Protein AF-A0A1Y1Q694-F1 (afdb_monomer)

Solvent-accessible surface area (backbone atoms only — not comparable to full-atom values): 24643 Å² total; per-residue (Å²): 133,80,64,54,76,49,80,49,82,51,96,53,36,53,42,51,40,59,48,45,97,83,59,89,60,82,61,75,58,82,53,84,45,95,55,62,63,64,57,53,52,53,52,49,58,59,57,73,57,71,81,72,84,77,78,76,92,47,72,66,52,62,52,52,62,67,73,68,67,75,90,80,78,81,77,74,80,73,76,83,65,84,70,63,81,69,81,67,68,63,27,49,40,38,41,36,32,38,62,70,42,81,40,24,29,41,39,31,40,48,101,87,49,74,44,73,35,55,47,39,34,75,36,74,45,79,38,54,65,68,39,59,34,45,36,36,56,44,54,23,90,38,31,40,72,66,30,36,33,75,73,41,72,50,66,57,56,62,47,74,42,67,31,85,52,66,42,48,35,34,45,34,42,42,78,44,69,64,22,47,37,37,41,33,31,32,86,35,35,80,32,22,34,38,36,39,74,78,56,95,47,64,32,8,75,89,37,35,66,36,78,49,72,42,23,43,76,40,43,36,38,57,45,52,26,92,65,32,38,72,55,33,36,38,52,89,69,33,70,50,61,64,57,56,42,69,39,73,32,87,52,72,44,50,35,32,46,35,35,43,59,52,48,24,44,42,38,41,35,46,45,65,65,86,45,76,82,86,83,85,89,74,67,55,57,30,36,37,31,42,68,81,67,49,76,47,34,88,59,91,71,52,72,45,72,34,77,41,52,47,72,38,68,37,34,39,39,59,49,73,86,36,83,51,55,38,83,67,40,36,29,66,76,38,51,87,41,79,59,65,52,44,74,44,70,27,81,50,72,43,46,35,34,44,34,30,36,59,39,48,27,46,40,43,36,45,35,68,39,66,33,39,50,74,48,61,40,73,56,77,50,52,50,66,44,72,78,52,92,36,31,44,40,32,45,36,40,40,43,59,73,41,68,41,35,38,36,56,45,53,27,93,68,30,38,70,66,25,38,37,76,69,37,74,48,68,57,57,58,48,77,40,69,29,82,49,50,37,50,35,34,49,40,51,43,78,106

Secondary structure (DSSP, 8-state):
---EEEEEEETTEEEEEEE-TT-----------S-HHHHHHHHHHHHHTTT----SS-HHHHHHHHHTPPTT---------S--------EEEEEEEESSSSSEEEEEEETTEEEE-TTSSEEEEEE-TT-EEEEEEEEPTTEEEEEEEES----SSEEEEE-SS-EEEEEEEEEPPPEEEEEEEES-GGGEEEEETTS--EETSS-SEEEEEE-EEEEEEEEEPTTEEEEEEESSSS-BS-SEEEEEESS-EEEEEEEEESEEEEEEEEEE-S---S---S-PPEEEEESS--EE-S-TTPEEEEEEETT-EEEEEEE---TTEEEEEEEETTTT--SSEEEEE-SS-EEEEEEEEES-EEEEEEESSTTEEEEEES-TTEEEEEEETTEEEEEEEE-TT-EEEEEEEEPTTEEEEEEEES--BSSSEEEEE-SS-EEEEEEEEE-

Foldseek 3Di:
DDWDWDWDDDQQWIFIATDDPPDGDGDTDTDRDNDPVVVVVVVVVVVVPPPDPDPDDCPVVVVVVVVPDDPDDDDDPPPPPVPPVPPQDWAKEKEAEPPQDQFWWKWKDFPVDIWTRDRGGMTMDTHHAQTKMKIFIGTDFQKDWQAKDWQFTGSDRITIHTPNHHTYMYTYIDGFFWAKEKEAEPPALQFWWKDKPNPPGTASPPGRIDIDTGAAKIKIAIGTHPQKDWAWKDWVQGTDRDRIGIHHGPYHGYMYTYMDGQWAKEKEAEAEPPLDDDDDDDWFKWKAKVVGFDTDTHDHGDIGMGIDGAQDKIKIAIDDPDPQKDWDAKDWQQHPDPDRMGIDGGNYHTYMYTYIYTQKAKEWEWEAFCFWDKDKPPPPFWDWDAPDNTIIIIIGIHGQQDKMKIAIDTDPQKDWQWKDWQFTDRDRITIHGPNGHTYMYTYMDGD

Sequence (447 aa):
DSKTLLLSRNVGTLNFYVMSNQLETTTSVVIQNEESLAIDLLAQYLWQYRGYSVLGDTLLDALMVLSNWPQGVAFAEPELSTDTPDRGSTYLLTVTISPNTMTGGVTGGTSLGSINCGSGGVCSQQLTPNASVTLTATPAPGYSFNGWSGACTNTTRACTISMTSAKTVTATFTEMPKYRLSVTVSPNTSSGKVTSSFGGLNCGNDSSVCNVNLGGDVKLTAIPSPGYSFKEWSGGVCTGTATTCMVNMNAPKSVTATFFASSYQLSLSTTIEKGAISPFTGNAPVIQSSPAGINCGNNTGNVCNYLFARDSKVTLNITISDSQFVFSAWGGACAGKTQNDCSVNMTAAQTVTATFVLNKLNIYVQPNGSAGTVTTSPSSGISCYSVNSFQQQCQGSNSLGKTVVLKATPSAGYKFTGWSGACTGTTNSCTVTMNGPKAVYANFAQQ

Nearest PDB structures (foldseek):
  6fwv-assembly2_B  TM=2.932E-01  e=1.423E-09  Bacillus anthracis
  6fwv-assembly1_A  TM=2.403E-01  e=8.802E-10  Bacillus anthracis
  3b2m-assembly2_B  TM=3.334E-01  e=9.877E-04  Streptococcus pyogenes serotype M1
  3gle-assembly3_C  TM=2.797E-01  e=2.581E-03  Streptococcus pyogenes serotype M1
  3gld-assembly2_B  TM=2.528E-01  e=1.036E-03  Streptococcus pyogenes serotype M1

Structure (mmCIF, N/CA/C/O backbone):
data_AF-A0A1Y1Q694-F1
#
_entry.id   AF-A0A1Y1Q694-F1
#
loop_
_atom_site.group_PDB
_atom_site.id
_atom_site.type_symbol
_atom_site.label_atom_id
_atom_site.label_alt_id
_atom_site.label_comp_id
_atom_site.label_asym_id
_atom_site.label_entity_id
_atom_site.label_seq_id
_atom_site.pdbx_PDB_ins_code
_atom_site.Cartn_x
_atom_site.Cartn_y
_atom_site.Cartn_z
_atom_site.occupancy
_atom_site.B_iso_or_equiv
_atom_site.auth_seq_id
_atom_site.auth_comp_id
_atom_site.auth_asym_id
_atom_site.auth_atom_id
_atom_site.pdbx_PDB_model_num
ATOM 1 N N . ASP A 1 1 ? 1.261 24.429 39.008 1.00 36.94 1 ASP A N 1
ATOM 2 C CA . ASP A 1 1 ? 2.344 24.597 39.997 1.00 36.94 1 ASP A CA 1
ATOM 3 C C . ASP A 1 1 ? 1.945 24.028 41.342 1.00 36.94 1 ASP A C 1
ATOM 5 O O . ASP A 1 1 ? 1.067 24.548 42.018 1.00 36.94 1 ASP A O 1
ATOM 9 N N . SER A 1 2 ? 2.522 22.874 41.661 1.00 36.34 2 SER A N 1
ATOM 10 C CA . SER A 1 2 ? 2.215 22.030 42.815 1.00 36.34 2 SER A CA 1
ATOM 11 C C . SER A 1 2 ? 2.669 22.676 44.126 1.00 36.34 2 SER A C 1
ATOM 13 O O . SER A 1 2 ? 3.768 22.400 44.605 1.00 36.34 2 SER A O 1
ATOM 15 N N . LYS A 1 3 ? 1.830 23.544 44.698 1.00 43.72 3 LYS A N 1
ATOM 16 C CA . LYS A 1 3 ? 1.962 23.987 46.089 1.00 43.72 3 LYS A CA 1
ATOM 17 C C . LYS A 1 3 ? 0.969 23.209 46.946 1.00 43.72 3 LYS A C 1
ATOM 19 O O . LYS A 1 3 ? -0.239 23.368 46.792 1.00 43.72 3 LYS A O 1
ATOM 24 N N . THR A 1 4 ? 1.480 22.351 47.823 1.00 42.72 4 THR A N 1
ATOM 25 C CA . THR A 1 4 ? 0.660 21.603 48.784 1.00 42.72 4 THR A CA 1
ATOM 26 C C . THR A 1 4 ? 0.578 22.410 50.071 1.00 42.72 4 THR A C 1
ATOM 28 O O . THR A 1 4 ? 1.612 22.791 50.624 1.00 42.72 4 THR A O 1
ATOM 31 N N . LEU A 1 5 ? -0.643 22.681 50.534 1.00 44.66 5 LEU A N 1
ATOM 32 C CA . LEU A 1 5 ? -0.895 23.405 51.777 1.00 44.66 5 LEU A CA 1
ATOM 33 C C . LEU A 1 5 ? -1.236 22.393 52.874 1.00 44.66 5 LEU A C 1
ATOM 35 O O . LEU A 1 5 ? -2.251 21.698 52.793 1.00 44.66 5 LEU A O 1
ATOM 39 N N . LEU A 1 6 ? -0.357 22.272 53.866 1.00 43.72 6 LEU A N 1
ATOM 40 C CA . LEU A 1 6 ? -0.529 21.375 55.009 1.00 43.72 6 LEU A CA 1
ATOM 41 C C . LEU A 1 6 ? -1.052 22.187 56.194 1.00 43.72 6 LEU A C 1
ATOM 43 O O . LEU A 1 6 ? -0.447 23.187 56.580 1.00 43.72 6 LEU A O 1
ATOM 47 N N . LEU A 1 7 ? -2.177 21.747 56.761 1.00 46.34 7 LEU A N 1
ATOM 48 C CA . LEU A 1 7 ? -2.738 22.311 57.986 1.00 46.34 7 LEU A CA 1
ATOM 49 C C . LEU A 1 7 ? -2.488 21.359 59.152 1.00 46.34 7 LEU A C 1
ATOM 51 O O . LEU A 1 7 ? -2.828 20.177 59.079 1.00 46.34 7 LEU A O 1
ATOM 55 N N . SER A 1 8 ? -1.929 21.901 60.230 1.00 45.59 8 SER A N 1
ATOM 56 C CA . SER A 1 8 ? -1.740 21.205 61.501 1.00 45.59 8 SER A CA 1
ATOM 57 C C . SER A 1 8 ? -2.488 21.957 62.599 1.00 45.59 8 SER A C 1
ATOM 59 O O . SER A 1 8 ? -2.340 23.175 62.732 1.00 45.59 8 SER A O 1
ATOM 61 N N . ARG A 1 9 ? -3.306 21.230 63.369 1.00 46.62 9 ARG A N 1
ATOM 62 C CA . ARG A 1 9 ? -4.030 21.745 64.537 1.00 46.62 9 ARG A CA 1
ATOM 63 C C . ARG A 1 9 ? -3.297 21.295 65.793 1.00 46.62 9 ARG A C 1
ATOM 65 O O . ARG A 1 9 ? -3.121 20.096 65.996 1.00 46.62 9 ARG A O 1
ATOM 72 N N . ASN A 1 10 ? -2.945 22.246 66.648 1.00 49.66 10 ASN A N 1
ATOM 73 C CA . ASN A 1 10 ? -2.611 21.977 68.042 1.00 49.66 10 ASN A CA 1
ATOM 74 C C . ASN A 1 10 ? -3.559 22.794 68.931 1.00 49.66 10 ASN A C 1
ATOM 76 O O . ASN A 1 10 ? -4.184 23.740 68.454 1.00 49.66 10 ASN A O 1
ATOM 80 N N . VAL A 1 11 ? -3.754 22.401 70.188 1.00 49.53 11 VAL A N 1
ATOM 81 C CA . VAL A 1 11 ? -4.750 23.032 71.076 1.00 49.53 11 VAL A CA 1
ATOM 82 C C . VAL A 1 11 ? -4.512 24.551 71.152 1.00 49.53 11 VAL A C 1
ATOM 84 O O . VAL A 1 11 ? -3.467 24.980 71.623 1.00 49.53 11 VAL A O 1
ATOM 87 N N . GLY A 1 12 ? -5.459 25.352 70.643 1.00 48.03 12 GLY A N 1
ATOM 88 C CA . GLY A 1 12 ? -5.378 26.822 70.608 1.00 48.03 12 GLY A CA 1
ATOM 89 C C . GLY A 1 12 ? -4.467 27.426 69.528 1.00 48.03 12 GLY A C 1
ATOM 90 O O . GLY A 1 12 ? -4.188 28.621 69.578 1.00 48.03 12 GLY A O 1
ATOM 91 N N . THR A 1 13 ? -3.973 26.646 68.556 1.00 47.44 13 THR A N 1
ATOM 92 C CA . THR A 1 13 ? -3.093 27.163 67.489 1.00 47.44 13 THR A CA 1
ATOM 93 C C . THR A 1 13 ? -3.336 26.480 66.140 1.00 47.44 13 THR A C 1
ATOM 95 O O . THR A 1 13 ? -3.412 25.251 66.046 1.00 47.44 13 THR A O 1
ATOM 98 N N . LEU A 1 14 ? -3.410 27.280 65.071 1.00 48.41 14 LEU A N 1
ATOM 99 C CA . LEU A 1 14 ? -3.518 26.812 63.687 1.00 48.41 14 LEU A CA 1
ATOM 100 C C . LEU A 1 14 ? -2.242 27.173 62.918 1.00 48.41 14 LEU A C 1
ATOM 102 O O . LEU A 1 14 ? -1.924 28.350 62.794 1.00 48.41 14 LEU A O 1
ATOM 106 N N . ASN A 1 15 ? -1.528 26.170 62.400 1.00 50.16 15 ASN A N 1
ATOM 107 C CA . ASN A 1 15 ? -0.286 26.374 61.650 1.00 50.16 15 ASN A CA 1
ATOM 108 C C . ASN A 1 15 ? -0.484 26.099 60.153 1.00 50.16 15 ASN A C 1
ATOM 110 O O . ASN A 1 15 ? -1.122 25.109 59.776 1.00 50.16 15 ASN A O 1
ATOM 114 N N . PHE A 1 16 ? 0.130 26.937 59.313 1.00 47.28 16 PHE A N 1
ATOM 115 C CA . PHE A 1 16 ? 0.106 26.821 57.854 1.00 47.28 16 PHE A CA 1
ATOM 116 C C . PHE A 1 16 ? 1.496 26.485 57.314 1.00 47.28 16 PHE A C 1
ATOM 118 O O . PHE A 1 16 ? 2.465 27.171 57.630 1.00 47.28 16 PHE A O 1
ATOM 125 N N . TYR A 1 17 ? 1.586 25.466 56.458 1.00 46.50 17 TYR A N 1
ATOM 126 C CA . TYR A 1 17 ? 2.824 25.113 55.762 1.00 46.50 17 TYR A CA 1
ATOM 127 C C . TYR A 1 17 ? 2.589 25.118 54.253 1.00 46.50 17 TYR A C 1
ATOM 129 O O . TYR A 1 17 ? 1.679 24.448 53.760 1.00 46.50 17 TYR A O 1
ATOM 137 N N . VAL A 1 18 ? 3.419 25.859 53.517 1.00 44.41 18 VAL A N 1
ATOM 138 C CA . VAL A 1 18 ? 3.383 25.918 52.052 1.00 44.41 18 VAL A CA 1
ATOM 139 C C . VAL A 1 18 ? 4.623 25.217 51.518 1.00 44.41 18 VAL A C 1
ATOM 141 O O . VAL A 1 18 ? 5.726 25.742 51.631 1.00 44.41 18 VAL A O 1
ATOM 144 N N . MET A 1 19 ? 4.455 24.035 50.924 1.00 42.44 19 MET A N 1
ATOM 145 C CA . MET A 1 19 ? 5.575 23.334 50.293 1.00 42.44 19 MET A CA 1
ATOM 146 C C . MET A 1 19 ? 5.653 23.697 48.810 1.00 42.44 19 MET A C 1
ATOM 148 O O . MET A 1 19 ? 4.698 23.498 48.059 1.00 42.44 19 MET A O 1
ATOM 152 N N . SER A 1 20 ? 6.794 24.249 48.403 1.00 44.41 20 SER A N 1
ATOM 153 C CA . SER A 1 20 ? 7.143 24.587 47.023 1.00 44.41 20 SER A CA 1
ATOM 154 C C . SER A 1 20 ? 8.373 23.773 46.628 1.00 44.41 20 SER A C 1
ATOM 156 O O . SER A 1 20 ? 9.352 23.759 47.367 1.00 44.41 20 SER A O 1
ATOM 158 N N . ASN A 1 21 ? 8.347 23.123 45.461 1.00 46.47 21 ASN A N 1
ATOM 159 C CA . ASN A 1 21 ? 9.361 22.153 45.018 1.00 46.47 21 ASN A CA 1
ATOM 160 C C . ASN A 1 21 ? 10.798 22.693 44.850 1.00 46.47 21 ASN A C 1
ATOM 162 O O . ASN A 1 21 ? 11.635 21.950 44.344 1.00 46.47 21 ASN A O 1
ATOM 166 N N . GLN A 1 22 ? 11.116 23.940 45.216 1.00 43.09 22 GLN A N 1
ATOM 167 C CA . GLN A 1 22 ? 12.453 24.513 45.004 1.00 43.09 22 GLN A CA 1
ATOM 168 C C . GLN A 1 22 ? 13.049 25.359 46.144 1.00 43.09 22 GLN A C 1
ATOM 170 O O . GLN A 1 22 ? 14.158 25.831 45.958 1.00 43.09 22 GLN A O 1
ATOM 175 N N . LEU A 1 23 ? 12.416 25.529 47.311 1.00 42.38 23 LEU A N 1
ATOM 176 C CA . LEU A 1 23 ? 13.046 26.051 48.547 1.00 42.38 23 LEU A CA 1
ATOM 177 C C . LEU A 1 23 ? 11.999 25.993 49.673 1.00 42.38 23 LEU A C 1
ATOM 179 O O . LEU A 1 23 ? 10.887 26.492 49.498 1.00 42.38 23 LEU A O 1
ATOM 183 N N . GLU A 1 24 ? 12.333 25.379 50.811 1.00 39.56 24 GLU A N 1
ATOM 184 C CA . GLU A 1 24 ? 11.468 25.346 51.998 1.00 39.56 24 GLU A CA 1
ATOM 185 C C . GLU A 1 24 ? 11.489 26.714 52.693 1.00 39.56 24 GLU A C 1
ATOM 187 O O . GLU A 1 24 ? 12.366 27.007 53.502 1.00 39.56 24 GLU A O 1
ATOM 192 N N . THR A 1 25 ? 10.529 27.581 52.374 1.00 39.41 25 THR A N 1
ATOM 193 C CA . THR A 1 25 ? 10.229 28.757 53.197 1.00 39.41 25 THR A CA 1
ATOM 194 C C . THR A 1 25 ? 9.045 28.456 54.105 1.00 39.41 25 THR A C 1
ATOM 196 O O . THR A 1 25 ? 7.886 28.442 53.695 1.00 39.41 25 THR A O 1
ATOM 199 N N . THR A 1 26 ? 9.348 28.205 55.375 1.00 39.38 26 THR A N 1
ATOM 200 C CA . THR A 1 26 ? 8.356 27.962 56.424 1.00 39.38 26 THR A CA 1
ATOM 201 C C . THR A 1 26 ? 7.892 29.300 56.998 1.00 39.38 26 THR A C 1
ATOM 203 O O . THR A 1 26 ? 8.554 29.879 57.855 1.00 39.38 26 THR A O 1
ATOM 206 N N . THR A 1 27 ? 6.750 29.817 56.546 1.00 41.59 27 THR A N 1
ATOM 207 C CA . THR A 1 27 ? 6.088 30.944 57.221 1.00 41.59 27 THR A CA 1
ATOM 208 C C . THR A 1 27 ? 5.037 30.393 58.173 1.00 41.59 27 THR A C 1
ATOM 210 O O . THR A 1 27 ? 4.024 29.862 57.736 1.00 41.59 27 THR A O 1
ATOM 213 N N . SER A 1 28 ? 5.285 30.516 59.477 1.00 41.00 28 SER A N 1
ATOM 214 C CA . SER A 1 28 ? 4.318 30.143 60.513 1.00 41.00 28 SER A CA 1
ATOM 215 C C . SER A 1 28 ? 3.543 31.388 60.940 1.00 41.00 28 SER A C 1
ATOM 217 O O . SER A 1 28 ? 4.142 32.331 61.450 1.00 41.00 28 SER A O 1
ATOM 219 N N . VAL A 1 29 ? 2.226 31.404 60.731 1.00 43.50 29 VAL A N 1
ATOM 220 C CA . VAL A 1 29 ? 1.336 32.421 61.312 1.00 43.50 29 VAL A CA 1
ATOM 221 C C . VAL A 1 29 ? 0.698 31.803 62.544 1.00 43.50 29 VAL A C 1
ATOM 223 O O . VAL A 1 29 ? -0.079 30.861 62.427 1.00 43.50 29 VAL A O 1
ATOM 226 N N . VAL A 1 30 ? 1.058 32.307 63.723 1.00 43.31 30 VAL A N 1
ATOM 227 C CA . VAL A 1 30 ? 0.513 31.838 64.999 1.00 43.31 30 VAL A CA 1
ATOM 228 C C . VAL A 1 30 ? -0.691 32.707 65.341 1.00 43.31 30 VAL A C 1
ATOM 230 O O . VAL A 1 30 ? -0.532 33.869 65.705 1.00 43.31 30 VAL A O 1
ATOM 233 N N . ILE A 1 31 ? -1.895 32.149 65.230 1.00 48.47 31 ILE A N 1
ATOM 234 C CA . ILE A 1 31 ? -3.107 32.788 65.756 1.00 48.47 31 ILE A CA 1
ATOM 235 C C . ILE A 1 31 ? -3.300 32.265 67.178 1.00 48.47 31 ILE A C 1
ATOM 237 O O . ILE A 1 31 ? -3.677 31.108 67.359 1.00 48.47 31 ILE A O 1
ATOM 241 N N . GLN A 1 32 ? -2.995 33.097 68.176 1.00 42.69 32 GLN A N 1
ATOM 242 C CA . GLN A 1 32 ? -3.317 32.809 69.572 1.00 42.69 32 GLN A CA 1
ATOM 243 C C . GLN A 1 32 ? -4.729 33.315 69.848 1.00 42.69 32 GLN A C 1
ATOM 245 O O . GLN A 1 32 ? -4.968 34.520 69.862 1.00 42.69 32 GLN A O 1
ATOM 250 N N . ASN A 1 33 ? -5.672 32.394 70.022 1.00 47.38 33 ASN A N 1
ATOM 251 C CA . ASN A 1 33 ? -7.003 32.726 70.506 1.00 47.38 33 ASN A CA 1
ATOM 252 C C . ASN A 1 33 ? -7.437 31.642 71.498 1.00 47.38 33 ASN A C 1
ATOM 254 O O . ASN A 1 33 ? -7.358 30.454 71.177 1.00 47.38 33 ASN A O 1
ATOM 258 N N . GLU A 1 34 ? -7.839 32.038 72.707 1.00 45.94 34 GLU A N 1
ATOM 259 C CA . GLU A 1 34 ? -8.206 31.091 73.771 1.00 45.94 34 GLU A CA 1
ATOM 260 C C . GLU A 1 34 ? -9.565 30.416 73.519 1.00 45.94 34 GLU A C 1
ATOM 262 O O . GLU A 1 34 ? -9.869 29.383 74.116 1.00 45.94 34 GLU A O 1
ATOM 267 N N . GLU A 1 35 ? -10.356 30.918 72.566 1.00 52.22 35 GLU A N 1
ATOM 268 C CA . GLU A 1 35 ? -11.637 30.321 72.195 1.00 52.22 35 GLU A CA 1
ATOM 269 C C . GLU A 1 35 ? -11.526 29.434 70.946 1.00 52.22 35 GLU A C 1
ATOM 271 O O . GLU A 1 35 ? -11.440 29.891 69.803 1.00 52.22 35 GLU A O 1
ATOM 276 N N . SER A 1 36 ? -11.575 28.118 71.177 1.00 51.16 36 SER A N 1
ATOM 277 C CA . SER A 1 36 ? -11.491 27.070 70.144 1.00 51.16 36 SER A CA 1
ATOM 278 C C . SER A 1 36 ? -12.495 27.216 68.986 1.00 51.16 36 SER A C 1
ATOM 280 O O . SER A 1 36 ? -12.214 26.762 67.875 1.00 51.16 36 SER A O 1
ATOM 282 N N . LEU A 1 37 ? -13.626 27.895 69.214 1.00 47.97 37 LEU A N 1
ATOM 283 C CA . LEU A 1 37 ? -14.720 28.034 68.252 1.00 47.97 37 LEU A CA 1
ATOM 284 C C . LEU A 1 37 ? -14.365 28.937 67.059 1.00 47.97 37 LEU A C 1
ATOM 286 O O . LEU A 1 37 ? -14.730 28.631 65.925 1.00 47.97 37 LEU A O 1
ATOM 290 N N . ALA A 1 38 ? -13.617 30.022 67.291 1.00 48.78 38 ALA A N 1
ATOM 291 C CA . ALA A 1 38 ? -13.202 30.944 66.231 1.00 48.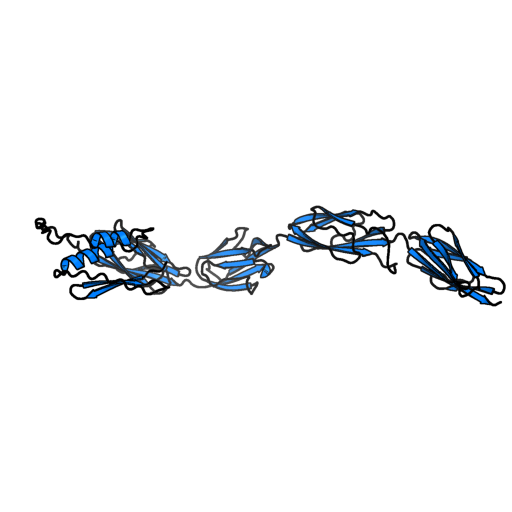78 38 ALA A CA 1
ATOM 292 C C . ALA A 1 38 ? -12.222 30.273 65.252 1.00 48.78 38 ALA A C 1
ATOM 294 O O . ALA A 1 38 ? -12.282 30.493 64.041 1.00 48.78 38 ALA A O 1
ATOM 295 N N . ILE A 1 39 ? -11.361 29.392 65.775 1.00 51.53 39 ILE A N 1
ATOM 296 C CA . ILE A 1 39 ? -10.438 28.575 64.978 1.00 51.53 39 ILE A CA 1
ATOM 297 C C . ILE A 1 39 ? -11.215 27.542 64.145 1.00 51.53 39 ILE A C 1
ATOM 299 O O . ILE A 1 39 ? -10.889 27.336 62.975 1.00 51.53 39 ILE A O 1
ATOM 303 N N . ASP A 1 40 ? -12.262 26.929 64.707 1.00 50.38 40 ASP A N 1
ATOM 304 C CA . ASP A 1 40 ? -13.090 25.942 64.000 1.00 50.38 40 ASP A CA 1
ATOM 305 C C . ASP A 1 40 ? -13.954 26.576 62.885 1.00 50.38 40 ASP A C 1
ATOM 307 O O . ASP A 1 40 ? -14.076 25.996 61.801 1.00 50.38 40 ASP A O 1
ATOM 311 N N . LEU A 1 41 ? -14.478 27.793 63.085 1.00 49.56 41 LEU A N 1
ATOM 312 C CA . LEU A 1 41 ? -15.192 28.566 62.054 1.00 49.56 41 LEU A CA 1
ATOM 313 C C . LEU A 1 41 ? -14.272 28.998 60.904 1.00 49.56 41 LEU A C 1
ATOM 315 O O . LEU A 1 41 ? -14.629 28.844 59.734 1.00 49.56 41 LEU A O 1
ATOM 319 N N . LEU A 1 42 ? -13.064 29.474 61.218 1.00 52.31 42 LEU A N 1
ATOM 320 C CA . LEU A 1 42 ? -12.075 29.861 60.208 1.00 52.31 42 LEU A CA 1
ATOM 321 C C . LEU A 1 42 ? -11.595 28.646 59.394 1.00 52.31 42 LEU A C 1
ATOM 323 O O . LEU A 1 42 ? -11.456 28.724 58.170 1.00 52.31 42 LEU A O 1
ATOM 327 N N . ALA A 1 43 ? -11.399 27.498 60.054 1.00 52.25 43 ALA A N 1
ATOM 328 C CA . ALA A 1 43 ? -11.043 26.244 59.396 1.00 52.25 43 ALA A CA 1
ATOM 329 C C . ALA A 1 43 ? -12.162 25.734 58.470 1.00 52.25 43 ALA A C 1
ATOM 331 O O . ALA A 1 43 ? -11.861 25.275 57.367 1.00 52.25 43 ALA A O 1
ATOM 332 N N . GLN A 1 44 ? -13.435 25.848 58.869 1.00 49.75 44 GLN A N 1
ATOM 333 C CA . GLN A 1 44 ? -14.578 25.502 58.011 1.00 49.75 44 GLN A CA 1
ATOM 334 C C . GLN A 1 44 ? -14.709 26.439 56.809 1.00 49.75 44 GLN A C 1
ATOM 336 O O . GLN A 1 44 ? -14.882 25.955 55.688 1.00 49.75 44 GLN A O 1
ATOM 341 N N . TYR A 1 45 ? -14.560 27.750 57.018 1.00 47.50 45 TYR A N 1
ATOM 342 C CA . TYR A 1 45 ? -14.626 28.740 55.943 1.00 47.50 45 TYR A CA 1
ATOM 343 C C . TYR A 1 45 ? -13.556 28.462 54.876 1.00 47.50 45 TYR A C 1
ATOM 345 O O . TYR A 1 45 ? -13.862 28.380 53.692 1.00 47.50 45 TYR A O 1
ATOM 353 N N . LEU A 1 46 ? -12.313 28.185 55.283 1.00 48.91 46 LEU A N 1
ATOM 354 C CA . LEU A 1 46 ? -11.226 27.837 54.356 1.00 48.91 46 LEU A CA 1
ATOM 355 C C . LEU A 1 46 ? -11.401 26.455 53.699 1.00 48.91 46 LEU A C 1
ATOM 357 O O . LEU A 1 46 ? -10.946 26.241 52.573 1.00 48.91 46 LEU A O 1
ATOM 361 N N . TRP A 1 47 ? -12.071 25.510 54.366 1.00 45.94 47 TRP A N 1
ATOM 362 C CA . TRP A 1 47 ? -12.371 24.191 53.801 1.00 45.94 47 TRP A CA 1
ATOM 363 C C . TRP A 1 47 ? -13.413 24.266 52.679 1.00 45.94 47 TRP A C 1
ATOM 365 O O . TRP A 1 47 ? -13.297 23.543 51.688 1.00 45.94 47 TRP A O 1
ATOM 375 N N . GLN A 1 48 ? -14.386 25.171 52.801 1.00 40.72 48 GLN A N 1
ATOM 376 C CA . GLN A 1 48 ? -15.466 25.352 51.830 1.00 40.72 48 GLN A CA 1
ATOM 377 C C . GLN A 1 48 ? -14.982 25.890 50.469 1.00 40.72 48 GLN A C 1
ATOM 379 O O . GLN A 1 48 ? -15.617 25.631 49.451 1.00 40.72 48 GLN A O 1
ATOM 384 N N . TYR A 1 49 ? -13.827 26.562 50.424 1.00 41.38 49 TYR A N 1
ATOM 385 C CA . TYR A 1 49 ? -13.237 27.110 49.194 1.00 41.38 49 TYR A CA 1
ATOM 386 C C . TYR A 1 49 ? -12.136 26.229 48.567 1.00 41.38 49 TYR A C 1
ATOM 388 O O . TYR A 1 49 ? -11.407 26.678 47.675 1.00 41.38 49 TYR A O 1
ATOM 396 N N . ARG A 1 50 ? -12.005 24.954 48.971 1.00 39.84 50 ARG A N 1
ATOM 397 C CA . ARG A 1 50 ? -11.066 24.014 48.329 1.00 39.84 50 ARG A CA 1
ATOM 398 C C . ARG A 1 50 ? -11.427 23.798 46.854 1.00 39.84 50 ARG A C 1
ATOM 400 O O . ARG A 1 50 ? -12.428 23.163 46.545 1.00 39.84 50 ARG A O 1
ATOM 407 N N . GLY A 1 51 ? -10.566 24.265 45.949 1.00 36.62 51 GLY A N 1
ATOM 408 C CA . GLY A 1 51 ? -10.669 24.001 44.507 1.00 36.62 51 GLY A CA 1
ATOM 409 C C . GLY A 1 51 ? -10.788 25.236 43.614 1.00 36.62 51 GLY A C 1
ATOM 410 O O . GLY A 1 51 ? -10.721 25.088 42.396 1.00 36.62 51 GLY A O 1
ATOM 411 N N . TYR A 1 52 ? -10.892 26.446 44.173 1.00 33.28 52 TYR A N 1
ATOM 412 C CA . TYR A 1 52 ? -10.750 27.666 43.377 1.00 33.28 52 TYR A CA 1
ATOM 413 C C . TYR A 1 52 ? -9.270 27.943 43.092 1.00 33.28 52 TYR A C 1
ATOM 415 O O . TYR A 1 52 ? -8.489 28.256 43.990 1.00 33.28 52 TYR A O 1
ATOM 423 N N . SER A 1 53 ? -8.870 27.828 41.824 1.00 33.31 53 SER A N 1
ATOM 424 C CA . SER A 1 53 ? -7.590 28.346 41.344 1.00 33.31 53 SER A CA 1
ATOM 425 C C . SER A 1 53 ? -7.662 29.872 41.316 1.00 33.31 53 SER A C 1
ATOM 427 O O . SER A 1 53 ? -8.183 30.454 40.363 1.00 33.31 53 SER A O 1
ATOM 429 N N . VAL A 1 54 ? -7.176 30.529 42.365 1.00 36.78 54 VAL A N 1
ATOM 430 C CA . VAL A 1 54 ? -7.060 31.989 42.379 1.00 36.78 54 VAL A CA 1
ATOM 431 C C . VAL A 1 54 ? -5.779 32.358 41.630 1.00 36.78 54 VAL A C 1
ATOM 433 O O . VAL A 1 54 ? -4.668 32.162 42.120 1.00 36.78 54 VAL A O 1
ATOM 436 N N . LEU A 1 55 ? -5.938 32.804 40.385 1.00 30.05 55 LEU A N 1
ATOM 437 C CA . LEU A 1 55 ? -4.882 33.444 39.602 1.00 30.05 55 LEU A CA 1
ATOM 438 C C . LEU A 1 55 ? -4.546 34.805 40.236 1.00 30.05 55 LEU A C 1
ATOM 440 O O . LEU A 1 55 ? -5.447 35.614 40.420 1.00 30.05 55 LEU A O 1
ATOM 444 N N . GLY A 1 56 ? -3.259 35.059 40.488 1.00 35.09 56 GLY A N 1
ATOM 445 C CA . GLY A 1 56 ? -2.695 36.405 40.666 1.00 35.09 56 GLY A CA 1
ATOM 446 C C . GLY A 1 56 ? -2.853 37.053 42.052 1.00 35.09 56 GLY A C 1
ATOM 447 O O . GLY A 1 56 ? -3.955 37.307 42.527 1.00 35.09 56 GLY A O 1
ATOM 448 N N . ASP A 1 57 ? -1.709 37.336 42.677 1.00 39.03 57 ASP A N 1
ATOM 449 C CA . ASP A 1 57 ? -1.404 38.443 43.606 1.00 39.03 57 ASP A CA 1
ATOM 450 C C . ASP A 1 57 ? -2.240 38.710 44.877 1.00 39.03 57 ASP A C 1
ATOM 452 O O . ASP A 1 57 ? -1.983 39.696 45.555 1.00 39.03 57 ASP A O 1
ATOM 456 N N . THR A 1 58 ? -3.141 37.826 45.315 1.00 43.12 58 THR A N 1
ATOM 457 C CA . THR A 1 58 ? -4.013 38.101 46.491 1.00 43.12 58 THR A CA 1
ATOM 458 C C . THR A 1 58 ? -3.761 37.255 47.747 1.00 43.12 58 THR A C 1
ATOM 460 O O . THR A 1 58 ? -4.388 37.484 48.780 1.00 43.12 58 THR A O 1
ATOM 463 N N . LEU A 1 59 ? -2.806 36.313 47.743 1.00 41.19 59 LEU A N 1
ATOM 464 C CA . LEU A 1 59 ? -2.479 35.556 48.969 1.00 41.19 59 LEU A CA 1
ATOM 465 C C . LEU A 1 59 ? -1.807 36.448 50.035 1.00 41.19 59 LEU A C 1
ATOM 467 O O . LEU A 1 59 ? -1.978 36.217 51.229 1.00 41.19 59 LEU A O 1
ATOM 471 N N . LEU A 1 60 ? -1.079 37.485 49.605 1.00 40.62 60 LEU A N 1
ATOM 472 C CA . LEU A 1 60 ? -0.474 38.478 50.496 1.00 40.62 60 LEU A CA 1
ATOM 473 C C . LEU A 1 60 ? -1.528 39.450 51.060 1.00 40.62 60 LEU A C 1
ATOM 475 O O . LEU A 1 60 ? -1.454 39.812 52.231 1.00 40.62 60 LEU A O 1
ATOM 479 N N . ASP A 1 61 ? -2.565 39.773 50.281 1.00 37.19 61 ASP A N 1
ATOM 480 C CA . ASP A 1 61 ? -3.699 40.589 50.736 1.00 37.19 61 ASP A CA 1
ATOM 481 C C . ASP A 1 61 ? -4.590 39.839 51.735 1.00 37.19 61 ASP A C 1
ATOM 483 O O . ASP A 1 61 ? -5.006 40.409 52.743 1.00 37.19 61 ASP A O 1
ATOM 487 N N . ALA A 1 62 ? -4.816 38.535 51.535 1.00 40.91 62 ALA A N 1
ATOM 488 C CA . ALA A 1 62 ? -5.537 37.700 52.500 1.00 40.91 62 ALA A CA 1
ATOM 489 C C . ALA A 1 62 ? -4.806 37.602 53.856 1.00 40.91 62 ALA A C 1
ATOM 491 O O . ALA A 1 62 ? -5.447 37.531 54.905 1.00 40.91 62 ALA A O 1
ATOM 492 N N . LEU A 1 63 ? -3.468 37.647 53.844 1.00 40.50 63 LEU A N 1
ATOM 493 C CA . LEU A 1 63 ? -2.637 37.687 55.051 1.00 40.50 63 LEU A CA 1
ATOM 494 C C . LEU A 1 63 ? -2.633 39.077 55.718 1.00 40.50 63 LEU A C 1
ATOM 496 O O . LEU A 1 63 ? -2.647 39.142 56.947 1.00 40.50 63 LEU A O 1
ATOM 500 N N . MET A 1 64 ? -2.689 40.175 54.951 1.00 35.62 64 MET A N 1
ATOM 501 C CA . MET A 1 64 ? -2.795 41.540 55.499 1.00 35.62 64 MET A CA 1
ATOM 502 C C . MET A 1 64 ? -4.161 41.844 56.134 1.00 35.62 64 MET A C 1
ATOM 504 O O . MET A 1 64 ? -4.236 42.611 57.095 1.00 35.62 64 MET A O 1
ATOM 508 N N . VAL A 1 65 ? -5.246 41.228 55.652 1.00 39.41 65 VAL A N 1
ATOM 509 C CA . VAL A 1 65 ? -6.579 41.362 56.274 1.00 39.41 65 VAL A CA 1
ATOM 510 C C . VAL A 1 65 ? -6.622 40.706 57.662 1.00 39.41 65 VAL A C 1
ATOM 512 O O . VAL A 1 65 ? -7.321 41.192 58.549 1.00 39.41 65 VAL A O 1
ATOM 515 N N . LEU A 1 66 ? -5.832 39.651 57.884 1.00 39.31 66 LEU A N 1
ATOM 516 C CA . LEU A 1 66 ? -5.762 38.944 59.168 1.00 39.31 66 LEU A CA 1
ATOM 517 C C . LEU A 1 66 ? -4.845 39.629 60.196 1.00 39.31 66 LEU A C 1
ATOM 519 O O . LEU A 1 66 ? -5.039 39.430 61.393 1.00 39.31 66 LEU A O 1
ATOM 523 N N . SER A 1 67 ? -3.880 40.458 59.773 1.00 3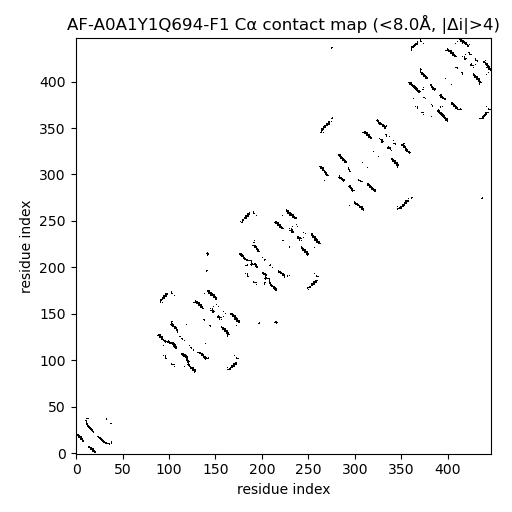6.62 67 SER A N 1
ATOM 524 C CA . SER A 1 67 ? -2.955 41.142 60.694 1.00 36.62 67 SER A CA 1
ATOM 525 C C . SER A 1 67 ? -3.495 42.445 61.301 1.00 36.62 67 SER A C 1
ATOM 527 O O . SER A 1 67 ? -2.902 42.942 62.252 1.00 36.62 67 SER A O 1
ATOM 529 N N . ASN A 1 68 ? -4.602 42.996 60.782 1.00 35.78 68 ASN A N 1
ATOM 530 C CA . ASN A 1 68 ? -5.162 44.292 61.206 1.00 35.78 68 ASN A CA 1
ATOM 531 C C . ASN A 1 68 ? -6.539 44.199 61.893 1.00 35.78 68 ASN A C 1
ATOM 533 O O . ASN A 1 68 ? -7.271 45.187 61.949 1.00 35.78 68 ASN A O 1
ATOM 537 N N . TRP A 1 69 ? -6.914 43.040 62.437 1.00 34.19 69 TRP A N 1
ATOM 538 C CA . TRP A 1 69 ? -8.132 42.928 63.245 1.00 34.19 69 TRP A CA 1
ATOM 539 C C . TRP A 1 69 ? -7.969 43.657 64.592 1.00 34.19 69 TRP A C 1
ATOM 541 O O . TRP A 1 69 ? -7.089 43.290 65.375 1.00 34.19 69 TRP A O 1
ATOM 551 N N . PRO A 1 70 ? -8.783 44.687 64.894 1.00 28.70 70 PRO A N 1
ATOM 552 C CA . PRO A 1 70 ? -8.668 45.410 66.151 1.00 28.70 70 PRO A CA 1
ATOM 553 C C . PRO A 1 70 ? -9.114 44.520 67.317 1.00 28.70 70 PRO A C 1
ATOM 555 O O . PRO A 1 70 ? -10.184 43.912 67.293 1.00 28.70 70 PRO A O 1
ATOM 558 N N . GLN A 1 71 ? -8.279 44.457 68.352 1.00 33.75 71 GLN A N 1
ATOM 559 C CA . GLN A 1 71 ? -8.594 43.820 69.629 1.00 33.75 71 GLN A CA 1
ATOM 560 C C . GLN A 1 71 ? -9.805 44.527 70.265 1.00 33.75 71 GLN A C 1
ATOM 562 O O . GLN A 1 71 ? -9.736 45.724 70.542 1.00 33.75 71 GLN A O 1
ATOM 567 N N . GLY A 1 72 ? -10.897 43.792 70.512 1.00 40.16 72 GLY A N 1
ATOM 568 C CA . GLY A 1 72 ? -11.989 44.255 71.381 1.00 40.16 72 GLY A CA 1
ATOM 569 C C . GLY A 1 72 ? -13.358 44.523 70.745 1.00 40.16 72 GLY A C 1
ATOM 570 O O . GLY A 1 72 ? -14.131 45.286 71.319 1.00 40.16 72 GLY A O 1
ATOM 571 N N . VAL A 1 73 ? -13.715 43.905 69.614 1.00 28.47 73 VAL A N 1
ATOM 572 C CA . VAL A 1 73 ? -15.113 43.932 69.141 1.00 28.47 73 VAL A CA 1
ATOM 573 C C . VAL A 1 73 ? -15.886 42.777 69.780 1.00 28.47 73 VAL A C 1
ATOM 575 O O . VAL A 1 73 ? -15.765 41.629 69.361 1.00 28.47 73 VAL A O 1
ATOM 578 N N . ALA A 1 74 ? -16.678 43.085 70.808 1.00 28.97 74 ALA A N 1
ATOM 579 C CA . ALA A 1 74 ? -17.707 42.183 71.308 1.00 28.97 74 ALA A CA 1
ATOM 580 C C . ALA A 1 74 ? -18.805 42.065 70.242 1.00 28.97 74 ALA A C 1
ATOM 582 O O . ALA A 1 74 ? -19.475 43.049 69.920 1.00 28.97 74 ALA A O 1
ATOM 583 N N . PHE A 1 75 ? -18.979 40.872 69.678 1.00 29.25 75 PHE A N 1
ATOM 584 C CA . PHE A 1 75 ? -20.158 40.579 68.877 1.00 29.25 75 PHE A CA 1
ATOM 585 C C . PHE A 1 75 ? -21.341 40.440 69.833 1.00 29.25 75 PHE A C 1
ATOM 587 O O . PHE A 1 75 ? -21.330 39.591 70.721 1.00 29.25 75 PHE A O 1
ATOM 594 N N . ALA A 1 76 ? -22.341 41.308 69.669 1.00 25.64 76 ALA A N 1
ATOM 595 C CA . ALA A 1 76 ? -23.658 41.088 70.243 1.00 25.64 76 ALA A CA 1
ATOM 596 C C . ALA A 1 76 ? -24.139 39.700 69.803 1.00 25.64 76 ALA A C 1
ATOM 598 O O . ALA A 1 76 ? -24.039 39.379 68.616 1.00 25.64 76 ALA A O 1
ATOM 599 N N . GLU A 1 77 ? -24.618 38.895 70.755 1.00 29.25 77 GLU A N 1
ATOM 600 C CA . GLU A 1 77 ? -25.316 37.642 70.470 1.00 29.25 77 GLU A CA 1
ATOM 601 C C . GLU A 1 77 ? -26.354 37.919 69.374 1.00 29.25 77 GLU A C 1
ATOM 603 O O . GLU A 1 77 ? -27.288 38.695 69.607 1.00 29.25 77 GLU A O 1
ATOM 608 N N . PRO A 1 78 ? -26.220 37.343 68.165 1.00 28.94 78 PRO A N 1
ATOM 609 C CA . PRO A 1 78 ? -27.369 37.253 67.293 1.00 28.94 78 PRO A CA 1
ATOM 610 C C . PRO A 1 78 ? -28.335 36.352 68.050 1.00 28.94 78 PRO A C 1
ATOM 612 O O . PRO A 1 78 ? -27.956 35.239 68.426 1.00 28.94 78 PRO A O 1
ATOM 615 N N . GLU A 1 79 ? -29.532 36.866 68.331 1.00 28.81 79 GLU A N 1
ATOM 616 C CA . GLU A 1 79 ? -30.596 36.113 68.983 1.00 28.81 79 GLU A CA 1
ATOM 617 C C . GLU A 1 79 ? -30.611 34.683 68.454 1.00 28.81 79 GLU A C 1
ATOM 619 O O . GLU A 1 79 ? -30.579 34.453 67.240 1.00 28.81 79 GLU A O 1
ATOM 624 N N . LEU A 1 80 ? -30.602 33.737 69.391 1.00 30.50 80 LEU A N 1
ATOM 625 C CA . LEU A 1 80 ? -30.685 32.313 69.135 1.00 30.50 80 LEU A CA 1
ATOM 626 C C . LEU A 1 80 ? -31.952 32.045 68.304 1.00 30.50 80 LEU A C 1
ATOM 628 O O . LEU A 1 80 ? -33.033 31.791 68.835 1.00 30.50 80 LEU A O 1
ATOM 632 N N . SER A 1 81 ? -31.822 32.088 66.979 1.00 32.47 81 SER A N 1
ATOM 633 C CA . SER A 1 81 ? -32.709 31.353 66.098 1.00 32.47 81 SER A CA 1
ATOM 634 C C . SER A 1 81 ? -32.568 29.900 66.524 1.00 32.47 81 SER A C 1
ATOM 636 O O . SER A 1 81 ? -31.522 29.279 66.343 1.00 32.47 81 SER A O 1
ATOM 638 N N . THR A 1 82 ? -33.624 29.364 67.126 1.00 32.78 82 THR A N 1
ATOM 639 C CA . THR A 1 82 ? -33.751 27.937 67.444 1.00 32.78 82 THR A CA 1
ATOM 640 C C . THR A 1 82 ? -33.838 27.065 66.194 1.00 32.78 82 THR A C 1
ATOM 642 O O . THR A 1 82 ? -33.948 25.848 66.307 1.00 32.78 82 THR A O 1
ATOM 645 N N . ASP A 1 83 ? -33.699 27.650 65.006 1.00 34.06 83 ASP A N 1
ATOM 646 C CA . ASP A 1 83 ? -33.436 26.914 63.785 1.00 34.06 83 ASP A CA 1
ATOM 647 C C . ASP A 1 83 ? -31.937 26.587 63.710 1.00 34.06 83 ASP A C 1
ATOM 649 O O . ASP A 1 83 ? -31.141 27.214 63.005 1.00 34.06 83 ASP A O 1
ATOM 653 N N . THR A 1 84 ? -31.531 25.544 64.441 1.00 34.75 84 THR A N 1
ATOM 654 C CA . THR A 1 84 ? -30.518 24.647 63.879 1.00 34.75 84 THR A CA 1
ATOM 655 C C . THR A 1 84 ? -30.974 24.334 62.453 1.00 34.75 84 THR A C 1
ATOM 657 O O . THR A 1 84 ? -32.122 23.907 62.323 1.00 34.75 84 THR A O 1
ATOM 660 N N . PRO A 1 85 ? -30.156 24.478 61.390 1.00 39.94 85 PRO A N 1
ATOM 661 C CA . PRO A 1 85 ? -30.460 23.766 60.164 1.00 39.94 85 PRO A CA 1
ATOM 662 C C . PRO A 1 85 ? -30.528 22.309 60.597 1.00 39.94 85 PRO A C 1
ATOM 664 O O . PRO A 1 85 ? -29.507 21.734 60.991 1.00 39.94 85 PRO A O 1
ATOM 667 N N . ASP A 1 86 ? -31.742 21.763 60.649 1.00 41.09 86 ASP A N 1
ATOM 668 C CA . ASP A 1 86 ? -31.963 20.348 60.853 1.00 41.09 86 ASP A CA 1
ATOM 669 C C . ASP A 1 86 ? -30.936 19.649 59.963 1.00 41.09 86 ASP A C 1
ATOM 671 O O . ASP A 1 86 ? -30.826 19.954 58.767 1.00 41.09 86 ASP A O 1
ATOM 675 N N . ARG A 1 87 ? -30.111 18.767 60.540 1.00 48.62 87 ARG A N 1
ATOM 676 C CA . ARG A 1 87 ? -29.387 17.796 59.723 1.00 48.62 87 ARG A CA 1
ATOM 677 C C . ARG A 1 87 ? -30.475 16.896 59.156 1.00 48.62 87 ARG A C 1
ATOM 679 O O . ARG A 1 87 ? -30.688 15.802 59.675 1.00 48.62 87 ARG A O 1
ATOM 686 N N . GLY A 1 88 ? -31.172 17.397 58.133 1.00 53.38 88 GLY A N 1
ATOM 687 C CA . GLY A 1 88 ? -32.327 16.770 57.527 1.00 53.38 88 GLY A CA 1
ATOM 688 C C . GLY A 1 88 ? -31.956 15.328 57.274 1.00 53.38 88 GLY A C 1
ATOM 689 O O . GLY A 1 88 ? -30.962 15.061 56.600 1.00 53.38 88 GLY A O 1
ATOM 690 N N . SER A 1 89 ? -32.677 14.425 57.931 1.00 69.94 89 SER A N 1
ATOM 691 C CA . SER A 1 89 ? -32.306 13.016 58.067 1.00 69.94 89 SER A CA 1
ATOM 692 C C . SER A 1 89 ? -31.905 12.428 56.709 1.00 69.94 89 SER A C 1
ATOM 694 O O . SER A 1 89 ? -32.776 12.169 55.894 1.00 69.94 89 SER A O 1
ATOM 696 N N . THR A 1 90 ? -30.618 12.233 56.407 1.00 82.38 90 THR A N 1
ATOM 697 C CA . THR A 1 90 ? -30.220 11.634 55.120 1.00 82.38 90 THR A CA 1
ATOM 698 C C . THR A 1 90 ? -30.312 10.113 55.178 1.00 82.38 90 THR A C 1
ATOM 700 O O . THR A 1 90 ? -30.087 9.493 56.219 1.00 82.38 90 THR A O 1
ATOM 703 N N . TYR A 1 91 ? -30.608 9.489 54.039 1.00 84.06 91 TYR A N 1
ATOM 704 C CA . TYR A 1 91 ? -30.534 8.041 53.875 1.00 84.06 91 TYR A CA 1
ATOM 705 C C . TYR A 1 91 ? -29.355 7.656 52.979 1.00 84.06 91 TYR A C 1
ATOM 707 O O . TYR A 1 91 ? -29.145 8.239 51.913 1.00 84.06 91 TYR A O 1
ATOM 715 N N . LEU A 1 92 ? -28.606 6.631 53.397 1.00 87.81 92 LEU A N 1
ATOM 716 C CA . LEU A 1 92 ? -27.494 6.079 52.625 1.00 87.81 92 LEU A CA 1
ATOM 717 C C . LEU A 1 92 ? -28.019 5.138 51.532 1.00 87.81 92 LEU A C 1
ATOM 719 O O . LEU A 1 92 ? -28.687 4.142 51.828 1.00 87.81 92 LEU A O 1
ATOM 723 N N . LEU A 1 93 ? -27.687 5.435 50.278 1.00 89.19 93 LEU A N 1
ATOM 724 C CA . LEU A 1 93 ? -27.811 4.502 49.162 1.00 89.19 93 LEU A CA 1
ATOM 725 C C . LEU A 1 93 ? -26.457 3.836 48.928 1.00 89.19 93 LEU A C 1
ATOM 727 O O . LEU A 1 93 ? -25.490 4.528 48.617 1.00 89.19 93 LEU A O 1
ATOM 731 N N . THR A 1 94 ? -26.406 2.510 49.014 1.00 89.94 94 THR A N 1
ATOM 732 C CA . THR A 1 94 ? -25.226 1.713 48.655 1.00 89.94 94 THR A CA 1
ATOM 733 C C . THR A 1 94 ? -25.513 0.939 47.377 1.00 89.94 94 THR A C 1
ATOM 735 O O . THR A 1 94 ? -26.467 0.162 47.318 1.00 89.94 94 THR A O 1
ATOM 738 N N . VAL A 1 95 ? -24.682 1.129 46.356 1.00 90.81 95 VAL A N 1
ATOM 739 C CA . VAL A 1 95 ? -24.761 0.382 45.100 1.00 90.81 95 VAL A CA 1
ATOM 740 C C . VAL A 1 95 ? -23.551 -0.541 44.991 1.00 90.81 95 VAL A C 1
ATOM 742 O O . VAL A 1 95 ? -22.411 -0.135 45.210 1.00 90.81 95 VAL A O 1
ATOM 745 N N . THR A 1 96 ? -23.809 -1.800 44.662 1.00 90.12 96 THR A N 1
ATOM 746 C CA . THR A 1 96 ? -22.801 -2.846 44.478 1.00 90.12 96 THR A CA 1
ATOM 747 C C . THR A 1 96 ? -22.821 -3.328 43.033 1.00 90.12 96 THR A C 1
ATOM 749 O O . THR A 1 96 ? -23.882 -3.609 42.480 1.00 90.12 96 THR A O 1
ATOM 752 N N . ILE A 1 97 ? -21.653 -3.438 42.408 1.00 90.06 97 ILE A N 1
ATOM 753 C CA . ILE A 1 97 ? -21.496 -4.024 41.073 1.00 90.06 97 ILE A CA 1
ATOM 754 C C . ILE A 1 97 ? -21.046 -5.473 41.251 1.00 90.06 97 ILE A C 1
ATOM 756 O O . ILE A 1 97 ? -19.994 -5.725 41.823 1.00 90.06 97 ILE A O 1
ATOM 760 N N . SER A 1 98 ? -21.837 -6.434 40.780 1.00 88.19 98 SER A N 1
ATOM 761 C CA . SER A 1 98 ? -21.530 -7.860 40.893 1.00 88.19 98 SER A CA 1
ATOM 762 C C . SER A 1 98 ? -21.182 -8.456 39.526 1.00 88.19 98 SER A C 1
ATOM 764 O O . SER A 1 98 ? -21.993 -8.334 38.605 1.00 88.19 98 SER A O 1
ATOM 766 N N . PRO A 1 99 ? -20.027 -9.129 39.377 1.00 85.94 99 PRO A N 1
ATOM 767 C CA . PRO A 1 99 ? -18.961 -9.266 40.375 1.00 85.94 99 PRO A CA 1
ATOM 768 C C . PRO A 1 99 ? -18.220 -7.932 40.603 1.00 85.94 99 PRO A C 1
ATOM 770 O O . PRO A 1 99 ? -18.173 -7.102 39.701 1.00 85.94 99 PRO A O 1
ATOM 773 N N . ASN A 1 100 ? -17.606 -7.743 41.783 1.00 77.75 100 ASN A N 1
ATOM 774 C CA . ASN A 1 100 ? -16.850 -6.534 42.181 1.00 77.75 100 ASN A CA 1
ATOM 775 C C . ASN A 1 100 ? -15.516 -6.391 41.407 1.00 77.75 100 ASN A C 1
ATOM 777 O O . ASN A 1 100 ? -14.438 -6.287 41.987 1.00 77.75 100 ASN A O 1
ATOM 781 N N . THR A 1 101 ? -15.577 -6.434 40.082 1.00 73.56 101 THR A N 1
ATOM 782 C CA . THR A 1 101 ? -14.449 -6.308 39.153 1.00 73.56 101 THR A CA 1
ATOM 783 C C . THR A 1 101 ? -14.838 -5.331 38.043 1.00 73.56 101 THR A C 1
ATOM 785 O O . THR A 1 101 ? -15.915 -4.741 38.099 1.00 73.56 101 THR A O 1
ATOM 788 N N . MET A 1 102 ? -13.970 -5.116 37.049 1.00 77.62 102 MET A N 1
ATOM 789 C CA . MET A 1 102 ? -14.204 -4.138 35.982 1.00 77.62 102 MET A CA 1
ATOM 790 C C . MET A 1 102 ? -15.283 -4.572 34.954 1.00 77.62 102 MET A C 1
ATOM 792 O O . MET A 1 102 ? -15.010 -4.607 33.757 1.00 77.62 102 MET A O 1
ATOM 796 N N . THR A 1 103 ? -16.487 -4.962 35.401 1.00 76.62 103 THR A N 1
ATOM 797 C CA . THR A 1 103 ? -17.551 -5.588 34.577 1.00 76.62 103 THR A CA 1
ATOM 798 C C . THR A 1 103 ? -18.634 -4.635 34.092 1.00 76.62 103 THR A C 1
ATOM 800 O O . THR A 1 103 ? -19.469 -5.008 33.265 1.00 76.62 103 THR A O 1
ATOM 803 N N . GLY A 1 104 ? -18.656 -3.405 34.594 1.00 77.94 104 GLY A N 1
ATOM 804 C CA . GLY A 1 104 ? -19.638 -2.401 34.208 1.00 77.94 104 GLY A CA 1
ATOM 805 C C . GLY A 1 104 ? -19.703 -1.266 35.206 1.00 77.94 104 GLY A C 1
ATOM 806 O O . GLY A 1 104 ? -19.006 -1.280 36.212 1.00 77.94 104 GLY A O 1
ATOM 807 N N . GLY A 1 105 ? -20.533 -0.276 34.913 1.00 84.06 105 GLY A N 1
ATOM 808 C CA . GLY A 1 105 ? -20.738 0.867 35.783 1.00 84.06 105 GLY A CA 1
ATOM 809 C C . GLY A 1 105 ? -22.192 1.156 36.064 1.00 84.06 105 GLY A C 1
ATOM 810 O O . GLY A 1 105 ? -23.080 0.768 35.307 1.00 84.06 105 GLY A O 1
ATOM 811 N N . VAL A 1 106 ? -22.425 1.865 37.160 1.00 83.25 106 VAL A N 1
ATOM 812 C CA . VAL A 1 106 ? -23.737 2.402 37.509 1.00 83.25 106 VAL A CA 1
ATOM 813 C C . VAL A 1 106 ? -23.600 3.902 37.681 1.00 83.25 106 VAL A C 1
ATOM 815 O O . VAL A 1 106 ? -22.759 4.376 38.440 1.00 83.25 106 VAL A O 1
ATOM 818 N N . THR A 1 107 ? -24.439 4.640 36.969 1.00 85.75 107 THR A N 1
ATOM 819 C CA . THR A 1 107 ? -24.587 6.087 37.147 1.00 85.75 107 THR A CA 1
ATOM 820 C C . THR A 1 107 ? -26.016 6.380 37.546 1.00 85.75 107 THR A C 1
ATOM 822 O O . THR A 1 107 ? -26.931 5.683 37.122 1.00 85.75 107 THR A O 1
ATOM 825 N N . GLY A 1 108 ? -26.234 7.388 38.367 1.00 77.88 108 GLY A N 1
ATOM 826 C CA . GLY A 1 108 ? -27.568 7.831 38.723 1.00 77.88 108 GLY A CA 1
ATOM 827 C C . GLY A 1 108 ? -27.523 9.206 39.347 1.00 77.88 108 GLY A C 1
ATOM 828 O O . GLY A 1 108 ? -26.457 9.722 39.679 1.00 77.88 108 GLY A O 1
ATOM 829 N N . GLY A 1 109 ? -28.681 9.819 39.508 1.00 71.25 109 GLY A N 1
ATOM 830 C CA . GLY A 1 109 ? -28.742 11.123 40.138 1.00 71.25 109 GLY A CA 1
ATOM 831 C C . GLY A 1 109 ? -30.155 11.588 40.411 1.00 71.25 109 GLY A C 1
ATOM 832 O O . GLY A 1 109 ? -31.135 10.973 39.985 1.00 71.25 109 GLY A O 1
ATOM 833 N N . THR A 1 110 ? -30.208 12.683 41.150 1.00 64.62 110 THR A N 1
ATOM 834 C CA . THR A 1 110 ? -31.380 13.496 41.459 1.00 64.62 110 THR A CA 1
ATOM 835 C C . THR A 1 110 ? -31.021 14.958 41.184 1.00 64.62 110 THR A C 1
ATOM 837 O O . THR A 1 110 ? -29.878 15.275 40.851 1.00 64.62 110 THR A O 1
ATOM 840 N N . SER A 1 111 ? -31.965 15.881 41.361 1.00 52.97 111 SER A N 1
ATOM 841 C CA . SER A 1 111 ? -31.681 17.322 41.314 1.00 52.97 111 SER A CA 1
ATOM 842 C C . SER A 1 111 ? -30.714 17.806 42.409 1.00 52.97 111 SER A C 1
ATOM 844 O O . SER A 1 111 ? -30.237 18.933 42.328 1.00 52.97 111 SER A O 1
ATOM 846 N N . LEU A 1 112 ? -30.419 16.979 43.420 1.00 46.59 112 LEU A N 1
ATOM 847 C CA . LEU A 1 112 ? -29.651 17.344 44.617 1.00 46.59 112 LEU A CA 1
ATOM 848 C C . LEU A 1 112 ? -28.391 16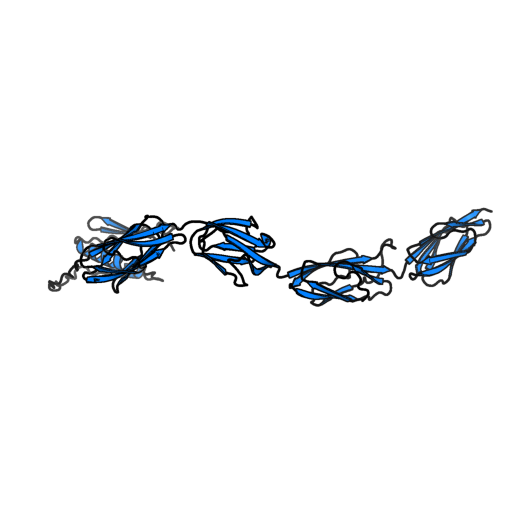.481 44.831 1.00 46.59 112 LEU A C 1
ATOM 850 O O . LEU A 1 112 ? -27.698 16.652 45.830 1.00 46.59 112 LEU A O 1
ATOM 854 N N . GLY A 1 113 ? -28.071 15.554 43.922 1.00 60.47 113 GLY A N 1
ATOM 855 C CA . GLY A 1 113 ? -26.864 14.727 44.021 1.00 60.47 113 GLY A CA 1
ATOM 856 C C . GLY A 1 113 ? -26.726 13.701 42.896 1.00 60.47 113 GLY A C 1
ATOM 857 O O . GLY A 1 113 ? -27.715 13.294 42.291 1.00 60.47 113 GLY A O 1
ATOM 858 N N . SER A 1 114 ? -25.496 13.259 42.622 1.00 77.19 114 SER A N 1
ATOM 859 C CA . SER A 1 114 ? -25.202 12.199 41.645 1.00 77.19 114 SER A CA 1
ATOM 860 C C . SER A 1 114 ? -24.451 11.043 42.304 1.00 77.19 114 SER A C 1
ATOM 862 O O . SER A 1 114 ? -23.671 11.249 43.229 1.00 77.19 114 SER A O 1
ATOM 864 N N . ILE A 1 115 ? -24.705 9.823 41.837 1.00 81.44 115 ILE A N 1
ATOM 865 C CA . ILE A 1 115 ? -23.962 8.616 42.190 1.00 81.44 115 ILE A CA 1
ATOM 866 C C . ILE A 1 115 ? -23.281 8.090 40.926 1.00 81.44 115 ILE A C 1
ATOM 868 O O . ILE A 1 115 ? -23.922 7.881 39.896 1.00 81.44 115 ILE A O 1
ATOM 872 N N . ASN A 1 116 ? -21.968 7.890 40.987 1.00 84.31 116 ASN A N 1
ATOM 873 C CA . ASN A 1 116 ? -21.193 7.307 39.898 1.00 84.31 116 ASN A CA 1
ATOM 874 C C . ASN A 1 116 ? -20.256 6.248 40.470 1.00 84.31 116 ASN A C 1
ATOM 876 O O . ASN A 1 116 ? -19.309 6.554 41.189 1.00 84.31 116 ASN A O 1
ATOM 880 N N . CYS A 1 117 ? -20.547 4.999 40.145 1.00 80.81 117 CYS A N 1
ATOM 881 C CA . CYS A 1 117 ? -19.869 3.832 40.690 1.00 80.81 117 CYS A CA 1
ATOM 882 C C . CYS A 1 117 ? -18.692 3.369 39.827 1.00 80.81 117 CYS A C 1
ATOM 884 O O . CYS A 1 117 ? -18.169 2.277 40.041 1.00 80.81 117 CYS A O 1
ATOM 886 N N . GLY A 1 118 ? -18.274 4.187 38.852 1.00 77.44 118 GLY A N 1
ATOM 887 C CA . GLY A 1 118 ? -17.159 3.876 37.966 1.00 77.44 118 GLY A CA 1
ATOM 888 C C . GLY A 1 118 ? -17.358 2.531 37.280 1.00 77.44 118 GLY A C 1
ATOM 889 O O . GLY A 1 118 ? -18.483 2.155 36.976 1.00 77.44 118 GLY A O 1
ATOM 890 N N . SER A 1 119 ? -16.272 1.807 37.029 1.00 69.75 119 SER A N 1
ATOM 891 C CA . SER A 1 119 ? -16.307 0.517 36.339 1.00 69.75 119 SER A CA 1
ATOM 892 C C . SER A 1 119 ? -16.303 -0.704 37.265 1.00 69.75 119 SER A C 1
ATOM 894 O O . SER A 1 119 ? -16.125 -1.799 36.755 1.00 69.75 119 SER A O 1
ATOM 896 N N . GLY A 1 120 ? -16.493 -0.572 38.583 1.00 69.00 120 GLY A N 1
ATOM 897 C CA . GLY A 1 120 ? -16.568 -1.732 39.479 1.00 69.00 120 GLY A CA 1
ATOM 898 C C . GLY A 1 120 ? -16.554 -1.381 40.967 1.00 69.00 120 GLY A C 1
ATOM 899 O O . GLY A 1 120 ? -16.095 -0.311 41.359 1.00 69.00 120 GLY A O 1
ATOM 900 N N . GLY A 1 121 ? -17.024 -2.318 41.796 1.00 81.94 121 GLY A N 1
ATOM 901 C CA . GLY A 1 121 ? -16.961 -2.239 43.257 1.00 81.94 121 GLY A CA 1
ATOM 902 C C . GLY A 1 121 ? -18.244 -1.750 43.932 1.00 81.94 121 GLY A C 1
ATOM 903 O O . GLY A 1 121 ? -19.353 -1.918 43.420 1.00 81.94 121 GLY A O 1
ATOM 904 N N . VAL A 1 122 ? -18.071 -1.177 45.124 1.00 85.00 122 VAL A N 1
ATOM 905 C CA . VAL A 1 122 ? -19.146 -0.632 45.958 1.00 85.00 122 VAL A CA 1
ATOM 906 C C . VAL A 1 122 ? -18.980 0.879 46.051 1.00 85.00 122 VAL A C 1
ATOM 908 O O . VAL A 1 122 ? -17.895 1.382 46.326 1.00 85.00 122 VAL A O 1
ATOM 911 N N . CYS A 1 123 ? -20.071 1.595 45.841 1.00 87.06 123 CYS A N 1
ATOM 912 C CA . CYS A 1 123 ? -20.167 3.049 45.923 1.00 87.06 123 CYS A CA 1
ATOM 913 C C . CYS A 1 123 ? -21.354 3.392 46.824 1.00 87.06 123 CYS A C 1
ATOM 915 O O . CYS A 1 123 ? -22.333 2.643 46.907 1.00 87.06 123 CYS A O 1
ATOM 917 N N . SER A 1 124 ? -21.291 4.535 47.495 1.00 87.19 124 SER A N 1
ATOM 918 C CA . SER A 1 124 ? -22.375 4.959 48.370 1.00 87.19 124 SER A CA 1
ATOM 919 C C . SER A 1 124 ? -22.564 6.466 48.351 1.00 87.19 124 SER A C 1
ATOM 921 O O . SER A 1 124 ? -21.580 7.199 48.295 1.00 87.19 124 SER A O 1
ATOM 923 N N . GLN A 1 125 ? -23.814 6.917 48.434 1.00 86.50 125 GLN A N 1
ATOM 924 C CA . GLN A 1 125 ? -24.178 8.333 48.426 1.00 86.50 125 GLN A CA 1
ATOM 925 C C . GLN A 1 125 ? -25.259 8.614 49.476 1.00 86.50 125 GLN A C 1
ATOM 927 O O . GLN A 1 125 ? -26.212 7.848 49.619 1.00 86.50 125 GLN A O 1
ATOM 932 N N . GLN A 1 126 ? -25.112 9.726 50.198 1.00 84.69 126 GLN A N 1
ATOM 933 C CA . GLN A 1 126 ? -26.137 10.251 51.103 1.00 84.69 126 GLN A CA 1
ATOM 934 C C . GLN A 1 126 ? -27.159 11.054 50.299 1.00 84.69 126 GLN A C 1
ATOM 936 O O . GLN A 1 126 ? -26.772 11.904 49.492 1.00 84.69 126 GLN A O 1
ATOM 941 N N . LEU A 1 127 ? -28.445 10.770 50.501 1.00 83.25 127 LEU A N 1
ATOM 942 C CA . LEU A 1 127 ? -29.551 11.388 49.772 1.00 83.25 127 LEU A CA 1
ATOM 943 C C . LEU A 1 127 ? -30.652 11.835 50.734 1.00 83.25 127 LEU A C 1
ATOM 945 O O . LEU A 1 127 ? -30.832 11.249 51.802 1.00 83.25 127 LEU A O 1
ATOM 949 N N . THR A 1 128 ? -31.396 12.869 50.351 1.00 83.50 128 THR A N 1
ATOM 950 C CA . THR A 1 128 ? -32.512 13.386 51.149 1.00 83.50 128 THR A CA 1
ATOM 951 C C . THR A 1 128 ? -33.696 12.405 51.173 1.00 83.50 128 THR A C 1
ATOM 953 O O . THR A 1 128 ? -33.878 11.628 50.226 1.00 83.50 128 THR A O 1
ATOM 956 N N . PRO A 1 129 ? -34.529 12.420 52.230 1.00 83.62 129 PRO A N 1
ATOM 957 C CA . PRO A 1 129 ? -35.747 11.621 52.295 1.00 83.62 129 PRO A CA 1
ATOM 958 C C . PRO A 1 129 ? -36.666 11.881 51.109 1.00 83.62 129 PRO A C 1
ATOM 960 O O . PRO A 1 129 ? -36.784 13.007 50.629 1.00 83.62 129 PRO A O 1
ATOM 963 N N . ASN A 1 130 ? -37.341 10.830 50.650 1.00 82.75 130 ASN A N 1
ATOM 964 C CA . ASN A 1 130 ? -38.268 10.838 49.517 1.00 82.75 130 ASN A CA 1
ATOM 965 C C . ASN A 1 130 ? -37.638 11.225 48.166 1.00 82.75 130 ASN A C 1
ATOM 967 O O . ASN A 1 130 ? -38.353 11.314 47.167 1.00 82.75 130 ASN A O 1
ATOM 971 N N . ALA A 1 131 ? -36.311 11.386 48.090 1.00 85.19 131 ALA A N 1
ATOM 972 C CA . ALA A 1 131 ? -35.623 11.587 46.824 1.00 85.19 131 ALA A CA 1
ATOM 973 C C . ALA A 1 131 ? -35.837 10.377 45.901 1.00 85.19 131 ALA A C 1
ATOM 975 O O . ALA A 1 131 ? -35.673 9.228 46.316 1.00 85.19 131 ALA A O 1
ATOM 976 N N . SER A 1 132 ? -36.190 10.639 44.643 1.00 87.50 132 SER A N 1
ATOM 977 C CA . SER A 1 132 ? -36.317 9.615 43.605 1.00 87.50 132 SER A CA 1
ATOM 978 C C . SER A 1 132 ? -35.036 9.563 42.779 1.00 87.50 132 SER A C 1
ATOM 980 O O . SER A 1 132 ? -34.679 10.544 42.129 1.00 87.50 132 SER A O 1
ATOM 982 N N . VAL A 1 133 ? -34.336 8.431 42.820 1.00 89.25 133 VAL A N 1
ATOM 983 C CA . VAL A 1 133 ? -33.063 8.196 42.128 1.00 89.25 133 VAL A CA 1
ATOM 984 C C . VAL A 1 133 ? -33.297 7.229 40.986 1.00 89.25 133 VAL A C 1
ATOM 986 O O . VAL A 1 133 ? -33.791 6.130 41.219 1.00 89.25 133 VAL A O 1
ATOM 989 N N . THR A 1 134 ? -32.886 7.587 39.772 1.00 91.31 134 THR A N 1
ATOM 990 C CA . THR A 1 134 ? -32.833 6.628 38.659 1.00 91.31 134 THR A CA 1
ATOM 991 C C . THR A 1 134 ? -31.391 6.206 38.411 1.00 91.31 134 THR A C 1
ATOM 993 O O . THR A 1 134 ? -30.563 7.008 37.984 1.00 91.31 134 THR A O 1
ATOM 996 N N . LEU A 1 135 ? -31.091 4.944 38.706 1.00 91.19 135 LEU A N 1
ATOM 997 C CA . LEU A 1 135 ? -29.826 4.279 38.420 1.00 91.19 135 LEU A CA 1
ATOM 998 C C . LEU A 1 135 ? -29.854 3.709 37.001 1.00 91.19 135 LEU A C 1
ATOM 1000 O O . LEU A 1 135 ? -30.826 3.080 36.601 1.00 91.19 135 LEU A O 1
ATOM 1004 N N . THR A 1 136 ? -28.771 3.885 36.256 1.00 92.31 136 THR A N 1
ATOM 1005 C CA . THR A 1 136 ? -28.558 3.342 34.915 1.00 92.31 136 THR A CA 1
ATOM 1006 C C . THR A 1 136 ? -27.304 2.478 34.915 1.00 92.31 136 THR A C 1
ATOM 1008 O O . THR A 1 136 ? -26.201 2.970 35.169 1.00 92.31 136 THR A O 1
ATOM 1011 N N . ALA A 1 137 ? -27.471 1.191 34.616 1.00 90.38 137 ALA A N 1
ATOM 1012 C CA . ALA A 1 137 ? -26.385 0.232 34.467 1.00 90.38 137 ALA A CA 1
ATOM 1013 C C . ALA A 1 137 ? -25.793 0.301 33.056 1.00 90.38 137 ALA A C 1
ATOM 1015 O O . ALA A 1 137 ? -26.519 0.263 32.058 1.00 90.38 137 ALA A O 1
ATOM 1016 N N . THR A 1 138 ? -24.467 0.341 32.958 1.00 89.06 138 THR A N 1
ATOM 1017 C CA . THR A 1 138 ? -23.702 0.291 31.712 1.00 89.06 138 THR A CA 1
ATOM 1018 C C . THR A 1 138 ? -22.740 -0.879 31.727 1.00 89.06 138 THR A C 1
ATOM 1020 O O . THR A 1 138 ? -21.741 -0.807 32.435 1.00 89.06 138 THR A O 1
ATOM 1023 N N . PRO A 1 139 ? -23.026 -1.960 30.970 1.00 87.06 139 PRO A N 1
ATOM 1024 C CA . PRO A 1 139 ? -22.119 -3.093 30.892 1.00 87.06 139 PRO A CA 1
ATOM 1025 C C . PRO A 1 139 ? -20.750 -2.658 30.398 1.00 87.06 139 PRO A C 1
ATOM 1027 O O . PRO A 1 139 ? -20.649 -1.863 29.457 1.00 87.06 139 PRO A O 1
ATOM 1030 N N . ALA A 1 140 ? -19.704 -3.195 31.021 1.00 81.62 140 ALA A N 1
ATOM 1031 C CA . ALA A 1 140 ? -18.379 -3.041 30.468 1.00 81.62 140 ALA A CA 1
ATOM 1032 C C . ALA A 1 140 ? -18.303 -3.808 29.148 1.00 81.62 140 ALA A C 1
ATOM 1034 O O . ALA A 1 140 ? -19.038 -4.778 28.917 1.00 81.62 140 ALA A O 1
ATOM 1035 N N . PRO A 1 141 ? -17.373 -3.402 28.285 1.00 76.62 141 PRO A N 1
ATOM 1036 C CA . PRO A 1 141 ? -17.082 -4.149 27.093 1.00 76.62 141 PRO A CA 1
ATOM 1037 C C . PRO A 1 141 ? -16.808 -5.656 27.413 1.00 76.62 141 PRO A C 1
ATOM 1039 O O . PRO A 1 141 ? -15.881 -5.979 28.146 1.00 76.62 141 PRO A O 1
ATOM 1042 N N . GLY A 1 142 ? -17.622 -6.577 26.866 1.00 80.00 142 GLY A N 1
ATOM 1043 C CA . GLY A 1 142 ? -17.499 -8.037 27.019 1.00 80.00 142 GLY A CA 1
ATOM 1044 C C . GLY A 1 142 ? -18.478 -8.630 28.036 1.00 80.00 142 GLY A C 1
ATOM 1045 O O . GLY A 1 142 ? -18.530 -9.847 28.204 1.00 80.00 142 GLY A O 1
ATOM 1046 N N . TYR A 1 143 ? -19.281 -7.779 28.675 1.00 86.75 143 TYR A N 1
ATOM 1047 C CA . TYR A 1 143 ? -20.257 -8.144 29.692 1.00 86.75 143 TYR A CA 1
ATOM 1048 C C . TYR A 1 143 ? -21.666 -7.742 29.274 1.00 86.75 143 TYR A C 1
ATOM 1050 O O . TYR A 1 143 ? -21.878 -6.758 28.567 1.00 86.75 143 TYR A O 1
ATOM 1058 N N . SER A 1 144 ? -22.644 -8.503 29.746 1.00 89.75 144 SER A N 1
ATOM 1059 C CA . SER A 1 144 ? -24.069 -8.202 29.627 1.00 89.75 144 SER A CA 1
ATOM 1060 C C . SER A 1 144 ? -24.633 -7.826 30.995 1.00 89.75 144 SER A C 1
ATOM 1062 O O . SER A 1 144 ? -24.160 -8.315 32.019 1.00 89.75 144 SER A O 1
ATOM 1064 N N . PHE A 1 145 ? -25.625 -6.935 31.024 1.00 91.81 145 PHE A N 1
ATOM 1065 C CA . PHE A 1 145 ? -26.382 -6.657 32.244 1.00 91.81 145 PHE A CA 1
ATOM 1066 C C . PHE A 1 145 ? -27.423 -7.762 32.441 1.00 91.81 145 PHE A C 1
ATOM 1068 O O . PHE A 1 145 ? -28.243 -7.984 31.554 1.00 91.81 145 PHE A O 1
ATOM 1075 N N . ASN A 1 146 ? -27.368 -8.451 33.579 1.00 93.00 146 ASN A N 1
ATOM 1076 C CA . ASN A 1 146 ? -28.261 -9.561 33.907 1.00 93.00 146 ASN A CA 1
ATOM 1077 C C . ASN A 1 146 ? -29.505 -9.062 34.664 1.00 93.00 146 ASN A C 1
ATOM 1079 O O . ASN A 1 146 ? -30.627 -9.455 34.359 1.00 93.00 146 ASN A O 1
ATOM 1083 N N . GLY A 1 147 ? -29.325 -8.122 35.597 1.00 93.62 147 GLY A N 1
ATOM 1084 C CA . GLY A 1 147 ? -30.438 -7.527 36.333 1.00 93.62 147 GLY A CA 1
ATOM 1085 C C . GLY A 1 147 ? -30.022 -6.791 37.601 1.00 93.62 147 GLY A C 1
ATOM 1086 O O . GLY A 1 147 ? -28.856 -6.813 38.005 1.00 93.62 147 GLY A O 1
ATOM 1087 N N . TRP A 1 148 ? -30.998 -6.131 38.223 1.00 94.56 148 TRP A N 1
ATOM 1088 C CA . TRP A 1 148 ? -30.874 -5.516 39.542 1.00 94.56 148 TRP A CA 1
ATOM 1089 C C . TRP A 1 148 ? -31.336 -6.480 40.644 1.00 94.56 148 TRP A C 1
ATOM 1091 O O . TRP A 1 148 ? -32.226 -7.301 40.425 1.00 94.56 148 TRP A O 1
ATOM 1101 N N . SER A 1 149 ? -30.774 -6.357 41.846 1.00 94.00 149 SER A N 1
ATOM 1102 C CA . SER A 1 149 ? -31.310 -6.974 43.069 1.00 94.00 149 SER A CA 1
ATOM 1103 C C . SER A 1 149 ? -31.210 -6.037 44.284 1.00 94.00 149 SER A C 1
ATOM 1105 O O . SER A 1 149 ? -30.544 -4.999 44.234 1.00 94.00 149 SER A O 1
ATOM 1107 N N . GLY A 1 150 ? -31.892 -6.376 45.386 1.00 92.44 150 GLY A N 1
ATOM 1108 C CA . GLY A 1 150 ? -31.994 -5.538 46.589 1.00 92.44 150 GLY A CA 1
ATOM 1109 C C . GLY A 1 150 ? -33.220 -4.628 46.545 1.00 92.44 150 GLY A C 1
ATOM 1110 O O . GLY A 1 150 ? -34.335 -5.098 46.336 1.00 92.44 150 GLY A O 1
ATOM 1111 N N . ALA A 1 151 ? -33.029 -3.318 46.708 1.00 90.19 151 ALA A N 1
ATOM 1112 C CA . ALA A 1 151 ? -34.112 -2.330 46.676 1.00 90.19 151 ALA A CA 1
ATOM 1113 C C . ALA A 1 151 ? -34.748 -2.127 45.283 1.00 90.19 151 ALA A C 1
ATOM 1115 O O . ALA A 1 151 ? -35.669 -1.324 45.138 1.00 90.19 151 ALA A O 1
ATOM 1116 N N . CYS A 1 152 ? -34.247 -2.837 44.270 1.00 89.19 152 CYS A N 1
ATOM 1117 C CA . CYS A 1 152 ? -34.742 -2.849 42.904 1.00 89.19 152 CYS A CA 1
ATOM 1118 C C . CYS A 1 152 ? -34.461 -4.215 42.278 1.00 89.19 152 CYS A C 1
ATOM 1120 O O . CYS A 1 152 ? -33.375 -4.753 42.474 1.00 89.19 152 CYS A O 1
ATOM 1122 N N . THR A 1 153 ? -35.418 -4.780 41.542 1.00 90.19 153 THR A N 1
ATOM 1123 C CA . THR A 1 153 ? -35.364 -6.185 41.086 1.00 90.19 153 THR A CA 1
ATOM 1124 C C . THR A 1 153 ? -35.694 -6.371 39.602 1.00 90.19 153 THR A C 1
ATOM 1126 O O . THR A 1 153 ? -36.029 -7.469 39.166 1.00 90.19 153 THR A O 1
ATOM 1129 N N . ASN A 1 154 ? -35.635 -5.302 38.804 1.00 90.25 154 ASN A N 1
ATOM 1130 C CA . ASN A 1 154 ? -35.943 -5.375 37.376 1.00 90.25 154 ASN A CA 1
ATOM 1131 C C . ASN A 1 154 ? -34.719 -5.774 36.527 1.00 90.25 154 ASN A C 1
ATOM 1133 O O . ASN A 1 154 ? -33.575 -5.729 36.978 1.00 90.25 154 ASN A O 1
ATOM 1137 N N . THR A 1 155 ? -34.970 -6.144 35.273 1.00 91.00 155 THR A N 1
ATOM 1138 C CA . THR A 1 155 ? -33.944 -6.517 34.282 1.00 91.00 155 THR A CA 1
ATOM 1139 C C . THR A 1 155 ? -33.659 -5.406 33.268 1.00 91.00 155 THR A C 1
ATOM 1141 O O . THR A 1 155 ? -32.834 -5.569 32.369 1.00 91.00 155 THR A O 1
ATOM 1144 N N . THR A 1 156 ? -34.311 -4.248 33.397 1.00 92.06 156 THR A N 1
ATOM 1145 C CA . THR A 1 156 ? -34.059 -3.095 32.531 1.00 92.06 156 THR A CA 1
ATOM 1146 C C . THR A 1 156 ? -32.792 -2.360 32.958 1.00 92.06 156 THR A C 1
ATOM 1148 O O . THR A 1 156 ? -32.444 -2.308 34.135 1.00 92.06 156 THR A O 1
ATOM 1151 N N . ARG A 1 157 ? -32.093 -1.726 32.007 1.00 90.12 157 ARG A N 1
ATOM 1152 C CA . ARG A 1 157 ? -30.864 -0.971 32.320 1.00 90.12 157 ARG A CA 1
ATOM 1153 C C . ARG A 1 157 ? -31.100 0.193 33.285 1.00 90.12 157 ARG A C 1
ATOM 1155 O O . ARG A 1 157 ? -30.155 0.592 33.953 1.00 90.12 157 ARG A O 1
ATOM 1162 N N . ALA A 1 158 ? -32.324 0.715 33.360 1.00 92.12 158 ALA A N 1
ATOM 1163 C CA . ALA A 1 158 ? -32.724 1.741 34.311 1.00 92.12 158 ALA A CA 1
ATOM 1164 C C . ALA A 1 158 ? -33.472 1.134 35.507 1.00 92.12 158 ALA A C 1
ATOM 1166 O O . ALA A 1 158 ? -34.289 0.228 35.351 1.00 92.12 158 ALA A O 1
ATOM 1167 N N . CYS A 1 159 ? -33.217 1.665 36.695 1.00 91.56 159 CYS A N 1
ATOM 1168 C CA . CYS A 1 159 ? -33.865 1.287 37.938 1.00 91.56 159 CYS A CA 1
ATOM 1169 C C . CYS A 1 159 ? -34.153 2.541 38.769 1.00 91.56 159 CYS A C 1
ATOM 1171 O O . CYS A 1 159 ? -33.230 3.265 39.134 1.00 91.56 159 CYS A O 1
ATOM 1173 N N . THR A 1 160 ? -35.422 2.785 39.092 1.00 91.81 160 THR A N 1
ATOM 1174 C CA . THR A 1 160 ? -35.839 3.948 39.885 1.00 91.81 160 THR A CA 1
ATOM 1175 C C . THR A 1 160 ? -36.171 3.541 41.315 1.00 91.81 160 THR A C 1
ATOM 1177 O O . THR A 1 160 ? -36.910 2.585 41.539 1.00 91.81 160 THR A O 1
ATOM 1180 N N . ILE A 1 161 ? -35.618 4.267 42.286 1.00 90.94 161 ILE A N 1
ATOM 1181 C CA . ILE A 1 161 ? -35.722 3.977 43.718 1.00 90.94 161 ILE A CA 1
ATOM 1182 C C . ILE A 1 161 ? -36.070 5.259 44.469 1.00 90.94 161 ILE A C 1
ATOM 1184 O O . ILE A 1 161 ? -35.395 6.273 44.318 1.00 90.94 161 ILE A O 1
ATOM 1188 N N . SER A 1 162 ? -37.071 5.195 45.344 1.00 90.56 162 SER A N 1
ATOM 1189 C CA . SER A 1 162 ? -37.390 6.274 46.288 1.00 90.56 162 SER A CA 1
ATOM 1190 C C . SER A 1 162 ? -36.680 6.059 47.628 1.00 90.56 162 SER A C 1
ATOM 1192 O O . SER A 1 162 ? -36.768 4.969 48.202 1.00 90.56 162 SER A O 1
ATOM 1194 N N . MET A 1 163 ? -35.994 7.075 48.149 1.00 87.69 163 MET A N 1
ATOM 1195 C CA . MET A 1 163 ? -35.229 7.009 49.402 1.00 87.69 163 MET A CA 1
ATOM 1196 C C . MET A 1 163 ? -36.124 7.235 50.629 1.00 87.69 163 MET A C 1
ATOM 1198 O O . MET A 1 163 ? -36.188 8.328 51.178 1.00 87.69 163 MET A O 1
ATOM 1202 N N . THR A 1 164 ? -36.834 6.191 51.057 1.00 89.00 164 THR A N 1
ATOM 1203 C CA . THR A 1 164 ? -37.661 6.178 52.285 1.00 89.00 164 THR A CA 1
ATOM 1204 C C . THR A 1 164 ? -36.926 5.608 53.505 1.00 89.00 164 THR A C 1
ATOM 1206 O O . THR A 1 164 ? -37.429 5.658 54.620 1.00 89.00 164 THR A O 1
ATOM 1209 N N . SER A 1 165 ? -35.762 5.001 53.277 1.00 87.44 165 SER A N 1
ATOM 1210 C CA . SER A 1 165 ? -34.853 4.417 54.263 1.00 87.44 165 SER A CA 1
ATOM 1211 C C . SER A 1 165 ? -33.470 4.285 53.620 1.00 87.44 165 SER A C 1
ATOM 1213 O O . SER A 1 165 ? -33.329 4.481 52.407 1.00 87.44 165 SER A O 1
ATOM 1215 N N . ALA A 1 166 ? -32.453 3.882 54.388 1.00 86.50 166 ALA A N 1
ATOM 1216 C CA . ALA A 1 166 ? -31.216 3.387 53.786 1.00 86.50 166 ALA A CA 1
ATOM 1217 C C . ALA A 1 166 ? -31.527 2.187 52.871 1.00 86.50 166 ALA A C 1
ATOM 1219 O O . ALA A 1 166 ? -32.366 1.344 53.214 1.00 86.50 166 ALA A O 1
ATOM 1220 N N . LYS A 1 167 ? -30.895 2.135 51.695 1.00 89.06 167 LYS A N 1
ATOM 1221 C CA . LYS A 1 167 ? -31.182 1.137 50.654 1.00 89.06 167 LYS A CA 1
ATOM 1222 C C . LYS A 1 167 ? -29.902 0.591 50.039 1.00 89.06 167 LYS A C 1
ATOM 1224 O O . LYS A 1 167 ? -28.937 1.320 49.825 1.00 89.06 167 LYS A O 1
ATOM 1229 N N . THR A 1 168 ? -29.924 -0.699 49.721 1.00 90.75 168 THR A N 1
ATOM 1230 C CA . THR A 1 168 ? -28.850 -1.397 49.015 1.00 90.75 168 THR A CA 1
ATOM 1231 C C . THR A 1 168 ? -29.359 -1.909 47.676 1.00 90.75 168 THR A C 1
ATOM 1233 O O . THR A 1 168 ? -30.476 -2.422 47.573 1.00 90.75 168 THR A O 1
ATOM 1236 N N . VAL A 1 169 ? -28.558 -1.746 46.629 1.00 93.25 169 VAL A N 1
ATOM 1237 C CA . VAL A 1 169 ? -28.899 -2.176 45.269 1.00 93.25 169 VAL A CA 1
ATOM 1238 C C . VAL A 1 169 ? -27.690 -2.857 44.666 1.00 93.25 169 VAL A C 1
ATOM 1240 O O . VAL A 1 169 ? -26.586 -2.328 44.741 1.00 93.25 169 VAL A O 1
ATOM 1243 N N . THR A 1 170 ? -27.891 -4.002 44.030 1.00 93.00 170 THR A N 1
ATOM 1244 C CA . THR A 1 170 ? -26.825 -4.688 43.302 1.00 93.00 170 THR A CA 1
ATOM 1245 C C . THR A 1 170 ? -27.140 -4.711 41.814 1.00 93.00 170 THR A C 1
ATOM 1247 O O . THR A 1 170 ? -28.220 -5.148 41.430 1.00 93.00 170 THR A O 1
ATOM 1250 N N . ALA A 1 171 ? -26.206 -4.254 40.982 1.00 93.06 171 ALA A N 1
ATOM 1251 C CA . ALA A 1 171 ? -26.225 -4.451 39.536 1.00 93.06 171 ALA A CA 1
ATOM 1252 C C . ALA A 1 171 ? -25.417 -5.702 39.196 1.00 93.06 171 ALA A C 1
ATOM 1254 O O . ALA A 1 171 ? -24.214 -5.737 39.459 1.00 93.06 171 ALA A O 1
ATOM 1255 N N . THR A 1 172 ? -26.042 -6.710 38.599 1.00 93.12 172 THR A N 1
ATOM 1256 C CA . THR A 1 172 ? -25.348 -7.936 38.201 1.00 93.12 172 THR A CA 1
ATOM 1257 C C . THR A 1 172 ? -24.998 -7.899 36.719 1.00 93.12 172 THR A C 1
ATOM 1259 O O . THR A 1 172 ? -25.864 -7.703 35.864 1.00 93.12 172 THR A O 1
ATOM 1262 N N . PHE A 1 173 ? -23.726 -8.137 36.414 1.00 92.44 173 PHE A N 1
ATOM 1263 C CA . PHE A 1 173 ? -23.191 -8.279 35.068 1.00 92.44 173 PHE A CA 1
ATOM 1264 C C . PHE A 1 173 ? -22.644 -9.692 34.869 1.00 92.44 173 PHE A C 1
ATOM 1266 O O . PHE A 1 173 ? -22.076 -10.293 35.780 1.00 92.44 173 PHE A O 1
ATOM 1273 N N . THR A 1 174 ? -22.806 -10.235 33.669 1.00 90.94 174 THR A N 1
ATOM 1274 C CA . THR A 1 174 ? -22.337 -11.581 33.321 1.00 90.94 174 THR A CA 1
ATOM 1275 C C . THR A 1 174 ? -21.442 -11.508 32.094 1.00 90.94 174 THR A C 1
ATOM 1277 O O . THR A 1 174 ? -21.784 -10.843 31.112 1.00 90.94 174 THR A O 1
ATOM 1280 N N . GLU A 1 175 ? -20.282 -12.162 32.166 1.00 87.69 175 GLU A N 1
ATOM 1281 C CA . GLU A 1 175 ? -19.333 -12.239 31.054 1.00 87.69 175 GLU A CA 1
ATOM 1282 C C . GLU A 1 175 ? -19.986 -12.953 29.863 1.00 87.69 175 GLU A C 1
ATOM 1284 O O . GLU A 1 175 ? -20.626 -13.995 30.020 1.00 87.69 175 GLU A O 1
ATOM 1289 N N . MET A 1 176 ? -19.868 -12.374 28.669 1.00 85.69 176 MET A N 1
ATOM 1290 C CA . MET A 1 176 ? -20.413 -12.985 27.459 1.00 85.69 176 MET A CA 1
ATOM 1291 C C . MET A 1 176 ? -19.502 -14.117 26.957 1.00 85.69 176 MET A C 1
ATOM 1293 O O . MET A 1 176 ? -18.280 -14.033 27.114 1.00 85.69 176 MET A O 1
ATOM 1297 N N . PRO A 1 177 ? -20.052 -15.143 26.275 1.00 89.38 177 PRO A N 1
ATOM 1298 C CA . PRO A 1 177 ? -19.243 -16.137 25.579 1.00 89.38 177 PRO A CA 1
ATOM 1299 C C . PRO A 1 177 ? -18.248 -15.473 24.622 1.00 89.38 177 PRO A C 1
ATOM 1301 O O . PRO A 1 177 ? -18.604 -14.557 23.876 1.00 89.38 177 PRO A O 1
ATOM 1304 N N . LYS A 1 178 ? -16.997 -15.939 24.639 1.00 89.00 178 LYS A N 1
ATOM 1305 C CA . LYS A 1 178 ? -15.940 -15.436 23.759 1.00 89.00 178 LYS A CA 1
ATOM 1306 C C . LYS A 1 178 ? -15.775 -16.354 22.560 1.00 89.00 178 LYS A C 1
ATOM 1308 O O . LYS A 1 178 ? -15.662 -17.568 22.710 1.00 89.00 178 LYS A O 1
ATOM 1313 N N . TYR A 1 179 ? -15.671 -15.757 21.382 1.00 91.56 179 TYR A N 1
ATOM 1314 C CA . TYR A 1 179 ? -15.406 -16.461 20.136 1.00 91.56 179 TYR A CA 1
ATOM 1315 C C . TYR A 1 179 ? -14.138 -15.926 19.481 1.00 91.56 179 TYR A C 1
ATOM 1317 O O . TYR A 1 179 ? -13.769 -14.763 19.655 1.00 91.56 179 TYR A O 1
ATOM 1325 N N . ARG A 1 180 ? -13.472 -16.783 18.705 1.00 92.38 180 ARG A N 1
ATOM 1326 C CA . ARG A 1 180 ? -12.265 -16.405 17.971 1.00 92.38 180 ARG A CA 1
ATOM 1327 C C . ARG A 1 180 ? -12.608 -15.436 16.843 1.00 92.38 180 ARG A C 1
ATOM 1329 O O . ARG A 1 180 ? -13.366 -15.780 15.939 1.00 92.38 180 ARG A O 1
ATOM 1336 N N . LEU A 1 181 ? -11.989 -14.264 16.864 1.00 92.56 181 LEU A N 1
ATOM 1337 C CA . LEU A 1 181 ? -11.932 -13.324 15.756 1.00 92.56 181 LEU A CA 1
ATOM 1338 C C . LEU A 1 181 ? -10.555 -13.416 15.097 1.00 92.56 181 LEU A C 1
ATOM 1340 O O . LEU A 1 181 ? -9.536 -13.208 15.759 1.00 92.56 181 LEU A O 1
ATOM 1344 N N . SER A 1 182 ? -10.528 -13.714 13.801 1.00 93.88 182 SER A N 1
ATOM 1345 C CA . SER A 1 182 ? -9.329 -13.632 12.968 1.00 93.88 182 SER A CA 1
ATOM 1346 C C . SER A 1 182 ? -9.349 -12.334 12.166 1.00 93.88 182 SER A C 1
ATOM 1348 O O . SER A 1 182 ? -10.304 -12.074 11.438 1.00 93.88 182 SER A O 1
ATOM 1350 N N . VAL A 1 183 ? -8.325 -11.501 12.314 1.00 95.25 183 VAL A N 1
ATOM 1351 C CA . VAL A 1 183 ? -8.193 -10.232 11.591 1.00 95.25 183 VAL A CA 1
ATOM 1352 C C . VAL A 1 183 ? -6.974 -10.303 10.696 1.00 95.25 183 VAL A C 1
ATOM 1354 O O . VAL A 1 183 ? -5.875 -10.565 11.180 1.00 95.25 183 VAL A O 1
ATOM 1357 N N . THR A 1 184 ? -7.166 -10.035 9.411 1.00 96.31 184 THR A N 1
ATOM 1358 C CA . THR A 1 184 ? -6.094 -9.946 8.423 1.00 96.31 184 THR A CA 1
ATOM 1359 C C . THR A 1 184 ? -5.899 -8.499 7.981 1.00 96.31 184 THR A C 1
ATOM 1361 O O . THR A 1 184 ? -6.861 -7.800 7.670 1.00 96.31 184 THR A O 1
ATOM 1364 N N . VAL A 1 185 ? -4.648 -8.053 7.937 1.00 97.19 185 VAL A N 1
ATOM 1365 C CA . VAL A 1 185 ? -4.212 -6.779 7.362 1.00 97.19 185 VAL A CA 1
ATOM 1366 C C . VAL A 1 185 ? -3.547 -7.073 6.021 1.00 97.19 185 VAL A C 1
ATOM 1368 O O . VAL A 1 185 ? -2.551 -7.794 5.959 1.00 97.19 185 VAL A O 1
ATOM 1371 N N . SER A 1 186 ? -4.105 -6.511 4.953 1.00 95.12 186 SER A N 1
ATOM 1372 C CA . SER A 1 186 ? -3.633 -6.678 3.578 1.00 95.12 186 SER A CA 1
ATOM 1373 C C . SER A 1 186 ? -3.188 -5.332 2.989 1.00 95.12 186 SER A C 1
ATOM 1375 O O . SER A 1 186 ? -3.890 -4.340 3.190 1.00 95.12 186 SER A O 1
ATOM 1377 N N . PRO A 1 187 ? -2.079 -5.272 2.224 1.00 93.00 187 PRO A N 1
ATOM 1378 C CA . PRO A 1 187 ? -1.252 -6.406 1.792 1.00 93.00 187 PRO A CA 1
ATOM 1379 C C . PRO A 1 187 ? -0.259 -6.926 2.843 1.00 93.00 187 PRO A C 1
ATOM 1381 O O . PRO A 1 187 ? 0.178 -8.068 2.747 1.00 93.00 187 PRO A O 1
ATOM 1384 N N . ASN A 1 188 ? 0.136 -6.108 3.820 1.00 92.25 188 ASN A N 1
ATOM 1385 C CA . ASN A 1 188 ? 1.147 -6.463 4.821 1.00 92.25 188 ASN A CA 1
ATOM 1386 C C . ASN A 1 188 ? 1.080 -5.531 6.042 1.00 92.25 188 ASN A C 1
ATOM 1388 O O . ASN A 1 188 ? 0.342 -4.546 6.044 1.00 92.25 188 ASN A O 1
ATOM 1392 N N . THR A 1 189 ? 1.879 -5.817 7.070 1.00 93.12 189 THR A N 1
ATOM 1393 C CA . THR A 1 189 ? 1.966 -5.020 8.309 1.00 93.12 189 THR A CA 1
ATOM 1394 C C . THR A 1 189 ? 2.373 -3.563 8.073 1.00 93.12 189 THR A C 1
ATOM 1396 O O . THR A 1 189 ? 1.920 -2.670 8.776 1.00 93.12 189 THR A O 1
ATOM 1399 N N . SER A 1 190 ? 3.149 -3.268 7.028 1.00 92.44 190 SER A N 1
ATOM 1400 C CA . SER A 1 190 ? 3.539 -1.889 6.706 1.00 92.44 190 SER A CA 1
ATOM 1401 C C . SER A 1 190 ? 2.390 -1.035 6.156 1.00 92.44 190 SER A C 1
ATOM 1403 O O . SER A 1 190 ? 2.513 0.187 6.126 1.00 92.44 190 SER A O 1
ATOM 1405 N N . SER A 1 191 ? 1.278 -1.644 5.734 1.00 93.38 191 SER A N 1
ATOM 1406 C CA . SER A 1 191 ? 0.167 -0.934 5.085 1.00 93.38 191 SER A CA 1
ATOM 1407 C C . SER A 1 191 ? -0.810 -0.248 6.047 1.00 93.38 191 SER A C 1
ATOM 1409 O O . SER A 1 191 ? -1.448 0.746 5.694 1.00 93.38 191 SER A O 1
ATOM 1411 N N . GLY A 1 192 ? -0.914 -0.736 7.281 1.00 95.75 192 GLY A N 1
ATOM 1412 C CA . GLY A 1 192 ? -1.814 -0.187 8.286 1.00 95.75 192 GLY A CA 1
ATOM 1413 C C . GLY A 1 192 ? -2.019 -1.138 9.452 1.00 95.75 192 GLY A C 1
ATOM 1414 O O . GLY A 1 192 ? -1.433 -2.218 9.513 1.00 95.75 192 GLY A O 1
ATOM 1415 N N . LYS A 1 193 ? -2.886 -0.739 10.381 1.00 95.69 193 LYS A N 1
ATOM 1416 C CA . LYS A 1 193 ? -3.238 -1.537 11.554 1.00 95.69 193 LYS A CA 1
ATOM 1417 C C . LYS A 1 193 ? -4.742 -1.544 11.816 1.00 95.69 193 LYS A C 1
ATOM 1419 O O . LYS A 1 193 ? -5.453 -0.617 11.443 1.00 95.69 193 LYS A O 1
ATOM 1424 N N . VAL A 1 194 ? -5.224 -2.578 12.496 1.00 95.81 194 VAL A N 1
ATOM 1425 C CA . VAL A 1 194 ? -6.598 -2.699 12.992 1.00 95.81 194 VAL A CA 1
ATOM 1426 C C . VAL A 1 194 ? -6.604 -2.762 14.516 1.00 95.81 194 VAL A C 1
ATOM 1428 O O . VAL A 1 194 ? -5.901 -3.582 15.111 1.00 95.81 194 VAL A O 1
ATOM 1431 N N . THR A 1 195 ? -7.432 -1.926 15.143 1.00 93.75 195 THR A N 1
ATOM 1432 C CA . THR A 1 195 ? -7.699 -1.936 16.589 1.00 93.75 195 THR A CA 1
ATOM 1433 C C . THR A 1 195 ? -9.137 -2.321 16.906 1.00 93.75 195 THR A C 1
ATOM 1435 O O . THR A 1 195 ? -10.010 -2.225 16.046 1.00 93.75 195 THR A O 1
ATOM 1438 N N . SER A 1 196 ? -9.395 -2.740 18.148 1.00 90.88 196 SER A N 1
ATOM 1439 C CA . SER A 1 196 ? -10.745 -2.994 18.669 1.00 90.88 196 SER A CA 1
ATOM 1440 C C . SER A 1 196 ? -11.104 -2.092 19.850 1.00 90.88 196 SER A C 1
ATOM 1442 O O . SER A 1 196 ? -10.231 -1.715 20.632 1.00 90.88 196 SER A O 1
ATOM 1444 N N . SER A 1 197 ? -12.400 -1.853 20.057 1.00 85.50 197 SER A N 1
ATOM 1445 C CA . SER A 1 197 ? -12.945 -1.140 21.227 1.00 85.50 197 SER A CA 1
ATOM 1446 C C . SER A 1 197 ? -12.582 -1.753 22.585 1.00 85.50 197 SER A C 1
ATOM 1448 O O . SER A 1 197 ? -12.526 -1.029 23.571 1.00 85.50 197 SER A O 1
ATOM 1450 N N . PHE A 1 198 ? -12.328 -3.063 22.652 1.00 73.69 198 PHE A N 1
ATOM 1451 C CA . PHE A 1 198 ? -12.052 -3.791 23.902 1.00 73.69 198 PHE A CA 1
ATOM 1452 C C . PHE A 1 198 ? -10.588 -3.718 24.379 1.00 73.69 198 PHE A C 1
ATOM 1454 O O . PHE A 1 198 ? -10.229 -4.386 25.345 1.00 73.69 198 PHE A O 1
ATOM 1461 N N . GLY A 1 199 ? -9.722 -2.942 23.714 1.00 62.78 199 GLY A N 1
ATOM 1462 C CA . GLY A 1 199 ? -8.272 -3.068 23.902 1.00 62.78 199 GLY A CA 1
ATOM 1463 C C . GLY A 1 199 ? -7.760 -4.448 23.453 1.00 62.78 199 GLY A C 1
ATOM 1464 O O . GLY A 1 199 ? -8.521 -5.298 23.001 1.00 62.78 199 GLY A O 1
ATOM 1465 N N . GLY A 1 200 ? -6.449 -4.680 23.500 1.00 69.62 200 GLY A N 1
ATOM 1466 C CA . GLY A 1 200 ? -5.859 -6.006 23.248 1.00 69.62 200 GLY A CA 1
ATOM 1467 C C . GLY A 1 200 ? -5.680 -6.430 21.781 1.00 69.62 200 GLY A C 1
ATOM 1468 O O . GLY A 1 200 ? -4.741 -7.170 21.498 1.00 69.62 200 GLY A O 1
ATOM 1469 N N . LEU A 1 201 ? -6.478 -5.939 20.824 1.00 83.19 201 LEU A N 1
ATOM 1470 C CA . LEU A 1 201 ? -6.216 -6.157 19.393 1.00 83.19 201 LEU A CA 1
ATOM 1471 C C . LEU A 1 201 ? -5.433 -4.980 18.791 1.00 83.19 201 LEU A C 1
ATOM 1473 O O . LEU A 1 201 ? -5.948 -3.868 18.705 1.00 83.19 201 LEU A O 1
ATOM 1477 N N . ASN A 1 202 ? -4.210 -5.247 18.333 1.00 85.81 202 ASN A N 1
ATOM 1478 C CA . ASN A 1 202 ? -3.381 -4.332 17.541 1.00 85.81 202 ASN A CA 1
ATOM 1479 C C . ASN A 1 202 ? -2.821 -5.083 16.326 1.00 85.81 202 ASN A C 1
ATOM 1481 O O . ASN A 1 202 ? -1.626 -5.367 16.253 1.00 85.81 202 ASN A O 1
ATOM 1485 N N . CYS A 1 203 ? -3.695 -5.467 15.397 1.00 91.31 203 CYS A N 1
ATOM 1486 C CA . CYS A 1 203 ? -3.256 -6.229 14.234 1.00 91.31 203 CYS A CA 1
ATOM 1487 C C . CYS A 1 203 ? -2.576 -5.333 13.206 1.00 91.31 203 CYS A C 1
ATOM 1489 O O . CYS A 1 203 ? -3.073 -4.241 12.972 1.00 91.31 203 CYS A O 1
ATOM 1491 N N . GLY A 1 204 ? -1.474 -5.770 12.595 1.00 88.50 204 GLY A N 1
ATOM 1492 C CA . GLY A 1 204 ? -0.695 -4.958 11.653 1.00 88.50 204 GLY A CA 1
ATOM 1493 C C . GLY A 1 204 ? 0.594 -4.345 12.213 1.00 88.50 204 GLY A C 1
ATOM 1494 O O . GLY A 1 204 ? 1.392 -3.876 11.419 1.00 88.50 204 GLY A O 1
ATOM 1495 N N . ASN A 1 205 ? 0.860 -4.400 13.527 1.00 84.12 205 ASN A N 1
ATOM 1496 C CA . ASN A 1 205 ? 2.172 -3.996 14.066 1.00 84.12 205 ASN A CA 1
ATOM 1497 C C . ASN A 1 205 ? 3.255 -5.053 13.770 1.00 84.12 205 ASN A C 1
ATOM 1499 O O . ASN A 1 205 ? 4.233 -4.748 13.098 1.00 84.12 205 ASN A O 1
ATOM 1503 N N . ASP A 1 206 ? 3.037 -6.300 14.209 1.00 80.81 206 ASP A N 1
ATOM 1504 C CA . ASP A 1 206 ? 4.038 -7.380 14.096 1.00 80.81 206 ASP A CA 1
ATOM 1505 C C . ASP A 1 206 ? 3.580 -8.544 13.202 1.00 80.81 206 ASP A C 1
ATOM 1507 O O . ASP A 1 206 ? 4.393 -9.305 12.687 1.00 80.81 206 ASP A O 1
ATOM 1511 N N . SER A 1 207 ? 2.266 -8.688 12.996 1.00 89.38 207 SER A N 1
ATOM 1512 C CA . SER A 1 207 ? 1.676 -9.754 12.182 1.00 89.38 207 SER A CA 1
ATOM 1513 C C . SER A 1 207 ? 0.563 -9.222 11.289 1.00 89.38 207 SER A C 1
ATOM 1515 O O . SER A 1 207 ? -0.251 -8.394 11.711 1.00 89.38 207 SER A O 1
ATOM 1517 N N . SER A 1 208 ? 0.514 -9.731 10.056 1.00 92.38 208 SER A N 1
ATOM 1518 C CA . SER A 1 208 ? -0.567 -9.480 9.100 1.00 92.38 208 SER A CA 1
ATOM 1519 C C . SER A 1 208 ? -1.825 -10.287 9.415 1.00 92.38 208 SER A C 1
ATOM 1521 O O . SER A 1 208 ? -2.882 -9.964 8.890 1.00 92.38 208 SER A O 1
ATOM 1523 N N . VAL A 1 209 ? -1.746 -11.312 10.270 1.00 94.12 209 VAL A N 1
ATOM 1524 C CA . VAL A 1 209 ? -2.904 -12.093 10.728 1.00 94.12 209 VAL A CA 1
ATOM 1525 C C . VAL A 1 209 ? -2.878 -12.208 12.246 1.00 94.12 209 VAL A C 1
ATOM 1527 O O . VAL A 1 209 ? -1.907 -12.692 12.829 1.00 94.12 209 VAL A O 1
ATOM 1530 N N . CYS A 1 210 ? -3.965 -11.803 12.894 1.00 92.50 210 CYS A N 1
ATOM 1531 C CA . CYS A 1 210 ? -4.081 -11.796 14.348 1.00 92.50 210 CYS A CA 1
ATOM 1532 C C . CYS A 1 210 ? -5.338 -12.526 14.783 1.00 92.50 210 CYS A C 1
ATOM 1534 O O . CYS A 1 210 ? -6.375 -12.449 14.131 1.00 92.50 210 CYS A O 1
ATOM 1536 N N . ASN A 1 211 ? -5.245 -13.237 15.901 1.00 91.62 211 ASN A N 1
ATOM 1537 C CA . ASN A 1 211 ? -6.352 -14.000 16.452 1.00 91.62 211 ASN A CA 1
ATOM 1538 C C . ASN A 1 211 ? -6.578 -13.572 17.894 1.00 91.62 211 ASN A C 1
ATOM 1540 O O . ASN A 1 211 ? -5.637 -13.560 18.683 1.00 91.62 211 ASN A O 1
ATOM 1544 N N . VAL A 1 212 ? -7.817 -13.233 18.231 1.00 90.12 212 VAL A N 1
ATOM 1545 C CA . VAL A 1 212 ? -8.208 -12.819 19.581 1.00 90.12 212 VAL A CA 1
ATOM 1546 C C . VAL A 1 212 ? -9.570 -13.411 19.919 1.00 90.12 212 VAL A C 1
ATOM 1548 O O . VAL A 1 212 ? -10.415 -13.557 19.041 1.00 90.12 212 VAL A O 1
ATOM 1551 N N . ASN A 1 213 ? -9.790 -13.766 21.182 1.00 89.75 213 ASN A N 1
ATOM 1552 C CA . ASN A 1 213 ? -11.091 -14.231 21.652 1.00 89.75 213 ASN A CA 1
ATOM 1553 C C . ASN A 1 213 ? -11.853 -13.056 22.270 1.00 89.75 213 ASN A C 1
ATOM 1555 O O . ASN A 1 213 ? -11.423 -12.513 23.288 1.00 89.75 213 ASN A O 1
ATOM 1559 N N . LEU A 1 214 ? -12.968 -12.667 21.653 1.00 88.12 214 LEU A N 1
ATOM 1560 C CA . LEU A 1 214 ? -13.793 -11.523 22.058 1.00 88.12 214 LEU A CA 1
ATOM 1561 C C . LEU A 1 214 ? -15.259 -11.945 22.195 1.00 88.12 214 LEU A C 1
ATOM 1563 O O . LEU A 1 214 ? -15.699 -12.884 21.531 1.00 88.12 214 LEU A O 1
ATOM 1567 N N . GLY A 1 215 ? -16.005 -11.247 23.049 1.00 86.19 215 GLY A N 1
ATOM 1568 C CA . GLY A 1 215 ? -17.445 -11.431 23.244 1.00 86.19 215 GLY A CA 1
ATOM 1569 C C . GLY A 1 215 ? -18.205 -10.120 23.034 1.00 86.19 215 GLY A C 1
ATOM 1570 O O . GLY A 1 215 ? -17.630 -9.038 23.163 1.00 86.19 215 GLY A O 1
ATOM 1571 N N . GLY A 1 216 ? -19.496 -10.220 22.718 1.00 86.44 216 GLY A N 1
ATOM 1572 C CA . GLY A 1 216 ? -20.361 -9.060 22.480 1.00 86.44 216 GLY A CA 1
ATOM 1573 C C . GLY A 1 216 ? -20.060 -8.312 21.178 1.00 86.44 216 GLY A C 1
ATOM 1574 O O . GLY A 1 216 ? -19.499 -8.874 20.238 1.00 86.44 216 GLY A O 1
ATOM 1575 N N . ASP A 1 217 ? -20.462 -7.041 21.116 1.00 87.56 217 ASP A N 1
ATOM 1576 C CA . ASP A 1 217 ? -20.303 -6.195 19.929 1.00 87.56 217 ASP A CA 1
ATOM 1577 C C . ASP A 1 217 ? -18.951 -5.468 19.911 1.00 87.56 217 ASP A C 1
ATOM 1579 O O . ASP A 1 217 ? -18.678 -4.588 20.727 1.00 87.56 217 ASP A O 1
ATOM 1583 N N . VAL A 1 218 ? -18.104 -5.817 18.943 1.00 89.44 218 VAL A N 1
ATOM 1584 C CA . VAL A 1 218 ? -16.754 -5.281 18.732 1.00 89.44 218 VAL A CA 1
ATOM 1585 C C . VAL A 1 218 ? -16.750 -4.206 17.670 1.00 89.44 218 VAL A C 1
ATOM 1587 O O . VAL A 1 218 ? -17.024 -4.482 16.508 1.00 89.44 218 VAL A O 1
ATOM 1590 N N . LYS A 1 219 ? -16.323 -2.993 18.030 1.00 92.31 219 LYS A N 1
ATOM 1591 C CA . LYS A 1 219 ? -15.973 -1.978 17.037 1.00 92.31 219 LYS A CA 1
ATOM 1592 C C . LYS A 1 219 ? -14.517 -2.153 16.627 1.00 92.31 219 LYS A C 1
ATOM 1594 O O . LYS A 1 219 ? -13.615 -1.892 17.422 1.00 92.31 219 LYS A O 1
ATOM 1599 N N . LEU A 1 220 ? -14.293 -2.563 15.387 1.00 94.69 220 LEU A N 1
ATOM 1600 C CA . LEU A 1 220 ? -12.990 -2.552 14.737 1.00 94.69 220 LEU A CA 1
ATOM 1601 C C . LEU A 1 220 ? -12.738 -1.199 14.077 1.00 94.69 220 LEU A C 1
ATOM 1603 O O . LEU A 1 220 ? -13.658 -0.601 13.521 1.00 94.69 220 LEU A O 1
ATOM 1607 N N . THR A 1 221 ? -11.496 -0.726 14.129 1.00 95.88 221 THR A N 1
ATOM 1608 C CA . THR A 1 221 ? -11.054 0.516 13.479 1.00 95.88 221 THR A CA 1
ATOM 1609 C C . THR A 1 221 ? -9.786 0.246 12.681 1.00 95.88 221 THR A C 1
ATOM 1611 O O . THR A 1 221 ? -8.785 -0.193 13.244 1.00 95.88 221 THR A O 1
ATOM 1614 N N . ALA A 1 222 ? -9.830 0.498 11.375 1.00 97.12 222 ALA A N 1
ATOM 1615 C CA . ALA A 1 222 ? -8.677 0.453 10.489 1.00 97.12 222 ALA A CA 1
ATOM 1616 C C . ALA A 1 222 ? -7.962 1.810 10.490 1.00 97.12 222 ALA A C 1
ATOM 1618 O O . ALA A 1 222 ? -8.578 2.855 10.280 1.00 97.12 222 ALA A O 1
ATOM 1619 N N . ILE A 1 223 ? -6.654 1.779 10.718 1.00 95.69 223 ILE A N 1
ATOM 1620 C CA . ILE A 1 223 ? -5.774 2.941 10.816 1.00 95.69 223 ILE A CA 1
ATOM 1621 C C . ILE A 1 223 ? -4.679 2.765 9.755 1.00 95.69 223 ILE A C 1
ATOM 1623 O O . ILE A 1 223 ? -3.803 1.917 9.937 1.00 95.69 223 ILE A O 1
ATOM 1627 N N . PRO A 1 224 ? -4.732 3.500 8.631 1.00 96.38 224 PRO A N 1
ATOM 1628 C CA . PRO A 1 224 ? -3.701 3.424 7.600 1.00 96.38 224 PRO A CA 1
ATOM 1629 C C . PRO A 1 224 ? -2.342 3.899 8.117 1.00 96.38 224 PRO A C 1
ATOM 1631 O O . PRO A 1 224 ? -2.265 4.864 8.881 1.00 96.38 224 PRO A O 1
ATOM 1634 N N . SER A 1 225 ? -1.273 3.250 7.663 1.00 94.50 225 SER A N 1
ATOM 1635 C CA . SER A 1 225 ? 0.089 3.750 7.865 1.00 94.50 225 SER A CA 1
ATOM 1636 C C . SER A 1 225 ? 0.358 4.976 6.977 1.00 94.50 225 SER A C 1
ATOM 1638 O O . SER A 1 225 ? -0.325 5.165 5.965 1.00 94.50 225 SER A O 1
ATOM 1640 N N . PRO A 1 226 ? 1.368 5.810 7.291 1.00 92.50 226 PRO A N 1
ATOM 1641 C CA . PRO A 1 226 ? 1.784 6.896 6.407 1.00 92.50 226 PRO A CA 1
ATOM 1642 C C . PRO A 1 226 ? 2.043 6.406 4.974 1.00 92.50 226 PRO A C 1
ATOM 1644 O O . PRO A 1 226 ? 2.721 5.402 4.766 1.00 92.50 226 PRO A O 1
ATOM 1647 N N . GLY A 1 227 ? 1.490 7.108 3.982 1.00 90.50 227 GLY A N 1
ATOM 1648 C CA . GLY A 1 227 ? 1.585 6.721 2.568 1.00 90.50 227 GLY A CA 1
ATOM 1649 C C . GLY A 1 227 ? 0.567 5.670 2.111 1.00 90.50 227 GLY A C 1
ATOM 1650 O O . GLY A 1 227 ? 0.598 5.287 0.944 1.00 90.50 227 GLY A O 1
ATOM 1651 N N . TYR A 1 228 ? -0.349 5.238 2.983 1.00 95.06 228 TYR A N 1
ATOM 1652 C CA . TYR A 1 228 ? -1.441 4.321 2.661 1.00 95.06 228 TYR A CA 1
ATOM 1653 C C . TYR A 1 228 ? -2.809 4.942 2.944 1.00 95.06 228 TYR A C 1
ATOM 1655 O O . TYR A 1 228 ? -2.948 5.889 3.716 1.00 95.06 228 TYR A O 1
ATOM 1663 N N . SER A 1 229 ? -3.836 4.362 2.330 1.00 94.44 229 SER A N 1
ATOM 1664 C CA . SER A 1 229 ? -5.243 4.647 2.606 1.00 94.44 229 SER A CA 1
ATOM 1665 C C . SER A 1 229 ? -6.008 3.348 2.841 1.00 94.44 229 SER A C 1
ATOM 1667 O O . SER A 1 229 ? -5.648 2.293 2.311 1.00 94.44 229 SER A O 1
ATOM 1669 N N . PHE A 1 230 ? -7.070 3.415 3.644 1.00 96.38 230 PHE A N 1
ATOM 1670 C CA . PHE A 1 230 ? -7.969 2.282 3.838 1.00 96.38 230 PHE A CA 1
ATOM 1671 C C . PHE A 1 230 ? -8.819 2.075 2.581 1.00 96.38 230 PHE A C 1
ATOM 1673 O O . PHE A 1 230 ? -9.428 3.022 2.085 1.00 96.38 230 PHE A O 1
ATOM 1680 N N . LYS A 1 231 ? -8.847 0.843 2.069 1.00 94.50 231 LYS A N 1
ATOM 1681 C CA . LYS A 1 231 ? -9.639 0.463 0.898 1.00 94.50 231 LYS A CA 1
ATOM 1682 C C . LYS A 1 231 ? -11.036 0.032 1.314 1.00 94.50 231 LYS A C 1
ATOM 1684 O O . LYS A 1 231 ? -12.020 0.656 0.936 1.00 94.50 231 LYS A O 1
ATOM 1689 N N . GLU A 1 232 ? -11.100 -1.077 2.043 1.00 97.12 232 GLU A N 1
ATOM 1690 C CA . GLU A 1 232 ? -12.341 -1.770 2.359 1.00 97.12 232 GLU A CA 1
ATOM 1691 C C . GLU A 1 232 ? -12.135 -2.857 3.413 1.00 97.12 232 GLU A C 1
ATOM 1693 O O . GLU A 1 232 ? -11.035 -3.397 3.595 1.00 97.12 232 GLU A O 1
ATOM 1698 N N . TRP A 1 233 ? -13.239 -3.212 4.061 1.00 97.75 233 TRP A N 1
ATOM 1699 C CA . TRP A 1 233 ? -13.382 -4.457 4.793 1.00 97.75 233 TRP A CA 1
ATOM 1700 C C . TRP A 1 233 ? -13.907 -5.558 3.877 1.00 97.75 233 TRP A C 1
ATOM 1702 O O . TRP A 1 233 ? -14.787 -5.331 3.047 1.00 97.75 233 TRP A O 1
ATOM 1712 N N . SER A 1 234 ? -13.431 -6.776 4.101 1.00 95.50 234 SER A N 1
ATOM 1713 C CA . SER A 1 234 ? -14.016 -8.002 3.553 1.00 95.50 234 SER A CA 1
ATOM 1714 C C . SER A 1 234 ? -14.039 -9.107 4.618 1.00 95.50 234 SER A C 1
ATOM 1716 O O . SER A 1 234 ? -13.420 -8.969 5.673 1.00 95.50 234 SER A O 1
ATOM 1718 N N . GLY A 1 235 ? -14.774 -10.198 4.375 1.00 84.94 235 GLY A N 1
ATOM 1719 C CA . GLY A 1 235 ? -14.887 -11.323 5.322 1.00 84.94 235 GLY A CA 1
ATOM 1720 C C . GLY A 1 235 ? -16.284 -11.562 5.907 1.00 84.94 235 GLY A C 1
ATOM 1721 O O . GLY A 1 235 ? -16.415 -12.021 7.035 1.00 84.94 235 GLY A O 1
ATOM 1722 N N . GLY A 1 236 ? -17.348 -11.267 5.157 1.00 80.62 236 GLY A N 1
ATOM 1723 C CA . GLY A 1 236 ? -18.734 -11.626 5.490 1.00 80.62 236 GLY A CA 1
ATOM 1724 C C . GLY A 1 236 ? -19.373 -10.771 6.587 1.00 80.62 236 GLY A C 1
ATOM 1725 O O . GLY A 1 236 ? -20.434 -10.198 6.370 1.00 80.62 236 GLY A O 1
ATOM 1726 N N . VAL A 1 237 ? -18.729 -10.641 7.749 1.00 87.12 237 VAL A N 1
ATOM 1727 C CA . VAL A 1 237 ? -19.258 -9.887 8.904 1.00 87.12 237 VAL A CA 1
ATOM 1728 C C . VAL A 1 237 ? -18.880 -8.408 8.883 1.00 87.12 237 VAL A C 1
ATOM 1730 O O . VAL A 1 237 ? -19.515 -7.608 9.559 1.00 87.12 237 VAL A O 1
ATOM 1733 N N . CYS A 1 238 ? -17.876 -8.054 8.080 1.00 92.50 238 CYS A N 1
ATOM 1734 C CA . CYS A 1 238 ? -17.511 -6.685 7.747 1.00 92.50 238 CYS A CA 1
ATOM 1735 C C . CYS A 1 238 ? -17.421 -6.549 6.230 1.00 92.50 238 CYS A C 1
ATOM 1737 O O . CYS A 1 238 ? -16.745 -7.345 5.575 1.00 92.50 238 CYS A O 1
ATOM 1739 N N . THR A 1 239 ? -18.081 -5.529 5.687 1.00 93.88 239 THR A N 1
ATOM 1740 C CA . THR A 1 239 ? -18.004 -5.150 4.273 1.00 93.88 239 THR A CA 1
ATOM 1741 C C . THR A 1 239 ? -18.040 -3.628 4.137 1.00 93.88 239 THR A C 1
ATOM 1743 O O . THR A 1 239 ? -18.522 -2.928 5.029 1.00 93.88 239 THR A O 1
ATOM 1746 N N . GLY A 1 240 ? -17.522 -3.115 3.022 1.00 93.69 240 GLY A N 1
ATOM 1747 C CA . GLY A 1 240 ? -17.603 -1.697 2.675 1.00 93.69 240 GLY A CA 1
ATOM 1748 C C . GLY A 1 240 ? -16.370 -0.879 3.053 1.00 93.69 240 GLY A C 1
ATOM 1749 O O . GLY A 1 240 ? -15.363 -1.398 3.529 1.00 93.69 240 GLY A O 1
ATOM 1750 N N . THR A 1 241 ? -16.453 0.425 2.798 1.00 95.69 241 THR A N 1
ATOM 1751 C CA . THR A 1 241 ? -15.309 1.355 2.775 1.00 95.69 241 THR A CA 1
ATOM 1752 C C . THR A 1 241 ? -15.180 2.217 4.032 1.00 95.69 241 THR A C 1
ATOM 1754 O O . THR A 1 241 ? -14.235 2.993 4.158 1.00 95.69 241 THR A O 1
ATOM 1757 N N . ALA A 1 242 ? -16.103 2.088 4.990 1.00 96.00 242 ALA A N 1
ATOM 1758 C CA . ALA A 1 242 ? -16.002 2.790 6.264 1.00 96.00 242 ALA A CA 1
ATOM 1759 C C . ALA A 1 242 ? -14.786 2.286 7.058 1.00 96.00 242 ALA A C 1
ATOM 1761 O O . ALA A 1 242 ? -14.586 1.082 7.215 1.00 96.00 242 ALA A O 1
ATOM 1762 N N . THR A 1 243 ? -13.998 3.200 7.628 1.00 96.19 243 THR A N 1
ATOM 1763 C CA . THR A 1 243 ? -12.801 2.864 8.425 1.00 96.19 243 THR A CA 1
ATOM 1764 C C . THR A 1 243 ? -13.127 2.097 9.707 1.00 96.19 243 THR A C 1
ATOM 1766 O O . THR A 1 243 ? -12.236 1.521 10.327 1.00 96.19 243 THR A O 1
ATOM 1769 N N . THR A 1 244 ? -14.399 2.044 10.105 1.00 96.25 244 THR A N 1
ATOM 1770 C CA . THR A 1 244 ? -14.869 1.293 11.269 1.00 96.25 244 THR A CA 1
ATOM 1771 C C . THR A 1 244 ? -15.858 0.205 10.876 1.00 96.25 244 THR A C 1
ATOM 1773 O O . THR A 1 244 ? -16.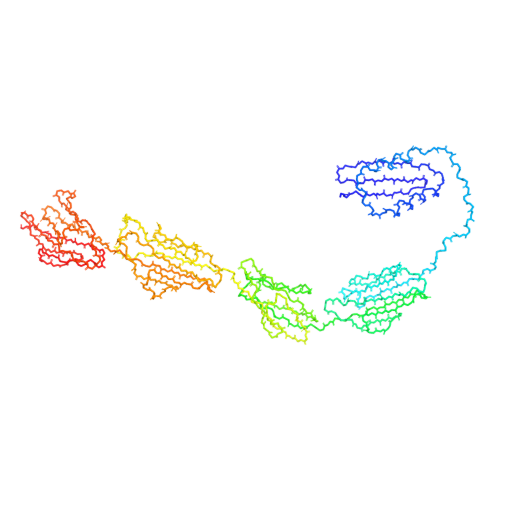726 0.452 10.042 1.00 96.25 244 THR A O 1
ATOM 1776 N N . CYS A 1 245 ? -15.792 -0.947 11.542 1.00 95.25 245 CYS A N 1
ATOM 1777 C CA . CYS A 1 245 ? -16.757 -2.036 11.391 1.00 95.25 245 CYS A CA 1
ATOM 1778 C C . CYS A 1 245 ? -17.258 -2.526 12.758 1.00 95.25 245 CYS A C 1
ATOM 1780 O O . CYS A 1 245 ? -16.461 -2.697 13.676 1.00 95.25 245 CYS A O 1
ATOM 1782 N N . MET A 1 246 ? -18.562 -2.778 12.886 1.00 92.81 246 MET A N 1
ATOM 1783 C CA . MET A 1 246 ? -19.161 -3.412 14.066 1.00 92.81 246 MET A CA 1
ATOM 1784 C C . MET A 1 246 ? -19.299 -4.920 13.843 1.00 92.81 246 MET A C 1
ATOM 1786 O O . MET A 1 246 ? -19.938 -5.350 12.887 1.00 92.81 246 MET A O 1
ATOM 1790 N N . VAL A 1 247 ? -18.731 -5.721 14.742 1.00 91.94 247 VAL A N 1
ATOM 1791 C CA . VAL A 1 247 ? -18.745 -7.185 14.694 1.00 91.94 247 VAL A CA 1
ATOM 1792 C C . VAL A 1 247 ? -19.423 -7.730 15.941 1.00 91.94 247 VAL A C 1
ATOM 1794 O O . VAL A 1 247 ? -18.870 -7.664 17.031 1.00 91.94 247 VAL A O 1
ATOM 1797 N N . ASN A 1 248 ? -20.594 -8.333 15.779 1.00 90.44 248 ASN A N 1
ATOM 1798 C CA . ASN A 1 248 ? -21.236 -9.087 16.852 1.00 90.44 248 ASN A CA 1
ATOM 1799 C C . ASN A 1 248 ? -20.553 -10.457 17.013 1.00 90.44 248 ASN A C 1
ATOM 1801 O O . ASN A 1 248 ? -20.583 -11.263 16.083 1.00 90.44 248 ASN A O 1
ATOM 1805 N N . MET A 1 249 ? -19.925 -10.750 18.148 1.00 91.19 249 MET A N 1
ATOM 1806 C CA . MET A 1 249 ? -19.234 -12.025 18.375 1.00 91.19 249 MET A CA 1
ATOM 1807 C C . MET A 1 249 ? -20.193 -13.087 18.926 1.00 91.19 249 MET A C 1
ATOM 1809 O O . MET A 1 249 ? -20.281 -13.292 20.132 1.00 91.19 249 MET A O 1
ATOM 1813 N N . ASN A 1 250 ? -20.900 -13.774 18.025 1.00 90.62 250 ASN A N 1
ATOM 1814 C CA . ASN A 1 250 ? -21.812 -14.891 18.328 1.00 90.62 250 ASN A CA 1
ATOM 1815 C C . ASN A 1 250 ? -21.331 -16.262 17.809 1.00 90.62 250 ASN A C 1
ATOM 1817 O O . ASN A 1 250 ? -21.967 -17.278 18.064 1.00 90.62 250 ASN A O 1
ATOM 1821 N N . ALA A 1 251 ? -20.232 -16.276 17.061 1.00 93.25 251 ALA A N 1
ATOM 1822 C CA . ALA A 1 251 ? -19.562 -17.446 16.506 1.00 93.25 251 ALA A CA 1
ATOM 1823 C C . ALA A 1 251 ? -18.121 -17.043 16.133 1.00 93.25 251 ALA A C 1
ATOM 1825 O O . ALA A 1 251 ? -17.811 -15.843 16.127 1.00 93.25 251 ALA A O 1
ATOM 1826 N N . PRO A 1 252 ? -17.226 -17.993 15.801 1.00 93.88 252 PRO A N 1
ATOM 1827 C CA . PRO A 1 252 ? -15.929 -17.661 15.226 1.00 93.88 252 PRO A CA 1
ATOM 1828 C C . PRO A 1 252 ? -16.087 -16.866 13.926 1.00 93.88 252 PRO A C 1
ATOM 1830 O O . PRO A 1 252 ? -16.898 -17.220 13.070 1.00 93.88 252 PRO A O 1
ATOM 1833 N N . LYS A 1 253 ? -15.322 -15.783 13.780 1.00 94.19 253 LYS A N 1
ATOM 1834 C CA . LYS A 1 253 ? -15.440 -14.838 12.661 1.00 94.19 253 LYS A CA 1
ATOM 1835 C C . LYS A 1 253 ? -14.072 -14.474 12.103 1.00 94.19 253 LYS A C 1
ATOM 1837 O O . LYS A 1 253 ? -13.073 -14.495 12.820 1.00 94.19 253 LYS A O 1
ATOM 1842 N N . SER A 1 254 ? -14.030 -14.115 10.826 1.00 94.19 254 SER A N 1
ATOM 1843 C CA . SER A 1 254 ? -12.822 -13.646 10.146 1.00 94.19 254 SER A CA 1
ATOM 1844 C C . SER A 1 254 ? -13.106 -12.366 9.379 1.00 94.19 254 SER A C 1
ATOM 1846 O O . SER A 1 254 ? -14.125 -12.283 8.703 1.00 94.19 254 SER A O 1
ATOM 1848 N N . VAL A 1 255 ? -12.203 -11.396 9.442 1.00 96.25 255 VAL A N 1
ATOM 1849 C CA . VAL A 1 255 ? -12.313 -10.121 8.725 1.00 96.25 255 VAL A CA 1
ATOM 1850 C C . VAL A 1 255 ? -10.967 -9.740 8.133 1.00 96.25 255 VAL A C 1
ATOM 1852 O O . VAL A 1 255 ? -9.919 -10.038 8.700 1.00 96.25 255 VAL A O 1
ATOM 1855 N N . THR A 1 256 ? -10.979 -9.064 6.994 1.00 97.06 256 THR A N 1
ATOM 1856 C CA . THR A 1 256 ? -9.783 -8.539 6.337 1.00 97.06 256 THR A CA 1
ATOM 1857 C C . THR A 1 256 ? -9.942 -7.042 6.124 1.00 97.06 256 THR A C 1
ATOM 1859 O O . THR A 1 256 ? -10.873 -6.610 5.447 1.00 97.06 256 THR A O 1
ATOM 1862 N N . ALA A 1 257 ? -9.028 -6.259 6.691 1.00 97.62 257 ALA A N 1
ATOM 1863 C CA . ALA A 1 257 ? -8.830 -4.859 6.343 1.00 97.62 257 ALA A CA 1
ATOM 1864 C C . ALA A 1 257 ? -7.843 -4.781 5.180 1.00 97.62 257 ALA A C 1
ATOM 1866 O O . ALA A 1 257 ? -6.697 -5.222 5.305 1.00 97.62 257 ALA A O 1
ATOM 1867 N N . THR A 1 258 ? -8.278 -4.210 4.062 1.00 96.88 258 THR A N 1
ATOM 1868 C CA . THR A 1 258 ? -7.406 -3.975 2.911 1.00 96.88 258 THR A CA 1
ATOM 1869 C C . THR A 1 258 ? -7.024 -2.507 2.852 1.00 96.88 258 THR A C 1
ATOM 1871 O O . THR A 1 258 ? -7.882 -1.630 2.935 1.00 96.88 258 THR A O 1
ATOM 1874 N N . PHE A 1 259 ? -5.737 -2.246 2.670 1.00 96.06 259 PHE A N 1
ATOM 1875 C CA . PHE A 1 259 ? -5.161 -0.927 2.460 1.00 96.06 259 PHE A CA 1
ATOM 1876 C C . PHE A 1 259 ? -4.533 -0.862 1.064 1.00 96.06 259 PHE A C 1
ATOM 1878 O O . PHE A 1 259 ? -4.205 -1.887 0.461 1.00 96.06 259 PHE A O 1
ATOM 1885 N N . PHE A 1 260 ? -4.341 0.342 0.539 1.00 93.12 260 PHE A N 1
ATOM 1886 C CA . PHE A 1 260 ? -3.580 0.562 -0.690 1.00 93.12 260 PHE A CA 1
ATOM 1887 C C . PHE A 1 260 ? -2.576 1.694 -0.503 1.00 93.12 260 PHE A C 1
ATOM 1889 O O . PHE A 1 260 ? -2.828 2.633 0.249 1.00 93.12 260 PHE A O 1
ATOM 1896 N N . ALA A 1 261 ? -1.439 1.599 -1.192 1.00 92.88 261 ALA A N 1
ATOM 1897 C CA . ALA A 1 261 ? -0.456 2.671 -1.221 1.00 92.88 261 ALA A CA 1
ATOM 1898 C C . ALA A 1 261 ? -1.029 3.873 -1.984 1.00 92.88 261 ALA A C 1
ATOM 1900 O O . ALA A 1 261 ? -1.599 3.714 -3.066 1.00 92.88 261 ALA A O 1
ATOM 1901 N N . SER A 1 262 ? -0.874 5.071 -1.429 1.00 92.50 262 SER A N 1
ATOM 1902 C CA . SER A 1 262 ? -1.336 6.325 -2.034 1.00 92.50 262 SER A CA 1
ATOM 1903 C C . SER A 1 262 ? -0.488 6.736 -3.246 1.00 92.50 262 SER A C 1
ATOM 1905 O O . SER A 1 262 ? -0.935 7.520 -4.084 1.00 92.50 262 SER A O 1
ATOM 1907 N N . SER A 1 263 ? 0.725 6.196 -3.366 1.00 93.56 263 SER A N 1
ATOM 1908 C CA . SER A 1 263 ? 1.631 6.405 -4.493 1.00 93.56 263 SER A CA 1
ATOM 1909 C C . SER A 1 263 ? 2.437 5.145 -4.807 1.00 93.56 263 SER A C 1
ATOM 1911 O O . SER A 1 263 ? 2.622 4.272 -3.957 1.00 93.56 263 SER A O 1
ATOM 1913 N N . TYR A 1 264 ? 2.924 5.055 -6.042 1.00 94.69 264 TYR A N 1
ATOM 1914 C CA . TYR A 1 264 ? 3.807 3.990 -6.503 1.00 94.69 264 TYR A CA 1
ATOM 1915 C C . TYR A 1 264 ? 5.056 4.575 -7.161 1.00 94.69 264 TYR A C 1
ATOM 1917 O O . TYR A 1 264 ? 5.008 5.626 -7.803 1.00 94.69 264 TYR A O 1
ATOM 1925 N N . GLN A 1 265 ? 6.183 3.880 -7.010 1.00 94.94 265 GLN A N 1
ATOM 1926 C CA . GLN A 1 265 ? 7.448 4.286 -7.614 1.00 94.94 265 GLN A CA 1
ATOM 1927 C C . GLN A 1 265 ? 7.499 3.885 -9.090 1.00 94.94 265 GLN A C 1
ATOM 1929 O O . GLN A 1 265 ? 7.237 2.729 -9.430 1.00 94.94 265 GLN A O 1
ATOM 1934 N N . LEU A 1 266 ? 7.879 4.828 -9.949 1.00 96.19 266 LEU A N 1
ATOM 1935 C CA . LEU A 1 266 ? 8.322 4.559 -11.312 1.00 96.19 266 LEU A CA 1
ATOM 1936 C C . LEU A 1 266 ? 9.846 4.663 -11.360 1.00 96.19 266 LEU A C 1
ATOM 1938 O O . LEU A 1 266 ? 10.405 5.711 -11.032 1.00 96.19 266 LEU A O 1
ATOM 1942 N N . SER A 1 267 ? 10.495 3.580 -11.775 1.00 94.56 267 SER A N 1
ATOM 1943 C CA . SER A 1 267 ? 11.942 3.506 -11.972 1.00 94.56 267 SER A CA 1
ATOM 1944 C C . SER A 1 267 ? 12.261 3.482 -13.463 1.00 94.56 267 SER A C 1
ATOM 1946 O O . SER A 1 267 ? 11.955 2.505 -14.149 1.00 94.56 267 SER A O 1
ATOM 1948 N N . LEU A 1 268 ? 12.875 4.552 -13.965 1.00 92.75 268 LEU A N 1
ATOM 1949 C CA . LEU A 1 268 ? 13.294 4.680 -15.358 1.00 92.75 268 LEU A CA 1
ATOM 1950 C C . LEU A 1 268 ? 14.807 4.493 -15.477 1.00 92.75 268 LEU A C 1
ATOM 1952 O O . LEU A 1 268 ? 15.578 5.179 -14.812 1.00 92.75 268 LEU A O 1
ATOM 1956 N N . SER A 1 269 ? 15.224 3.598 -16.364 1.00 89.19 269 SER A N 1
ATOM 1957 C CA . SER A 1 269 ? 16.627 3.392 -16.733 1.00 89.19 269 SER A CA 1
ATOM 1958 C C . SER A 1 269 ? 16.846 3.718 -18.208 1.00 89.19 269 SER A C 1
ATOM 1960 O O . SER A 1 269 ? 15.988 3.444 -19.049 1.00 89.19 269 SER A O 1
ATOM 1962 N N . THR A 1 270 ? 18.003 4.287 -18.536 1.00 85.00 270 THR A N 1
ATOM 1963 C CA . THR A 1 270 ? 18.438 4.488 -19.922 1.00 85.00 270 THR A CA 1
ATOM 1964 C C . THR A 1 270 ? 19.629 3.592 -20.215 1.00 85.00 270 THR A C 1
ATOM 1966 O O . THR A 1 270 ? 20.568 3.494 -19.422 1.00 85.00 270 THR A O 1
ATOM 1969 N N . THR A 1 271 ? 19.585 2.904 -21.351 1.00 80.44 271 THR A N 1
ATOM 1970 C CA . THR A 1 271 ? 20.676 2.040 -21.809 1.00 80.44 271 THR A CA 1
ATOM 1971 C C . THR A 1 271 ? 21.048 2.405 -23.233 1.00 80.44 271 THR A C 1
ATOM 1973 O O . THR A 1 271 ? 20.181 2.670 -24.061 1.00 80.44 271 THR A O 1
ATOM 1976 N N . ILE A 1 272 ? 22.347 2.405 -23.518 1.00 76.44 272 ILE A N 1
ATOM 1977 C CA . ILE A 1 272 ? 22.866 2.470 -24.882 1.00 76.44 272 ILE A CA 1
ATOM 1978 C C . ILE A 1 272 ? 23.394 1.079 -25.212 1.00 76.44 272 ILE A C 1
ATOM 1980 O O . ILE A 1 272 ? 24.254 0.567 -24.489 1.00 76.44 272 ILE A O 1
ATOM 1984 N N . GLU A 1 273 ? 22.871 0.448 -26.262 1.00 72.00 273 GLU A N 1
ATOM 1985 C CA . GLU A 1 273 ? 23.356 -0.871 -26.676 1.00 72.00 273 GLU A CA 1
ATOM 1986 C C . GLU A 1 273 ? 24.848 -0.795 -27.024 1.00 72.00 273 GLU A C 1
ATOM 1988 O O . GLU A 1 273 ? 25.297 0.049 -27.805 1.00 72.00 273 GLU A O 1
ATOM 1993 N N . LYS A 1 274 ? 25.640 -1.654 -26.368 1.00 53.47 274 LYS A N 1
ATOM 1994 C CA . LYS A 1 274 ? 27.103 -1.628 -26.418 1.00 53.47 274 LYS A CA 1
ATOM 1995 C C . LYS A 1 274 ? 27.610 -1.933 -27.824 1.00 53.47 274 LYS A C 1
ATOM 1997 O O . LYS A 1 274 ? 27.751 -3.081 -28.227 1.00 53.47 274 LYS A O 1
ATOM 2002 N N . GLY A 1 275 ? 28.001 -0.861 -28.498 1.00 51.50 275 GLY A N 1
ATOM 2003 C CA . GLY A 1 275 ? 28.909 -0.845 -29.634 1.00 51.50 275 GLY A CA 1
ATOM 2004 C C . GLY A 1 275 ? 30.057 0.151 -29.425 1.00 51.50 275 GLY A C 1
ATOM 2005 O O . GLY A 1 275 ? 30.495 0.808 -30.360 1.00 51.50 275 GLY A O 1
ATOM 2006 N N . ALA A 1 276 ? 30.507 0.336 -28.190 1.00 46.25 276 ALA A N 1
ATOM 2007 C CA . ALA A 1 276 ? 31.090 1.602 -27.789 1.00 46.25 276 ALA A CA 1
ATOM 2008 C C . ALA A 1 276 ? 32.111 1.448 -26.652 1.00 46.25 276 ALA A C 1
ATOM 2010 O O . ALA A 1 276 ? 31.756 1.021 -25.555 1.00 46.25 276 ALA A O 1
ATOM 2011 N N . ILE A 1 277 ? 33.363 1.832 -26.912 1.00 44.69 277 ILE A N 1
ATOM 2012 C CA . ILE A 1 277 ? 34.392 2.098 -25.897 1.00 44.69 277 ILE A CA 1
ATOM 2013 C C . ILE A 1 277 ? 34.364 3.624 -25.641 1.00 44.69 277 ILE A C 1
ATOM 2015 O O . ILE A 1 277 ? 34.296 4.391 -26.596 1.00 44.69 277 ILE A O 1
ATOM 2019 N N . SER A 1 278 ? 34.326 4.032 -24.366 1.00 46.97 278 SER A N 1
ATOM 2020 C CA . SER A 1 278 ? 34.187 5.410 -23.826 1.00 46.97 278 SER A CA 1
ATOM 2021 C C . SER A 1 278 ? 35.235 6.435 -24.325 1.00 46.97 278 SER A C 1
ATOM 2023 O O . SER A 1 278 ? 36.334 5.997 -24.672 1.00 46.97 278 SER A O 1
ATOM 2025 N N . PRO A 1 279 ? 35.007 7.774 -24.244 1.00 52.94 279 PRO A N 1
ATOM 2026 C CA . PRO A 1 279 ? 33.769 8.506 -23.937 1.00 52.94 279 PRO A CA 1
ATOM 2027 C C . PRO A 1 279 ? 33.151 9.178 -25.180 1.00 52.94 279 PRO A C 1
ATOM 2029 O O . PRO A 1 279 ? 33.857 9.645 -26.071 1.00 52.94 279 PRO A O 1
ATOM 2032 N N . PHE A 1 280 ? 31.820 9.275 -25.216 1.00 57.75 280 PHE A N 1
ATOM 2033 C CA . PHE A 1 280 ? 31.102 10.052 -26.234 1.00 57.75 280 PHE A CA 1
ATOM 2034 C C . PHE A 1 280 ? 30.967 11.496 -25.765 1.00 57.75 280 PHE A C 1
ATOM 2036 O O . PHE A 1 280 ? 30.543 11.749 -24.639 1.00 57.75 280 PHE A O 1
ATOM 2043 N N . THR A 1 281 ? 31.309 12.443 -26.633 1.00 56.94 281 THR A N 1
ATOM 2044 C CA . THR A 1 281 ? 31.007 13.863 -26.459 1.00 56.94 281 THR A CA 1
ATOM 2045 C C . THR A 1 281 ? 29.682 14.162 -27.165 1.00 56.94 281 THR A C 1
ATOM 2047 O O . THR A 1 281 ? 29.563 14.015 -28.380 1.00 56.94 281 THR A O 1
ATOM 2050 N N . GLY A 1 282 ? 28.649 14.521 -26.403 1.00 62.53 282 GLY A N 1
ATOM 2051 C CA . GLY A 1 282 ? 27.326 14.853 -26.938 1.00 62.53 282 GLY A CA 1
ATOM 2052 C C . GLY A 1 282 ? 26.248 14.921 -25.863 1.00 62.53 282 GLY A C 1
ATOM 2053 O O . GLY A 1 282 ? 26.438 14.423 -24.753 1.00 62.53 282 GLY A O 1
ATOM 2054 N N . ASN A 1 283 ? 25.117 15.544 -26.193 1.00 73.81 283 ASN A N 1
ATOM 2055 C CA . ASN A 1 283 ? 23.977 15.628 -25.281 1.00 73.81 283 ASN A CA 1
ATOM 2056 C C . ASN A 1 283 ? 23.218 14.298 -25.317 1.00 73.81 283 ASN A C 1
ATOM 2058 O O . ASN A 1 283 ? 22.678 13.919 -26.356 1.00 73.81 283 ASN A O 1
ATOM 2062 N N . ALA A 1 284 ? 23.196 13.577 -24.195 1.00 76.12 284 ALA A N 1
ATOM 2063 C CA . ALA A 1 284 ? 22.466 12.320 -24.106 1.00 76.12 284 ALA A CA 1
ATOM 2064 C C . ALA A 1 284 ? 20.939 12.546 -24.226 1.00 76.12 284 ALA A C 1
ATOM 2066 O O . ALA A 1 284 ? 20.443 13.632 -23.909 1.00 76.12 284 ALA A O 1
ATOM 2067 N N . PRO A 1 285 ? 20.176 11.544 -24.712 1.00 84.81 285 PRO A N 1
ATOM 2068 C CA . PRO A 1 285 ? 18.724 11.645 -24.825 1.00 84.81 285 PRO A CA 1
ATOM 2069 C C . PRO A 1 285 ? 18.074 11.928 -23.472 1.00 84.81 285 PRO A C 1
ATOM 2071 O O . PRO A 1 285 ? 18.393 11.262 -22.486 1.00 84.81 285 PRO A O 1
ATOM 2074 N N . VAL A 1 286 ? 17.129 12.869 -23.442 1.00 87.81 286 VAL A N 1
ATOM 2075 C CA . VAL A 1 286 ? 16.385 13.240 -22.234 1.00 87.81 286 VAL A CA 1
ATOM 2076 C C . VAL A 1 286 ? 15.003 12.597 -22.262 1.00 87.81 286 VAL A C 1
ATOM 2078 O O . VAL A 1 286 ? 14.340 12.589 -23.291 1.00 87.81 286 VAL A O 1
ATOM 2081 N N . ILE A 1 287 ? 14.546 12.076 -21.130 1.00 91.50 287 ILE A N 1
ATOM 2082 C CA . ILE A 1 287 ? 13.230 11.478 -20.942 1.00 91.50 287 ILE A CA 1
ATOM 2083 C C . ILE A 1 287 ? 12.549 12.172 -19.777 1.00 91.50 287 ILE A C 1
ATOM 2085 O O . ILE A 1 287 ? 13.049 12.141 -18.649 1.00 91.50 287 ILE A O 1
ATOM 2089 N N . GLN A 1 288 ? 11.395 12.771 -20.046 1.00 92.50 288 GLN A N 1
ATOM 2090 C CA . GLN A 1 288 ? 10.611 13.494 -19.050 1.00 92.50 288 GLN A CA 1
ATOM 2091 C C . GLN A 1 288 ? 9.227 12.882 -18.890 1.00 92.50 288 GLN A C 1
ATOM 2093 O O . GLN A 1 288 ? 8.662 12.361 -19.851 1.00 92.50 288 GLN A O 1
ATOM 2098 N N . SER A 1 289 ? 8.666 12.959 -17.684 1.00 95.62 289 SER A N 1
ATOM 2099 C CA . SER A 1 289 ? 7.289 12.537 -17.432 1.00 95.62 289 SER A CA 1
ATOM 2100 C C . SER A 1 289 ? 6.296 13.698 -17.427 1.00 95.62 289 SER A C 1
ATOM 2102 O O . SER A 1 289 ? 6.613 14.813 -17.016 1.00 95.62 289 SER A O 1
ATOM 2104 N N . SER A 1 290 ? 5.054 13.391 -17.792 1.00 94.38 290 SER A N 1
ATOM 2105 C CA . SER A 1 290 ? 3.859 14.172 -17.477 1.00 94.38 290 SER A CA 1
ATOM 2106 C C . SER A 1 290 ? 2.856 13.272 -16.735 1.00 94.38 290 SER A C 1
ATOM 2108 O O . SER A 1 290 ? 2.464 12.251 -17.309 1.00 94.38 290 SER A O 1
ATOM 2110 N N . PRO A 1 291 ? 2.450 13.581 -15.485 1.00 96.06 291 PRO A N 1
ATOM 2111 C CA . PRO A 1 291 ? 2.880 14.716 -14.656 1.00 96.06 291 PRO A CA 1
ATOM 2112 C C . PRO A 1 291 ? 4.395 14.759 -14.398 1.00 96.06 291 PRO A C 1
ATOM 2114 O O . PRO A 1 291 ? 5.083 13.741 -14.503 1.00 96.06 291 PRO A O 1
ATOM 2117 N N . ALA A 1 292 ? 4.923 15.944 -14.083 1.00 92.56 292 ALA A N 1
ATOM 2118 C CA . ALA A 1 292 ? 6.354 16.136 -13.852 1.00 92.56 292 ALA A CA 1
ATOM 2119 C C . ALA A 1 292 ? 6.844 15.311 -12.649 1.00 92.56 292 ALA A C 1
ATOM 2121 O O . ALA A 1 292 ? 6.182 15.256 -11.615 1.00 92.56 292 ALA A O 1
ATOM 2122 N N . GLY A 1 293 ? 8.008 14.676 -12.786 1.00 91.12 293 GLY A N 1
ATOM 2123 C CA . GLY A 1 293 ? 8.625 13.883 -11.717 1.00 91.12 293 GLY A CA 1
ATOM 2124 C C . GLY A 1 293 ? 9.875 13.131 -12.171 1.00 91.12 293 GLY A C 1
ATOM 2125 O O . GLY A 1 293 ? 10.886 13.119 -11.475 1.00 91.12 293 GLY A O 1
ATOM 2126 N N . ILE A 1 294 ? 9.847 12.574 -13.382 1.00 92.12 294 ILE A N 1
ATOM 2127 C CA . ILE A 1 294 ? 11.009 11.969 -14.038 1.00 92.12 294 ILE A CA 1
ATOM 2128 C C . ILE A 1 294 ? 11.631 12.981 -15.005 1.00 92.12 294 ILE A C 1
ATOM 2130 O O . ILE A 1 294 ? 10.921 13.606 -15.791 1.00 92.12 294 ILE A O 1
ATOM 2134 N N . ASN A 1 295 ? 12.958 13.118 -14.949 1.00 89.44 295 ASN A N 1
ATOM 2135 C CA . ASN A 1 295 ? 13.781 13.865 -15.901 1.00 89.44 295 ASN A CA 1
ATOM 2136 C C . ASN A 1 295 ? 15.158 13.185 -16.025 1.00 89.44 295 ASN A C 1
ATOM 2138 O O . ASN A 1 295 ? 16.113 13.551 -15.339 1.00 89.44 295 ASN A O 1
ATOM 2142 N N . CYS A 1 296 ? 15.242 12.135 -16.840 1.00 83.06 296 CYS A N 1
ATOM 2143 C CA . CYS A 1 296 ? 16.469 11.366 -17.049 1.00 83.06 296 CYS A CA 1
ATOM 2144 C C . CYS A 1 296 ? 17.130 11.782 -18.352 1.00 83.06 296 CYS A C 1
ATOM 2146 O O . CYS A 1 296 ? 16.540 11.557 -19.396 1.00 83.06 296 CYS A O 1
ATOM 2148 N N . GLY A 1 297 ? 18.353 12.309 -18.335 1.00 69.31 297 GLY A N 1
ATOM 2149 C CA . GLY A 1 297 ? 19.005 12.635 -19.608 1.00 69.31 297 GLY A CA 1
ATOM 2150 C C . GLY A 1 297 ? 20.488 12.952 -19.608 1.00 69.31 297 GLY A C 1
ATOM 2151 O O . GLY A 1 297 ? 21.068 13.027 -20.677 1.00 69.31 297 GLY A O 1
ATOM 2152 N N . ASN A 1 298 ? 21.129 13.076 -18.444 1.00 58.34 298 ASN A N 1
ATOM 2153 C CA . ASN A 1 298 ? 22.538 13.484 -18.386 1.00 58.34 298 ASN A CA 1
ATOM 2154 C C . ASN A 1 298 ? 23.515 12.371 -17.989 1.00 58.34 298 ASN A C 1
ATOM 2156 O O . ASN A 1 298 ? 24.715 12.595 -18.053 1.00 58.34 298 ASN A O 1
ATOM 2160 N N . ASN A 1 299 ? 23.042 11.181 -17.601 1.00 53.56 299 ASN A N 1
ATOM 2161 C CA . ASN A 1 299 ? 23.901 10.114 -17.081 1.00 53.56 299 ASN A CA 1
ATOM 2162 C C . ASN A 1 299 ? 23.486 8.759 -17.660 1.00 53.56 299 ASN A C 1
ATOM 2164 O O . ASN A 1 299 ? 22.479 8.179 -17.252 1.00 53.56 299 ASN A O 1
ATOM 2168 N N . THR A 1 300 ? 24.263 8.243 -18.607 1.00 55.31 300 THR A N 1
ATOM 2169 C CA . THR A 1 300 ? 24.081 6.891 -19.144 1.00 55.31 300 THR A CA 1
ATOM 2170 C C . THR A 1 300 ? 24.315 5.871 -18.027 1.00 55.31 300 THR A C 1
ATOM 2172 O O . THR A 1 300 ? 25.416 5.816 -17.482 1.00 55.31 300 THR A O 1
ATOM 2175 N N . GLY A 1 301 ? 23.296 5.080 -17.676 1.00 58.81 301 GLY A N 1
ATOM 2176 C CA . GLY A 1 301 ? 23.405 4.002 -16.682 1.00 58.81 301 GLY A CA 1
ATOM 2177 C C . GLY A 1 301 ? 22.875 4.298 -15.272 1.00 58.81 301 GLY A C 1
ATOM 2178 O O . GLY A 1 301 ? 22.940 3.407 -14.429 1.00 58.81 301 GLY A O 1
ATOM 2179 N N . ASN A 1 302 ? 22.311 5.484 -15.006 1.00 70.69 302 ASN A N 1
ATOM 2180 C CA . ASN A 1 302 ? 21.628 5.767 -13.735 1.00 70.69 302 ASN A CA 1
ATOM 2181 C C . ASN A 1 302 ? 20.114 5.520 -13.835 1.00 70.69 302 ASN A C 1
ATOM 2183 O O . ASN A 1 302 ? 19.488 5.796 -14.859 1.00 70.69 302 ASN A O 1
ATOM 2187 N N . VAL A 1 303 ? 19.526 5.015 -12.748 1.00 85.69 303 VAL A N 1
ATOM 2188 C CA . VAL A 1 303 ? 18.076 4.827 -12.602 1.00 85.69 303 VAL A CA 1
ATOM 2189 C C . VAL A 1 303 ? 17.477 6.084 -11.972 1.00 85.69 303 VAL A C 1
ATOM 2191 O O . VAL A 1 303 ? 17.894 6.475 -10.882 1.00 85.69 303 VAL A O 1
ATOM 2194 N N . CYS A 1 304 ? 16.491 6.709 -12.616 1.00 89.38 304 CYS A N 1
ATOM 2195 C CA . CYS A 1 304 ? 15.698 7.768 -11.991 1.00 89.38 304 CYS A CA 1
ATOM 2196 C C . CYS A 1 304 ? 14.450 7.174 -11.354 1.00 89.38 304 CYS A C 1
ATOM 2198 O O . CYS A 1 304 ? 13.727 6.406 -11.988 1.00 89.38 304 CYS A O 1
ATOM 2200 N N . ASN A 1 305 ? 14.167 7.593 -10.127 1.00 93.25 305 ASN A N 1
ATOM 2201 C CA . ASN A 1 305 ? 13.013 7.139 -9.370 1.00 93.25 305 ASN A CA 1
ATOM 2202 C C . ASN A 1 305 ? 12.134 8.335 -9.018 1.00 93.25 305 ASN A C 1
ATOM 2204 O O . ASN A 1 305 ? 12.646 9.366 -8.584 1.00 93.25 305 ASN A O 1
ATOM 2208 N N . TYR A 1 306 ? 10.821 8.184 -9.161 1.00 95.12 306 TYR A N 1
ATOM 2209 C CA . TYR A 1 306 ? 9.855 9.156 -8.655 1.00 95.12 306 TYR A CA 1
ATOM 2210 C C . TYR A 1 306 ? 8.581 8.452 -8.180 1.00 95.12 306 TYR A C 1
ATOM 2212 O O . TYR A 1 306 ? 8.197 7.421 -8.736 1.00 95.12 306 TYR A O 1
ATOM 2220 N N . LEU A 1 307 ? 7.936 8.996 -7.145 1.00 95.06 307 LEU A N 1
ATOM 2221 C CA . LEU A 1 307 ? 6.671 8.493 -6.611 1.00 95.06 307 LEU A CA 1
ATOM 2222 C C . LEU A 1 307 ? 5.504 9.232 -7.263 1.00 95.06 307 LEU A C 1
ATOM 2224 O O . LEU A 1 307 ? 5.301 10.419 -7.024 1.00 95.06 307 LEU A O 1
ATOM 2228 N N . PHE A 1 308 ? 4.709 8.517 -8.047 1.00 95.50 308 PHE A N 1
ATOM 2229 C CA . PHE A 1 308 ? 3.494 9.052 -8.654 1.00 95.50 308 PHE A CA 1
ATOM 2230 C C . PHE A 1 308 ? 2.265 8.602 -7.877 1.00 95.50 308 PHE A C 1
ATOM 2232 O O . PHE A 1 308 ? 2.238 7.495 -7.339 1.00 95.50 308 PHE A O 1
ATOM 2239 N N . ALA A 1 309 ? 1.236 9.448 -7.831 1.00 93.75 309 ALA A N 1
ATOM 2240 C CA . ALA A 1 309 ? -0.032 9.098 -7.202 1.00 93.75 309 ALA A CA 1
ATOM 2241 C C . ALA A 1 309 ? -0.606 7.808 -7.810 1.00 93.75 309 ALA A C 1
ATOM 2243 O O . ALA A 1 309 ? -0.484 7.561 -9.016 1.00 93.75 309 ALA A O 1
ATOM 2244 N N . ARG A 1 310 ? -1.232 6.983 -6.971 1.00 91.69 310 ARG A N 1
ATOM 2245 C CA . ARG A 1 310 ? -1.918 5.766 -7.409 1.00 91.69 310 ARG A CA 1
ATOM 2246 C C . ARG A 1 310 ? -2.938 6.078 -8.507 1.00 91.69 310 ARG A C 1
ATOM 2248 O O . ARG A 1 310 ? -3.588 7.119 -8.487 1.00 91.69 310 ARG A O 1
ATOM 2255 N N . ASP A 1 311 ? -3.055 5.149 -9.450 1.00 91.25 311 ASP A N 1
ATOM 2256 C CA . ASP A 1 311 ? -3.977 5.188 -10.589 1.00 91.25 311 ASP A CA 1
ATOM 2257 C C . ASP A 1 311 ? -3.758 6.390 -11.531 1.00 91.25 311 ASP A C 1
ATOM 2259 O O . ASP A 1 311 ? -4.507 6.581 -12.490 1.00 91.25 311 ASP A O 1
ATOM 2263 N N . SER A 1 312 ? -2.688 7.170 -11.327 1.00 94.56 312 SER A N 1
ATOM 2264 C CA . SER A 1 312 ? -2.281 8.204 -12.272 1.00 94.56 312 SER A CA 1
ATOM 2265 C C . SER A 1 312 ? -1.720 7.584 -13.552 1.00 94.56 312 SER A C 1
ATOM 2267 O O . SER A 1 312 ? -1.014 6.569 -13.539 1.00 94.56 312 SER A O 1
ATOM 2269 N N . LYS A 1 313 ? -2.035 8.223 -14.679 1.00 95.94 313 LYS A N 1
ATOM 2270 C CA . LYS A 1 313 ? -1.432 7.927 -15.976 1.00 95.94 313 LYS A CA 1
ATOM 2271 C C . LYS A 1 313 ? -0.200 8.810 -16.152 1.00 95.94 313 LYS A C 1
ATOM 2273 O O . LYS A 1 313 ? -0.327 10.026 -16.272 1.00 95.94 313 LYS A O 1
ATOM 2278 N N . VAL A 1 314 ? 0.974 8.196 -16.190 1.00 97.12 314 VAL A N 1
ATOM 2279 C CA . VAL A 1 314 ? 2.261 8.865 -16.396 1.00 97.12 314 VAL A CA 1
ATOM 2280 C C . VAL A 1 314 ? 2.680 8.679 -17.846 1.00 97.12 314 VAL A C 1
ATOM 2282 O O . VAL A 1 314 ? 2.792 7.551 -18.314 1.00 97.12 314 VAL A O 1
ATOM 2285 N N . THR A 1 315 ? 2.921 9.768 -18.568 1.00 95.44 315 THR A N 1
ATOM 2286 C CA . THR A 1 315 ? 3.422 9.724 -19.948 1.00 95.44 315 THR A CA 1
ATOM 2287 C C . THR A 1 315 ? 4.881 10.140 -19.980 1.00 95.44 315 THR A C 1
ATOM 2289 O O . THR A 1 315 ? 5.209 11.261 -19.604 1.00 95.44 315 THR A O 1
ATOM 2292 N N . LEU A 1 316 ? 5.750 9.236 -20.414 1.00 95.06 316 LEU A N 1
ATOM 2293 C CA . LEU A 1 316 ? 7.166 9.461 -20.659 1.00 95.06 316 LEU A CA 1
ATOM 2294 C C . LEU A 1 316 ? 7.351 9.944 -22.093 1.00 95.06 316 LEU A C 1
ATOM 2296 O O . LEU A 1 316 ? 6.820 9.323 -23.006 1.00 95.06 316 LEU A O 1
ATOM 2300 N N . ASN A 1 317 ? 8.111 11.016 -22.282 1.00 92.50 317 ASN A N 1
ATOM 2301 C CA . ASN A 1 317 ? 8.426 11.580 -23.590 1.00 92.50 317 ASN A CA 1
ATOM 2302 C C . ASN A 1 317 ? 9.937 11.651 -23.759 1.00 92.50 317 ASN A C 1
ATOM 2304 O O . ASN A 1 317 ? 10.632 12.165 -22.879 1.00 92.50 317 ASN A O 1
ATOM 2308 N N . ILE A 1 318 ? 10.424 11.145 -24.887 1.00 91.00 318 ILE A N 1
ATOM 2309 C CA . ILE A 1 318 ? 11.831 11.207 -25.264 1.00 91.00 318 ILE A CA 1
ATOM 2310 C C . ILE A 1 318 ? 12.082 12.475 -26.083 1.00 91.00 318 ILE A C 1
ATOM 2312 O O . ILE A 1 318 ? 11.452 12.700 -27.116 1.00 91.00 318 ILE A O 1
ATOM 2316 N N . THR A 1 319 ? 13.086 13.241 -25.671 1.00 89.00 319 THR A N 1
ATOM 2317 C CA . THR A 1 319 ? 13.664 14.356 -26.418 1.00 89.00 319 THR A CA 1
ATOM 2318 C C . THR A 1 319 ? 15.086 13.989 -26.829 1.00 89.00 319 THR A C 1
ATOM 2320 O O . THR A 1 319 ? 15.979 13.856 -25.989 1.00 89.00 319 THR A O 1
ATOM 2323 N N . ILE A 1 320 ? 15.307 13.840 -28.136 1.00 85.88 320 ILE A N 1
ATOM 2324 C CA . ILE A 1 320 ? 16.628 13.584 -28.720 1.00 85.88 320 ILE A CA 1
ATOM 2325 C C . ILE A 1 320 ? 17.098 14.869 -29.397 1.00 85.88 320 ILE A C 1
ATOM 2327 O O . ILE A 1 320 ? 16.567 15.254 -30.436 1.00 85.88 320 ILE A O 1
ATOM 2331 N N . SER A 1 321 ? 18.078 15.544 -28.800 1.00 83.00 321 SER A N 1
ATOM 2332 C CA . SER A 1 321 ? 18.684 16.756 -29.368 1.00 83.00 321 SER A CA 1
ATOM 2333 C C . SER A 1 321 ? 19.907 16.456 -30.237 1.00 83.00 321 SER A C 1
ATOM 2335 O O . SER A 1 321 ? 20.269 17.265 -31.088 1.00 83.00 321 SER A O 1
ATOM 2337 N N . ASP A 1 322 ? 20.525 15.289 -30.053 1.00 77.19 322 ASP A N 1
ATOM 2338 C CA . ASP A 1 322 ? 21.713 14.875 -30.784 1.00 77.19 322 ASP A CA 1
ATOM 2339 C C . ASP A 1 322 ? 21.413 13.703 -31.728 1.00 77.19 322 ASP A C 1
ATOM 2341 O O . ASP A 1 322 ? 21.098 12.590 -31.303 1.00 77.19 322 ASP A O 1
ATOM 2345 N N . SER A 1 323 ? 21.562 13.960 -33.030 1.00 74.50 323 SER A N 1
ATOM 2346 C CA . SER A 1 323 ? 21.348 12.995 -34.121 1.00 74.50 323 SER A CA 1
ATOM 2347 C C . SER A 1 323 ? 22.219 11.732 -34.054 1.00 74.50 323 SER A C 1
ATOM 2349 O O . SER A 1 323 ? 21.982 10.780 -34.807 1.00 74.50 323 SER A O 1
ATOM 2351 N N . GLN A 1 324 ? 23.240 11.707 -33.187 1.00 73.62 324 GLN A N 1
ATOM 2352 C CA . GLN A 1 324 ? 24.040 10.509 -32.950 1.00 73.62 324 GLN A CA 1
ATOM 2353 C C . GLN A 1 324 ? 23.280 9.420 -32.186 1.00 73.62 324 GLN A C 1
ATOM 2355 O O . GLN A 1 324 ? 23.704 8.269 -32.234 1.00 73.62 324 GLN A O 1
ATOM 2360 N N . PHE A 1 325 ? 22.178 9.746 -31.509 1.00 78.44 325 PHE A N 1
ATOM 2361 C CA . PHE A 1 325 ? 21.337 8.770 -30.823 1.00 78.44 325 PHE A CA 1
ATOM 2362 C C . PHE A 1 325 ? 20.075 8.492 -31.624 1.00 78.44 325 PHE A C 1
ATOM 2364 O O . PHE A 1 325 ? 19.400 9.401 -32.103 1.00 78.44 325 PHE A O 1
ATOM 2371 N N . VAL A 1 326 ? 19.728 7.218 -31.725 1.00 80.38 326 VAL A N 1
ATOM 2372 C CA . VAL A 1 326 ? 18.452 6.768 -32.271 1.00 80.38 326 VAL A CA 1
ATOM 2373 C C . VAL A 1 326 ? 17.763 5.947 -31.197 1.00 80.38 326 VAL A C 1
ATOM 2375 O O . VAL A 1 326 ? 18.371 5.078 -30.570 1.00 80.38 326 VAL A O 1
ATOM 2378 N N . PHE A 1 327 ? 16.496 6.257 -30.951 1.00 86.88 327 PHE A N 1
ATOM 2379 C CA . PHE A 1 327 ? 15.669 5.452 -30.070 1.00 86.88 327 PHE A CA 1
ATOM 2380 C C . PHE A 1 327 ? 15.452 4.073 -30.699 1.00 86.88 327 PHE A C 1
ATOM 2382 O O . PHE A 1 327 ? 15.063 3.975 -31.861 1.00 86.88 327 PHE A O 1
ATOM 2389 N N . SER A 1 328 ? 15.755 3.021 -29.941 1.00 85.50 328 SER A N 1
ATOM 2390 C CA . SER A 1 328 ? 15.621 1.637 -30.394 1.00 85.50 328 SER A CA 1
ATOM 2391 C C . SER A 1 328 ? 14.295 1.053 -29.924 1.00 85.50 328 SER A C 1
ATOM 2393 O O . SER A 1 328 ? 13.442 0.704 -30.739 1.00 85.50 328 SER A O 1
ATOM 2395 N N . ALA A 1 329 ? 14.098 0.974 -28.606 1.00 88.88 329 ALA A N 1
ATOM 2396 C CA . ALA A 1 329 ? 12.911 0.357 -28.034 1.00 88.88 329 ALA A CA 1
ATOM 2397 C C . ALA A 1 329 ? 12.694 0.738 -26.569 1.00 88.88 329 ALA A C 1
ATOM 2399 O O . ALA A 1 329 ? 13.624 1.078 -25.831 1.00 88.88 329 ALA A O 1
ATOM 2400 N N . TRP A 1 330 ? 11.445 0.591 -26.142 1.00 93.12 330 TRP A N 1
ATOM 2401 C CA . TRP A 1 330 ? 11.067 0.567 -24.740 1.00 93.12 330 TRP A CA 1
ATOM 2402 C C . TRP A 1 330 ? 11.101 -0.863 -24.181 1.00 93.12 330 TRP A C 1
ATOM 2404 O O . TRP A 1 330 ? 10.770 -1.828 -24.872 1.00 93.12 330 TRP A O 1
ATOM 2414 N N . GLY A 1 331 ? 11.423 -0.988 -22.896 1.00 92.50 331 GLY A N 1
ATOM 2415 C CA . GLY A 1 331 ? 11.329 -2.207 -22.094 1.00 92.50 331 GLY A CA 1
ATOM 2416 C C . GLY A 1 331 ? 10.482 -2.011 -20.831 1.00 92.50 331 GLY A C 1
ATOM 2417 O O . GLY A 1 331 ? 10.019 -0.906 -20.532 1.00 92.50 331 GLY A O 1
ATOM 2418 N N . GLY A 1 332 ? 10.286 -3.090 -20.071 1.00 94.19 332 GLY A N 1
ATOM 2419 C CA . GLY A 1 332 ? 9.482 -3.076 -18.843 1.00 94.19 332 GLY A CA 1
ATOM 2420 C C . GLY A 1 332 ? 8.004 -2.782 -19.119 1.00 94.19 332 GLY A C 1
ATOM 2421 O O . GLY A 1 332 ? 7.428 -3.336 -20.055 1.00 94.19 332 GLY A O 1
ATOM 2422 N N . ALA A 1 333 ? 7.398 -1.879 -18.345 1.00 94.81 333 ALA A N 1
ATOM 2423 C CA . ALA A 1 333 ? 5.986 -1.495 -18.482 1.00 94.81 333 ALA A CA 1
ATOM 2424 C C . ALA A 1 333 ? 5.625 -0.896 -19.859 1.00 94.81 333 ALA A C 1
ATOM 2426 O O . ALA A 1 333 ? 4.452 -0.827 -20.220 1.00 94.81 333 ALA A O 1
ATOM 2427 N N . CYS A 1 334 ? 6.633 -0.480 -20.627 1.00 94.38 334 CYS A N 1
ATOM 2428 C CA . CYS A 1 334 ? 6.498 0.100 -21.960 1.00 94.38 334 CYS A CA 1
ATOM 2429 C C . CYS A 1 334 ? 6.898 -0.864 -23.092 1.00 94.38 334 CYS A C 1
ATOM 2431 O O . CYS A 1 334 ? 6.986 -0.442 -24.244 1.00 94.38 334 CYS A O 1
ATOM 2433 N N . ALA A 1 335 ? 7.178 -2.138 -22.794 1.00 93.44 335 ALA A N 1
ATOM 2434 C CA . ALA A 1 335 ? 7.684 -3.089 -23.781 1.00 93.44 335 ALA A CA 1
ATOM 2435 C C . ALA A 1 335 ? 6.778 -3.205 -25.023 1.00 93.44 335 ALA A C 1
ATOM 2437 O O . ALA A 1 335 ? 5.551 -3.241 -24.926 1.00 93.44 335 ALA A O 1
ATOM 2438 N N . GLY A 1 336 ? 7.397 -3.264 -26.206 1.00 83.19 336 GLY A N 1
ATOM 2439 C CA . GLY A 1 336 ? 6.695 -3.374 -27.492 1.00 83.19 336 GLY A CA 1
ATOM 2440 C C . GLY A 1 336 ? 6.173 -2.049 -28.060 1.00 83.19 336 GLY A C 1
ATOM 2441 O O . GLY A 1 336 ? 5.618 -2.035 -29.158 1.00 83.19 336 GLY A O 1
ATOM 2442 N N . LYS A 1 337 ? 6.360 -0.925 -27.359 1.00 86.81 337 LYS A N 1
ATOM 2443 C CA . LYS A 1 337 ? 6.110 0.412 -27.911 1.00 86.81 337 LYS A CA 1
ATOM 2444 C C . LYS A 1 337 ? 7.304 0.872 -28.751 1.00 86.81 337 LYS A C 1
ATOM 2446 O O . LYS A 1 337 ? 8.450 0.742 -28.330 1.00 86.81 337 LYS A O 1
ATOM 2451 N N . THR A 1 338 ? 7.014 1.434 -29.922 1.00 73.62 338 THR A N 1
ATOM 2452 C CA . THR A 1 338 ? 8.010 1.943 -30.886 1.00 73.62 338 THR A CA 1
ATOM 2453 C C . THR A 1 338 ? 7.961 3.462 -31.054 1.00 73.62 338 THR A C 1
ATOM 2455 O O . THR A 1 338 ? 8.783 4.032 -31.762 1.00 73.62 338 THR A O 1
ATOM 2458 N N . GLN A 1 339 ? 6.994 4.123 -30.416 1.00 84.06 339 GLN A N 1
ATOM 2459 C CA . GLN A 1 339 ? 6.840 5.574 -30.434 1.00 84.06 339 GLN A CA 1
ATOM 2460 C C . GLN A 1 339 ? 7.772 6.223 -29.399 1.00 84.06 339 GLN A C 1
ATOM 2462 O O . GLN A 1 339 ? 8.163 5.593 -28.413 1.00 84.06 339 GLN A O 1
ATOM 2467 N N . ASN A 1 340 ? 8.118 7.495 -29.622 1.00 84.69 340 ASN A N 1
ATOM 2468 C CA . ASN A 1 340 ? 8.981 8.274 -28.722 1.00 84.69 340 ASN A CA 1
ATOM 2469 C C . ASN A 1 340 ? 8.303 8.623 -27.385 1.00 84.69 340 ASN A C 1
ATOM 2471 O O . ASN A 1 340 ? 8.935 9.219 -26.511 1.00 84.69 340 ASN A O 1
ATOM 2475 N N . ASP A 1 341 ? 7.036 8.258 -27.221 1.00 89.00 341 ASP A N 1
ATOM 2476 C CA . ASP A 1 341 ? 6.288 8.357 -25.986 1.00 89.00 341 ASP A CA 1
ATOM 2477 C C . ASP A 1 341 ? 5.860 6.979 -25.459 1.00 89.00 341 ASP A C 1
ATOM 2479 O O . ASP A 1 341 ? 5.717 5.988 -26.181 1.00 89.00 341 ASP A O 1
ATOM 2483 N N . CYS A 1 342 ? 5.670 6.909 -24.146 1.0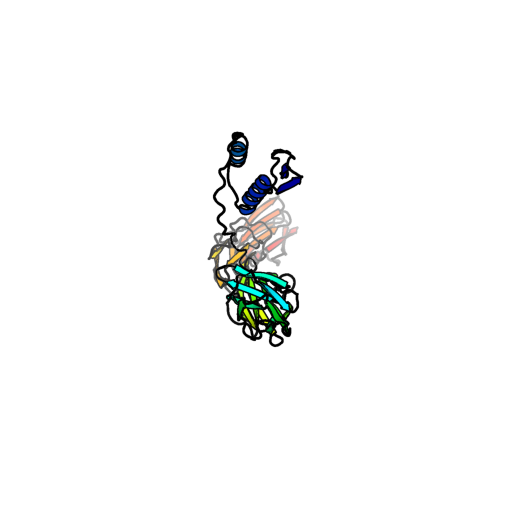0 93.62 342 CYS A N 1
ATOM 2484 C CA . CYS A 1 342 ? 5.056 5.765 -23.493 1.00 93.62 342 CYS A CA 1
ATOM 2485 C C . CYS A 1 342 ? 4.154 6.223 -22.349 1.00 93.62 342 CYS A C 1
ATOM 2487 O O . CYS A 1 342 ? 4.580 6.987 -21.490 1.00 93.62 342 CYS A O 1
ATOM 2489 N N . SER A 1 343 ? 2.927 5.701 -22.278 1.00 94.44 343 SER A N 1
ATOM 2490 C CA . SER A 1 343 ? 2.058 5.873 -21.112 1.00 94.44 343 SER A CA 1
ATOM 2491 C C . SER A 1 343 ? 2.075 4.648 -20.199 1.00 94.44 343 SER A C 1
ATOM 2493 O O . SER A 1 343 ? 1.832 3.531 -20.650 1.00 94.44 343 SER A O 1
ATOM 2495 N N . VAL A 1 344 ? 2.262 4.885 -18.903 1.00 96.19 344 VAL A N 1
ATOM 2496 C CA . VAL A 1 344 ? 2.243 3.889 -17.828 1.00 96.19 344 VAL A CA 1
ATOM 2497 C C . VAL A 1 344 ? 1.141 4.252 -16.834 1.00 96.19 344 VAL A C 1
ATOM 2499 O O . VAL A 1 344 ? 1.062 5.391 -16.380 1.00 96.19 344 VAL A O 1
ATOM 2502 N N . ASN A 1 345 ? 0.295 3.288 -16.471 1.00 95.50 345 ASN A N 1
ATOM 2503 C CA . ASN A 1 345 ? -0.699 3.463 -15.410 1.00 95.50 345 ASN A CA 1
ATOM 2504 C C . ASN A 1 345 ? -0.117 2.973 -14.078 1.00 95.50 345 ASN A C 1
ATOM 2506 O O . ASN A 1 345 ? 0.239 1.798 -13.944 1.00 95.50 345 ASN A O 1
ATOM 2510 N N . MET A 1 346 ? -0.042 3.860 -13.088 1.00 95.19 346 MET A N 1
ATOM 2511 C CA . MET A 1 346 ? 0.598 3.598 -11.796 1.00 95.19 346 MET A CA 1
ATOM 2512 C C . MET A 1 346 ? -0.337 2.840 -10.845 1.00 95.19 346 MET A C 1
ATOM 2514 O O . MET A 1 346 ? -0.841 3.386 -9.866 1.00 95.19 346 MET A O 1
ATOM 2518 N N . THR A 1 347 ? -0.585 1.566 -11.150 1.00 92.75 347 THR A N 1
ATOM 2519 C CA . THR A 1 347 ? -1.382 0.631 -10.325 1.00 92.75 347 THR A CA 1
ATOM 2520 C C . THR A 1 347 ? -0.526 -0.217 -9.375 1.00 92.75 347 THR A C 1
ATOM 2522 O O . THR A 1 347 ? -1.042 -0.823 -8.437 1.00 92.75 347 THR A O 1
ATOM 2525 N N . ALA A 1 348 ? 0.782 -0.248 -9.622 1.00 91.69 348 ALA A N 1
ATOM 2526 C CA . ALA A 1 348 ? 1.823 -0.890 -8.833 1.00 91.69 348 ALA A CA 1
ATOM 2527 C C . ALA A 1 348 ? 3.146 -0.137 -9.058 1.00 91.69 348 ALA A C 1
ATOM 2529 O O . ALA A 1 348 ? 3.206 0.780 -9.881 1.00 91.69 348 ALA A O 1
ATOM 2530 N N . ALA A 1 349 ? 4.213 -0.519 -8.350 1.00 93.94 349 ALA A N 1
ATOM 2531 C CA . ALA A 1 349 ? 5.555 -0.063 -8.702 1.00 93.94 349 ALA A CA 1
ATOM 2532 C C . ALA A 1 349 ? 5.920 -0.577 -10.103 1.00 93.94 349 ALA A C 1
ATOM 2534 O O . ALA A 1 349 ? 5.675 -1.742 -10.417 1.00 93.94 349 ALA A O 1
ATOM 2535 N N . GLN A 1 350 ? 6.477 0.293 -10.940 1.00 95.12 350 GLN A N 1
ATOM 2536 C CA . GLN A 1 350 ? 6.746 -0.001 -12.347 1.00 95.12 350 GLN A CA 1
ATOM 2537 C C . GLN A 1 350 ? 8.206 0.276 -12.685 1.00 95.12 350 GLN A C 1
ATOM 2539 O O . GLN A 1 350 ? 8.817 1.219 -12.174 1.00 95.12 350 GLN A O 1
ATOM 2544 N N . THR A 1 351 ? 8.749 -0.523 -13.596 1.00 95.25 351 THR A N 1
ATOM 2545 C CA . THR A 1 351 ? 10.071 -0.307 -14.181 1.00 95.25 351 THR A CA 1
ATOM 2546 C C . THR A 1 351 ? 9.936 -0.069 -15.677 1.00 95.25 351 THR A C 1
ATOM 2548 O O . THR A 1 351 ? 9.151 -0.726 -16.365 1.00 95.25 351 THR A O 1
ATOM 2551 N N . VAL A 1 352 ? 10.697 0.892 -16.188 1.00 94.56 352 VAL A N 1
ATOM 2552 C CA . VAL A 1 352 ? 10.787 1.194 -17.617 1.00 94.56 352 VAL A CA 1
ATOM 2553 C C . VAL A 1 352 ? 12.256 1.301 -17.994 1.00 94.56 352 VAL A C 1
ATOM 2555 O O . VAL A 1 352 ? 13.070 1.872 -17.264 1.00 94.56 352 VAL A O 1
ATOM 2558 N N . THR A 1 353 ? 12.593 0.762 -19.158 1.00 91.31 353 THR A N 1
ATOM 2559 C CA . THR A 1 353 ? 13.913 0.934 -19.763 1.00 91.31 353 THR A CA 1
ATOM 2560 C C . THR A 1 353 ? 13.739 1.573 -21.127 1.00 91.31 353 THR A C 1
ATOM 2562 O O . THR A 1 353 ? 12.914 1.116 -21.913 1.00 91.31 353 THR A O 1
ATOM 2565 N N . ALA A 1 354 ? 14.497 2.626 -21.407 1.00 89.25 354 ALA A N 1
ATOM 2566 C CA . ALA A 1 354 ? 14.615 3.187 -22.744 1.00 89.25 354 ALA A CA 1
ATOM 2567 C C . ALA A 1 354 ? 15.970 2.800 -23.325 1.00 89.25 354 ALA A C 1
ATOM 2569 O O . ALA A 1 354 ? 17.018 3.111 -22.742 1.00 89.25 354 ALA A O 1
ATOM 2570 N N . THR A 1 355 ? 15.937 2.129 -24.466 1.00 85.69 355 THR A N 1
ATOM 2571 C CA . THR A 1 355 ? 17.134 1.673 -25.157 1.00 85.69 355 THR A CA 1
ATOM 2572 C C . THR A 1 355 ? 17.408 2.565 -26.353 1.00 85.69 355 THR A C 1
ATOM 2574 O O . THR A 1 355 ? 16.540 2.787 -27.199 1.00 85.69 355 THR A O 1
ATOM 2577 N N . PHE A 1 356 ? 18.639 3.050 -26.434 1.00 82.38 356 PHE A N 1
ATOM 2578 C CA . PHE A 1 356 ? 19.139 3.857 -27.535 1.00 82.38 356 PHE A CA 1
ATOM 2579 C C . PHE A 1 356 ? 20.282 3.130 -28.232 1.00 82.38 356 PHE A C 1
ATOM 2581 O O . PHE A 1 356 ? 21.058 2.401 -27.612 1.00 82.38 356 PHE A O 1
ATOM 2588 N N . VAL A 1 357 ? 20.405 3.360 -29.530 1.00 76.94 357 VAL A N 1
ATOM 2589 C CA . VAL A 1 357 ? 21.547 2.924 -30.331 1.00 76.94 357 VAL A CA 1
ATOM 2590 C C . VAL A 1 357 ? 22.279 4.147 -30.851 1.00 76.94 357 VAL A C 1
ATOM 2592 O O . VAL A 1 357 ? 21.683 5.195 -31.110 1.00 76.94 357 VAL A O 1
ATOM 2595 N N . LEU A 1 358 ? 23.591 4.015 -31.007 1.00 71.62 358 LEU A N 1
ATOM 2596 C CA . LEU A 1 358 ? 24.377 5.040 -31.669 1.00 71.62 358 LEU A CA 1
ATOM 2597 C C . LEU A 1 358 ? 24.206 4.914 -33.182 1.00 71.62 358 LEU A C 1
ATOM 2599 O O . LEU A 1 358 ? 24.465 3.870 -33.777 1.00 71.62 358 LEU A O 1
ATOM 2603 N N . ASN A 1 359 ? 23.850 6.021 -33.817 1.00 62.88 359 ASN A N 1
ATOM 2604 C CA . ASN A 1 359 ? 23.859 6.193 -35.263 1.00 62.88 359 ASN A CA 1
ATOM 2605 C C . ASN A 1 359 ? 25.254 6.573 -35.783 1.00 62.88 359 ASN A C 1
ATOM 2607 O O . ASN A 1 359 ? 25.371 7.161 -36.851 1.00 62.88 359 ASN A O 1
ATOM 2611 N N . LYS A 1 360 ? 26.313 6.311 -35.013 1.00 60.84 360 LYS A N 1
ATOM 2612 C CA . LYS A 1 360 ? 27.715 6.572 -35.348 1.00 60.84 360 LYS A CA 1
ATOM 2613 C C . LYS A 1 360 ? 28.587 5.509 -34.678 1.00 60.84 360 LYS A C 1
ATOM 2615 O O . LYS A 1 360 ? 28.549 5.361 -33.463 1.00 60.84 360 LYS A O 1
ATOM 2620 N N . LEU A 1 361 ? 29.353 4.755 -35.465 1.00 57.91 361 LEU A N 1
ATOM 2621 C CA . LEU A 1 361 ? 30.182 3.640 -34.988 1.00 57.91 361 LEU A CA 1
ATOM 2622 C C . LEU A 1 361 ? 31.658 3.867 -35.309 1.00 57.91 361 LEU A C 1
ATOM 2624 O O . LEU A 1 361 ? 31.978 4.227 -36.441 1.00 57.91 361 LEU A O 1
ATOM 2628 N N . ASN A 1 362 ? 32.544 3.618 -34.341 1.00 60.00 362 ASN A N 1
ATOM 2629 C CA . ASN A 1 362 ? 33.981 3.849 -34.501 1.00 60.00 362 ASN A CA 1
ATOM 2630 C C . ASN A 1 362 ? 34.648 2.772 -35.371 1.00 60.00 362 ASN A C 1
ATOM 2632 O O . ASN A 1 362 ? 34.337 1.582 -35.240 1.00 60.00 362 ASN A O 1
ATOM 2636 N N . ILE A 1 363 ? 35.598 3.192 -36.214 1.00 57.19 363 ILE A N 1
ATOM 2637 C CA . ILE A 1 363 ? 36.526 2.306 -36.927 1.00 57.19 363 ILE A CA 1
ATOM 2638 C C . ILE A 1 363 ? 37.979 2.634 -36.577 1.00 57.19 363 ILE A C 1
ATOM 2640 O O . ILE A 1 363 ? 38.344 3.805 -36.548 1.00 57.19 363 ILE A O 1
ATOM 2644 N N . TYR A 1 364 ? 38.795 1.604 -36.335 1.00 59.53 364 TYR A N 1
ATOM 2645 C CA . TYR A 1 364 ? 40.245 1.725 -36.141 1.00 59.53 364 TYR A CA 1
ATOM 2646 C C . TYR A 1 364 ? 40.985 0.984 -37.247 1.00 59.53 364 TYR A C 1
ATOM 2648 O O . TYR A 1 364 ? 40.681 -0.185 -37.488 1.00 59.53 364 TYR A O 1
ATOM 2656 N N . VAL A 1 365 ? 41.964 1.646 -37.873 1.00 56.88 365 VAL A N 1
ATOM 2657 C CA . VAL A 1 365 ? 42.879 1.026 -38.843 1.00 56.88 365 VAL A CA 1
ATOM 2658 C C . VAL A 1 365 ? 44.330 1.278 -38.469 1.00 56.88 365 VAL A C 1
ATOM 2660 O O . VAL A 1 365 ? 44.696 2.431 -38.276 1.00 56.88 365 VAL A O 1
ATOM 2663 N N . GLN A 1 366 ? 45.147 0.224 -38.387 1.00 59.16 366 GLN A N 1
ATOM 2664 C CA . GLN A 1 366 ? 46.600 0.307 -38.188 1.00 59.16 366 GLN A CA 1
ATOM 2665 C C . GLN A 1 366 ? 47.327 -0.413 -39.343 1.00 59.16 366 GLN A C 1
ATOM 2667 O O . GLN A 1 366 ? 47.057 -1.598 -39.557 1.00 59.16 366 GLN A O 1
ATOM 2672 N N . PRO A 1 367 ? 48.236 0.246 -40.089 1.00 55.19 367 PRO A N 1
ATOM 2673 C CA . PRO A 1 367 ? 49.292 -0.425 -40.830 1.00 55.19 367 PRO A CA 1
ATOM 2674 C C . PRO A 1 367 ? 50.442 -0.769 -39.874 1.00 55.19 367 PRO A C 1
ATOM 2676 O O . PRO A 1 367 ? 50.767 -0.001 -38.967 1.00 55.19 367 PRO A O 1
ATOM 2679 N N . ASN A 1 368 ? 51.059 -1.929 -40.076 1.00 49.47 368 ASN A N 1
ATOM 2680 C CA . ASN A 1 368 ? 52.228 -2.348 -39.311 1.00 49.47 368 ASN A CA 1
ATOM 2681 C C . ASN A 1 368 ? 53.501 -1.786 -39.982 1.00 49.47 368 ASN A C 1
ATOM 2683 O O . ASN A 1 368 ? 53.961 -2.337 -40.981 1.00 49.47 368 ASN A O 1
ATOM 2687 N N . GLY A 1 369 ? 54.052 -0.675 -39.483 1.00 53.16 369 GLY A N 1
ATOM 2688 C CA . GLY A 1 369 ? 55.297 -0.081 -39.999 1.00 53.16 369 GLY A CA 1
ATOM 2689 C C . GLY A 1 369 ? 55.122 0.862 -41.203 1.00 53.16 369 GLY A C 1
ATOM 2690 O O . GLY A 1 369 ? 54.012 1.087 -41.684 1.00 53.16 369 GLY A O 1
ATOM 2691 N N . SER A 1 370 ? 56.233 1.375 -41.763 1.00 58.22 370 SER A N 1
ATOM 2692 C CA . SER A 1 370 ? 56.282 2.176 -43.015 1.00 58.22 370 SER A CA 1
ATOM 2693 C C . SER A 1 370 ? 55.848 1.401 -44.277 1.00 58.22 370 SER A C 1
ATOM 2695 O O . SER A 1 370 ? 56.182 1.783 -45.398 1.00 58.22 370 SER A O 1
ATOM 2697 N N . ALA A 1 371 ? 55.118 0.300 -44.109 1.00 66.88 371 ALA A N 1
ATOM 2698 C CA . ALA A 1 371 ? 54.829 -0.717 -45.106 1.00 66.88 371 ALA A CA 1
ATOM 2699 C C . ALA A 1 371 ? 53.625 -0.392 -46.014 1.00 66.88 371 ALA A C 1
ATOM 2701 O O . ALA A 1 371 ? 53.426 -1.062 -47.028 1.00 66.88 371 ALA A O 1
ATOM 2702 N N . GLY A 1 372 ? 52.842 0.646 -45.696 1.00 75.25 372 GLY A N 1
ATOM 2703 C CA . GLY A 1 372 ? 51.764 1.144 -46.552 1.00 75.25 372 GLY A CA 1
ATOM 2704 C C . GLY A 1 372 ? 50.836 2.153 -45.872 1.00 75.25 372 GLY A C 1
ATOM 2705 O O . GLY A 1 372 ? 50.974 2.453 -44.688 1.00 75.25 372 GLY A O 1
ATOM 2706 N N . THR A 1 373 ? 49.870 2.671 -46.631 1.00 78.81 373 THR A N 1
ATOM 2707 C CA . THR A 1 373 ? 48.811 3.581 -46.150 1.00 78.81 373 THR A CA 1
ATOM 2708 C C . THR A 1 373 ? 47.430 2.980 -46.383 1.00 78.81 373 THR A C 1
ATOM 2710 O O . THR A 1 373 ? 47.246 2.158 -47.286 1.00 78.81 373 THR A O 1
ATOM 2713 N N . VAL A 1 374 ? 46.445 3.391 -45.584 1.00 83.19 374 VAL A N 1
ATOM 2714 C CA . VAL A 1 374 ? 45.033 3.071 -45.796 1.00 83.19 374 VAL A CA 1
ATOM 2715 C C . VAL A 1 374 ? 44.250 4.350 -46.065 1.00 83.19 374 VAL A C 1
ATOM 2717 O O . VAL A 1 374 ? 44.378 5.347 -45.361 1.00 83.19 374 VAL A O 1
ATOM 2720 N N . THR A 1 375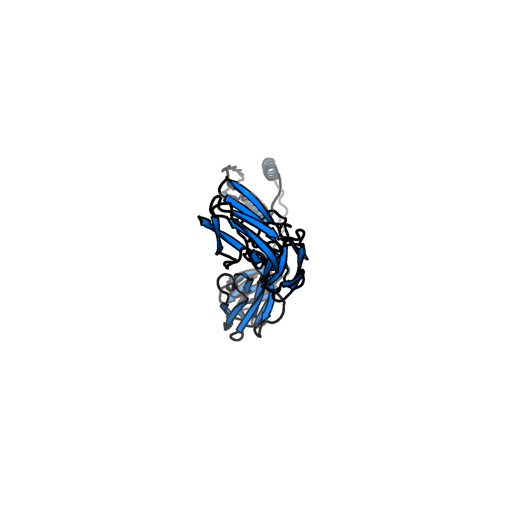 ? 43.420 4.306 -47.101 1.00 82.19 375 THR A N 1
ATOM 2721 C CA . THR A 1 375 ? 42.465 5.366 -47.443 1.00 82.19 375 THR A CA 1
ATOM 2722 C C . THR A 1 375 ? 41.042 4.840 -47.326 1.00 82.19 375 THR A C 1
ATOM 2724 O O . THR A 1 375 ? 40.810 3.631 -47.422 1.00 82.19 375 THR A O 1
ATOM 2727 N N . THR A 1 376 ? 40.088 5.740 -47.099 1.00 80.50 376 THR A N 1
ATOM 2728 C CA . THR A 1 376 ? 38.674 5.404 -46.908 1.00 80.50 376 THR A CA 1
ATOM 2729 C C . THR A 1 376 ? 37.798 6.098 -47.951 1.00 80.50 376 THR A C 1
ATOM 2731 O O . THR A 1 376 ? 38.085 7.216 -48.379 1.00 80.50 376 THR A O 1
ATOM 2734 N N . SER A 1 377 ? 36.731 5.426 -48.384 1.00 78.62 377 SER A N 1
ATOM 2735 C CA . SER A 1 377 ? 35.714 5.978 -49.283 1.00 78.62 377 SER A CA 1
ATOM 2736 C C . SER A 1 377 ? 34.308 5.535 -48.852 1.00 78.62 377 SER A C 1
ATOM 2738 O O . SER A 1 377 ? 34.102 4.335 -48.644 1.00 78.62 377 SER A O 1
ATOM 2740 N N . PRO A 1 378 ? 33.332 6.457 -48.734 1.00 71.62 378 PRO A N 1
ATOM 2741 C CA . PRO A 1 378 ? 33.496 7.915 -48.787 1.00 71.62 378 PRO A CA 1
ATOM 2742 C C . PRO A 1 378 ? 34.312 8.435 -47.586 1.00 71.62 378 PRO A C 1
ATOM 2744 O O . PRO A 1 378 ? 34.284 7.847 -46.508 1.00 71.62 378 PRO A O 1
ATOM 2747 N N . SER A 1 379 ? 35.045 9.541 -47.757 1.00 63.34 379 SER A N 1
ATOM 2748 C CA . SER A 1 379 ? 35.910 10.120 -46.709 1.00 63.34 379 SER A CA 1
ATOM 2749 C C . SER A 1 379 ? 35.141 10.835 -45.586 1.00 63.34 379 SER A C 1
ATOM 2751 O O . SER A 1 379 ? 35.731 11.270 -44.598 1.00 63.34 379 SER A O 1
ATOM 2753 N N . SER A 1 380 ? 33.817 10.972 -45.708 1.00 58.47 380 SER A N 1
ATOM 2754 C CA . SER A 1 380 ? 32.981 11.663 -44.728 1.00 58.47 380 SER A CA 1
ATOM 2755 C C . SER A 1 380 ? 32.952 10.905 -43.397 1.00 58.47 380 SER A C 1
ATOM 2757 O O . SER A 1 380 ? 32.361 9.832 -43.302 1.00 58.47 380 SER A O 1
ATOM 2759 N N . GLY A 1 381 ? 33.558 11.484 -42.360 1.00 62.41 381 GLY A N 1
ATOM 2760 C CA . GLY A 1 381 ? 33.460 10.995 -40.981 1.00 62.41 381 GLY A CA 1
ATOM 2761 C C . GLY A 1 381 ? 34.580 10.060 -40.518 1.00 62.41 381 GLY A C 1
ATOM 2762 O O . GLY A 1 381 ? 34.589 9.725 -39.336 1.00 62.41 381 GLY A O 1
ATOM 2763 N N . ILE A 1 382 ? 35.537 9.682 -41.380 1.00 71.06 382 ILE A N 1
ATOM 2764 C CA . ILE A 1 382 ? 36.760 8.954 -40.989 1.00 71.06 382 ILE A CA 1
ATOM 2765 C C . ILE A 1 382 ? 37.987 9.769 -41.365 1.00 71.06 382 ILE A C 1
ATOM 2767 O O . ILE A 1 382 ? 38.240 10.003 -42.544 1.00 71.06 382 ILE A O 1
ATOM 2771 N N . SER A 1 383 ? 38.781 10.122 -40.360 1.00 72.19 383 SER A N 1
ATOM 2772 C CA . SER A 1 383 ? 40.041 10.833 -40.535 1.00 72.19 383 SER A CA 1
ATOM 2773 C C . SER A 1 383 ? 41.203 9.873 -40.322 1.00 72.19 383 SER A C 1
ATOM 2775 O O . SER A 1 383 ? 41.336 9.262 -39.262 1.00 72.19 383 SER A O 1
ATOM 2777 N N . CYS A 1 384 ? 42.060 9.748 -41.332 1.00 75.19 384 CYS A N 1
ATOM 2778 C CA . CYS A 1 384 ? 43.319 9.022 -41.232 1.00 75.19 384 CYS A CA 1
ATOM 2779 C C . CYS A 1 384 ? 44.454 10.008 -40.983 1.00 75.19 384 CYS A C 1
ATOM 2781 O O . CYS A 1 384 ? 44.654 10.933 -41.767 1.00 75.19 384 CYS A O 1
ATOM 2783 N N . TYR A 1 385 ? 45.204 9.801 -39.911 1.00 71.38 385 TYR A N 1
ATOM 2784 C CA . TYR A 1 385 ? 46.360 10.616 -39.565 1.00 71.38 385 TYR A CA 1
ATOM 2785 C C . TYR A 1 385 ? 47.558 9.727 -39.251 1.00 71.38 385 TYR A C 1
ATOM 2787 O O . TYR A 1 385 ? 47.428 8.596 -38.778 1.00 71.38 385 TYR A O 1
ATOM 2795 N N . SER A 1 386 ? 48.746 10.236 -39.549 1.00 72.12 386 SER A N 1
ATOM 2796 C CA . SER A 1 386 ? 49.994 9.574 -39.186 1.00 72.12 386 SER A CA 1
ATOM 2797 C C . SER A 1 386 ? 50.245 9.776 -37.696 1.00 72.12 386 SER A C 1
ATOM 2799 O O . SER A 1 386 ? 50.249 10.906 -37.216 1.00 72.12 386 SER A O 1
ATOM 2801 N N . VAL A 1 387 ? 50.447 8.686 -36.961 1.00 68.31 387 VAL A N 1
ATOM 2802 C CA . VAL A 1 387 ? 50.822 8.717 -35.538 1.00 68.31 387 VAL A CA 1
ATOM 2803 C C . VAL A 1 387 ? 52.331 8.894 -35.399 1.00 68.31 387 VAL A C 1
ATOM 2805 O O . VAL A 1 387 ? 52.803 9.605 -34.520 1.00 68.31 387 VAL A O 1
ATOM 2808 N N . ASN A 1 388 ? 53.094 8.260 -36.287 1.00 66.31 388 ASN A N 1
ATOM 2809 C CA . ASN A 1 388 ? 54.536 8.429 -36.448 1.00 66.31 388 ASN A CA 1
ATOM 2810 C C . ASN A 1 388 ? 54.938 7.975 -37.867 1.00 66.31 388 ASN A C 1
ATOM 2812 O O . ASN A 1 388 ? 54.082 7.602 -38.671 1.00 66.31 388 ASN A O 1
ATOM 2816 N N . SER A 1 389 ? 56.236 7.978 -38.183 1.00 64.19 389 SER A N 1
ATOM 2817 C CA . SER A 1 389 ? 56.781 7.562 -39.490 1.00 64.19 389 SER A CA 1
ATOM 2818 C C . SER A 1 389 ? 56.525 6.090 -39.859 1.00 64.19 389 SER A C 1
ATOM 2820 O O . SER A 1 389 ? 56.806 5.676 -40.986 1.00 64.19 389 SER A O 1
ATOM 2822 N N . PHE A 1 390 ? 55.994 5.300 -38.926 1.00 57.56 390 PHE A N 1
ATOM 2823 C CA . PHE A 1 390 ? 55.778 3.861 -39.040 1.00 57.56 390 PHE A CA 1
ATOM 2824 C C . PHE A 1 390 ? 54.327 3.442 -38.742 1.00 57.56 390 PHE A C 1
ATOM 2826 O O . PHE A 1 390 ? 54.033 2.252 -38.751 1.00 57.56 390 PHE A O 1
ATOM 2833 N N . GLN A 1 391 ? 53.406 4.367 -38.456 1.00 65.69 391 GLN A N 1
ATOM 2834 C CA . GLN A 1 391 ? 52.043 4.009 -38.062 1.00 65.69 391 GLN A CA 1
ATOM 2835 C C . GLN A 1 391 ? 51.042 5.079 -38.495 1.00 65.69 391 GLN A C 1
ATOM 2837 O O . GLN A 1 391 ? 51.156 6.246 -38.125 1.00 65.69 391 GLN A O 1
ATOM 2842 N N . GLN A 1 392 ? 50.012 4.658 -39.226 1.00 72.00 392 GLN A N 1
ATOM 2843 C CA . GLN A 1 392 ? 48.821 5.457 -39.502 1.00 72.00 392 GLN A CA 1
ATOM 2844 C C . GLN A 1 392 ? 47.682 4.983 -38.600 1.00 72.00 392 GLN A C 1
ATOM 2846 O O . GLN A 1 392 ? 47.548 3.791 -38.332 1.00 72.00 392 GLN A O 1
ATOM 2851 N N . GLN A 1 393 ? 46.855 5.903 -38.128 1.00 72.88 393 GLN A N 1
ATOM 2852 C CA . GLN A 1 393 ? 45.590 5.568 -37.497 1.00 72.88 393 GLN A CA 1
ATOM 2853 C C . GLN A 1 393 ? 44.461 6.240 -38.256 1.00 72.88 393 GLN A C 1
ATOM 2855 O O . GLN A 1 393 ? 44.444 7.457 -38.415 1.00 72.88 393 GLN A O 1
ATOM 2860 N N . CYS A 1 394 ? 43.513 5.434 -38.724 1.00 71.06 394 CYS A N 1
ATOM 2861 C CA . CYS A 1 394 ? 42.220 5.938 -39.161 1.00 71.06 394 CYS A CA 1
ATOM 2862 C C . CYS A 1 394 ? 41.251 5.824 -38.000 1.00 71.06 394 CYS A C 1
ATOM 2864 O O . CYS A 1 394 ? 41.025 4.715 -37.515 1.00 71.06 394 CYS A O 1
ATOM 2866 N N . GLN A 1 395 ? 40.715 6.961 -37.566 1.00 69.62 395 GLN A N 1
ATOM 2867 C CA . GLN A 1 395 ? 39.674 7.031 -36.555 1.00 69.62 395 GLN A CA 1
ATOM 2868 C C . GLN A 1 395 ? 38.530 7.895 -37.056 1.00 69.62 395 GLN A C 1
ATOM 2870 O O . GLN A 1 395 ? 38.711 8.916 -37.720 1.00 69.62 395 GLN A O 1
ATOM 2875 N N . GLY A 1 396 ? 37.325 7.476 -36.721 1.00 68.88 396 GLY A N 1
ATOM 2876 C CA . GLY A 1 396 ? 36.137 8.242 -37.017 1.00 68.88 396 GLY A CA 1
ATOM 2877 C C . GLY A 1 396 ? 34.902 7.384 -36.932 1.00 68.88 396 GLY A C 1
ATOM 2878 O O . GLY A 1 396 ? 34.977 6.200 -36.602 1.00 68.88 396 GLY A O 1
ATOM 2879 N N . SER A 1 397 ? 33.769 8.006 -37.217 1.00 68.94 397 SER A N 1
ATOM 2880 C CA . SER A 1 397 ? 32.468 7.399 -37.030 1.00 68.94 397 SER A CA 1
ATOM 2881 C C . SER A 1 397 ? 31.638 7.438 -38.301 1.00 68.94 397 SER A C 1
ATOM 2883 O O . SER A 1 397 ? 31.670 8.405 -39.060 1.00 68.94 397 SER A O 1
ATOM 2885 N N . ASN A 1 398 ? 30.887 6.367 -38.530 1.00 68.81 398 ASN A N 1
ATOM 2886 C CA . ASN A 1 398 ? 29.967 6.252 -39.657 1.00 68.81 398 ASN A CA 1
ATOM 2887 C C . ASN A 1 398 ? 28.589 5.817 -39.200 1.00 68.81 398 ASN A C 1
ATOM 2889 O O . ASN A 1 398 ? 28.460 5.120 -38.192 1.00 68.81 398 ASN A O 1
ATOM 2893 N N . SER A 1 399 ? 27.576 6.209 -39.971 1.00 71.00 399 SER A N 1
ATOM 2894 C CA . SER A 1 399 ? 26.200 5.870 -39.645 1.00 71.00 399 SER A CA 1
ATOM 2895 C C . SER A 1 399 ? 25.935 4.376 -39.653 1.00 71.00 399 SER A C 1
ATOM 2897 O O . SER A 1 399 ? 26.481 3.642 -40.480 1.00 71.00 399 SER A O 1
ATOM 2899 N N . LEU A 1 400 ? 25.090 3.935 -38.720 1.00 69.12 400 LEU A N 1
ATOM 2900 C CA . LEU A 1 400 ? 24.681 2.540 -38.610 1.00 69.12 400 LEU A CA 1
ATOM 2901 C C . LEU A 1 400 ? 24.103 2.069 -39.959 1.00 69.12 400 LEU A C 1
ATOM 2903 O O . LEU A 1 400 ? 23.321 2.771 -40.598 1.00 69.12 400 LEU A O 1
ATOM 2907 N N . GLY A 1 401 ? 24.537 0.902 -40.427 1.00 69.62 401 GLY A N 1
ATOM 2908 C CA . GLY A 1 401 ? 24.146 0.314 -41.710 1.00 69.62 401 GLY A CA 1
ATOM 2909 C C . GLY A 1 401 ? 24.850 0.887 -42.948 1.00 69.62 401 GLY A C 1
ATOM 2910 O O . GLY A 1 401 ? 24.675 0.339 -44.035 1.00 69.62 401 GLY A O 1
ATOM 2911 N N . LYS A 1 402 ? 25.665 1.947 -42.833 1.00 78.62 402 LYS A N 1
ATOM 2912 C CA . LYS A 1 402 ? 26.471 2.443 -43.964 1.00 78.62 402 LYS A CA 1
ATOM 2913 C C . LYS A 1 402 ? 27.720 1.591 -44.176 1.00 78.62 402 LYS A C 1
ATOM 2915 O O . LYS A 1 402 ? 28.265 1.003 -43.242 1.00 78.62 402 LYS A O 1
ATOM 2920 N N . THR A 1 403 ? 28.173 1.538 -45.424 1.00 80.12 403 THR A N 1
ATOM 2921 C CA . THR A 1 403 ? 29.386 0.825 -45.826 1.00 80.12 403 THR A CA 1
ATOM 2922 C C . THR A 1 403 ? 30.553 1.784 -46.003 1.00 80.12 403 THR A C 1
ATOM 2924 O O . THR A 1 403 ? 30.405 2.821 -46.649 1.00 80.12 403 THR A O 1
ATOM 2927 N N . VAL A 1 404 ? 31.721 1.401 -45.498 1.00 82.19 404 VAL A N 1
ATOM 2928 C CA . VAL A 1 404 ? 32.995 2.094 -45.701 1.00 82.19 404 VAL A CA 1
ATOM 2929 C C . VAL A 1 404 ? 33.898 1.193 -46.528 1.00 82.19 404 VAL A C 1
ATOM 2931 O O . VAL A 1 404 ? 34.118 0.035 -46.171 1.00 82.19 404 VAL A O 1
ATOM 2934 N N . VAL A 1 405 ? 34.442 1.716 -47.621 1.00 86.31 405 VAL A N 1
ATOM 2935 C CA . VAL A 1 405 ? 35.461 1.026 -48.412 1.00 86.31 405 VAL A CA 1
ATOM 2936 C C . VAL A 1 405 ? 36.837 1.465 -47.929 1.00 86.31 405 VAL A C 1
ATOM 2938 O O . VAL A 1 405 ? 37.176 2.644 -47.990 1.00 86.31 405 VAL A O 1
ATOM 2941 N N . LEU A 1 406 ? 37.630 0.512 -47.454 1.00 86.19 406 LEU A N 1
ATOM 2942 C CA . LEU A 1 406 ? 39.034 0.672 -47.104 1.00 86.19 406 LEU A CA 1
ATOM 2943 C C . LEU A 1 406 ? 39.896 0.236 -48.286 1.00 86.19 406 LEU A C 1
ATOM 2945 O O . LEU A 1 406 ? 39.639 -0.800 -48.907 1.00 86.19 406 LEU A O 1
ATOM 2949 N N . LYS A 1 407 ? 40.933 1.009 -48.592 1.00 88.19 407 LYS A N 1
ATOM 2950 C CA . LYS A 1 407 ? 41.907 0.678 -49.633 1.00 88.19 407 LYS A CA 1
ATOM 2951 C C . LYS A 1 407 ? 43.319 0.797 -49.080 1.00 88.19 407 LYS A C 1
ATOM 2953 O O . LYS A 1 407 ? 43.712 1.875 -48.636 1.00 88.19 407 LYS A O 1
ATOM 2958 N N . ALA A 1 408 ? 44.054 -0.307 -49.120 1.00 87.06 408 ALA A N 1
ATOM 2959 C CA . ALA A 1 408 ? 45.447 -0.396 -48.712 1.00 87.06 408 ALA A CA 1
ATOM 2960 C C . ALA A 1 408 ? 46.372 -0.158 -49.914 1.00 87.06 408 ALA A C 1
ATOM 2962 O O . ALA A 1 408 ? 46.212 -0.779 -50.968 1.00 87.06 408 ALA A O 1
ATOM 2963 N N . THR A 1 409 ? 47.363 0.708 -49.734 1.00 86.56 409 THR A N 1
ATOM 2964 C CA . THR A 1 409 ? 48.396 1.012 -50.729 1.00 86.56 409 THR A CA 1
ATOM 2965 C C . THR A 1 409 ? 49.765 0.703 -50.117 1.00 86.56 409 THR A C 1
ATOM 2967 O O . THR A 1 409 ? 50.178 1.435 -49.214 1.00 86.56 409 THR A O 1
ATOM 2970 N N . PRO A 1 410 ? 50.459 -0.369 -50.549 1.00 85.44 410 PRO A N 1
ATOM 2971 C CA . PRO A 1 410 ? 51.801 -0.691 -50.065 1.00 85.44 410 PRO A CA 1
ATOM 2972 C C . PRO A 1 410 ? 52.822 0.394 -50.406 1.00 85.44 410 PRO A C 1
ATOM 2974 O O . PRO A 1 410 ? 52.763 0.993 -51.480 1.00 85.44 410 PRO A O 1
ATOM 2977 N N . SER A 1 411 ? 53.779 0.609 -49.508 1.00 81.31 411 SER A N 1
ATOM 2978 C CA . SER A 1 411 ? 54.968 1.423 -49.780 1.00 81.31 411 SER A CA 1
ATOM 2979 C C . SER A 1 411 ? 55.972 0.657 -50.651 1.00 81.31 411 SER A C 1
ATOM 2981 O O . SER A 1 411 ? 55.910 -0.569 -50.758 1.00 81.31 411 SER A O 1
ATOM 2983 N N . ALA A 1 412 ? 56.936 1.363 -51.248 1.00 83.31 412 ALA A N 1
ATOM 2984 C CA . ALA A 1 412 ? 58.012 0.733 -52.015 1.00 83.31 412 ALA A CA 1
ATOM 2985 C C . ALA A 1 412 ? 58.761 -0.325 -51.177 1.00 83.31 412 ALA A C 1
ATOM 2987 O O . ALA A 1 412 ? 59.128 -0.065 -50.032 1.00 83.31 412 ALA A O 1
ATOM 2988 N N . GLY A 1 413 ? 58.976 -1.516 -51.749 1.00 81.75 413 GLY A N 1
ATOM 2989 C CA . GLY A 1 413 ? 59.625 -2.648 -51.072 1.00 81.75 413 GLY A CA 1
ATOM 2990 C C . GLY A 1 413 ? 58.700 -3.507 -50.201 1.00 81.75 413 GLY A C 1
ATOM 2991 O O . GLY A 1 413 ? 59.184 -4.403 -49.514 1.00 81.75 413 GLY A O 1
ATOM 2992 N N . TYR A 1 414 ? 57.384 -3.267 -50.224 1.00 83.94 414 TYR A N 1
ATOM 2993 C CA . TYR A 1 414 ? 56.396 -4.036 -49.465 1.00 83.94 414 TYR A CA 1
ATOM 2994 C C . TYR A 1 414 ? 55.245 -4.523 -50.352 1.00 83.94 414 TYR A C 1
ATOM 2996 O O . TYR A 1 414 ? 54.873 -3.897 -51.344 1.00 83.94 414 TYR A O 1
ATOM 3004 N N . LYS A 1 415 ? 54.643 -5.652 -49.968 1.00 86.56 415 LYS A N 1
ATOM 3005 C CA . LYS A 1 415 ? 53.414 -6.201 -50.553 1.00 86.56 415 LYS A CA 1
ATOM 3006 C C . LYS A 1 415 ? 52.305 -6.245 -49.510 1.00 86.56 415 LYS A C 1
ATOM 3008 O O . LYS A 1 415 ? 52.543 -6.565 -48.347 1.00 86.56 415 LYS A O 1
ATOM 3013 N N . PHE A 1 416 ? 51.080 -5.959 -49.938 1.00 87.38 416 PHE A N 1
ATOM 3014 C CA . PHE A 1 416 ? 49.892 -6.205 -49.126 1.00 87.38 416 PHE A CA 1
ATOM 3015 C C . PHE A 1 416 ? 49.685 -7.716 -48.970 1.00 87.38 416 PHE A C 1
ATOM 3017 O O . PHE A 1 416 ? 49.727 -8.441 -49.965 1.00 87.38 416 PHE A O 1
ATOM 3024 N N . THR A 1 417 ? 49.479 -8.194 -47.743 1.00 84.38 417 THR A N 1
ATOM 3025 C CA . THR A 1 417 ? 49.294 -9.628 -47.452 1.00 84.38 417 THR A CA 1
ATOM 3026 C C . THR A 1 417 ? 47.865 -9.986 -47.064 1.00 84.38 417 THR A C 1
ATOM 3028 O O . THR A 1 417 ? 47.462 -11.130 -47.259 1.00 84.38 417 THR A O 1
ATOM 3031 N N . GLY A 1 418 ? 47.077 -9.026 -46.576 1.00 87.12 418 GLY A N 1
ATOM 3032 C CA . GLY A 1 418 ? 45.653 -9.227 -46.322 1.00 87.12 418 GLY A CA 1
ATOM 3033 C C . GLY A 1 418 ? 45.074 -8.324 -45.239 1.00 87.12 418 GLY A C 1
ATOM 3034 O O . GLY A 1 418 ? 45.794 -7.676 -44.479 1.00 87.12 418 GLY A O 1
ATOM 3035 N N . TRP A 1 419 ? 43.749 -8.303 -45.152 1.00 87.00 419 TRP A N 1
ATOM 3036 C CA . TRP A 1 419 ? 42.998 -7.672 -44.068 1.00 87.00 419 TRP A CA 1
ATOM 3037 C C . TRP A 1 419 ? 42.779 -8.650 -42.911 1.00 87.00 419 TRP A C 1
ATOM 3039 O O . TRP A 1 419 ? 42.589 -9.847 -43.138 1.00 87.00 419 TRP A O 1
ATOM 3049 N N . SER A 1 420 ? 42.759 -8.141 -41.679 1.00 82.75 420 SER A N 1
ATOM 3050 C CA . SER A 1 420 ? 42.337 -8.898 -40.493 1.00 82.75 420 SER A CA 1
ATOM 3051 C C . SER A 1 420 ? 41.436 -8.070 -39.563 1.00 82.75 420 SER A C 1
ATOM 3053 O O . SER A 1 420 ? 41.282 -6.856 -39.720 1.00 82.75 420 SER A O 1
ATOM 3055 N N . GLY A 1 421 ? 40.799 -8.734 -38.592 1.00 82.88 421 GLY A N 1
ATOM 3056 C CA . GLY A 1 421 ? 39.809 -8.129 -37.696 1.00 82.88 421 GLY A CA 1
ATOM 3057 C C . GLY A 1 421 ? 38.399 -8.156 -38.292 1.00 82.88 421 GLY A C 1
ATOM 3058 O O . GLY A 1 421 ? 37.926 -9.193 -38.747 1.00 82.88 421 GLY A O 1
ATOM 3059 N N . ALA A 1 422 ? 37.717 -7.012 -38.294 1.00 79.19 422 ALA A N 1
ATOM 3060 C CA . ALA A 1 422 ? 36.355 -6.843 -38.806 1.00 79.19 422 ALA A CA 1
ATOM 3061 C C . ALA A 1 422 ? 36.223 -6.952 -40.337 1.00 79.19 422 ALA A C 1
ATOM 3063 O O . ALA A 1 422 ? 35.107 -6.922 -40.858 1.00 79.19 422 ALA A O 1
ATOM 3064 N N . CYS A 1 423 ? 37.344 -7.064 -41.046 1.00 83.62 423 CYS A N 1
ATOM 3065 C CA . CYS A 1 423 ? 37.398 -7.347 -42.468 1.00 83.62 423 CYS A CA 1
ATOM 3066 C C . CYS A 1 423 ? 38.491 -8.374 -42.746 1.00 83.62 423 CYS A C 1
ATOM 3068 O O . CYS A 1 423 ? 39.535 -8.353 -42.097 1.00 83.62 423 CYS A O 1
ATOM 3070 N N . THR A 1 424 ? 38.256 -9.259 -43.710 1.00 84.94 424 THR A N 1
ATOM 3071 C CA . THR A 1 424 ? 39.203 -10.305 -44.107 1.00 84.94 424 THR A CA 1
ATOM 3072 C 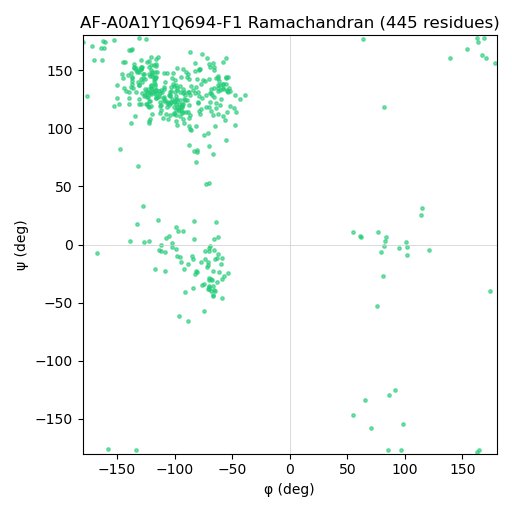C . THR A 1 424 ? 39.283 -10.384 -45.626 1.00 84.94 424 THR A C 1
ATOM 3074 O O . THR A 1 424 ? 38.332 -10.029 -46.322 1.00 84.94 424 THR A O 1
ATOM 3077 N N . GLY A 1 425 ? 40.430 -10.812 -46.145 1.00 87.25 425 GLY A N 1
ATOM 3078 C CA . GLY A 1 425 ? 40.647 -10.975 -47.582 1.00 87.25 425 GLY A CA 1
ATOM 3079 C C . GLY A 1 425 ? 42.028 -10.510 -48.024 1.00 87.25 425 GLY A C 1
ATOM 3080 O O . GLY A 1 425 ? 42.694 -9.747 -47.330 1.00 87.25 425 GLY A O 1
ATOM 3081 N N . THR A 1 426 ? 42.460 -10.980 -49.189 1.00 87.12 426 THR A N 1
ATOM 3082 C CA . THR A 1 426 ? 43.782 -10.689 -49.772 1.00 87.12 426 THR A CA 1
ATOM 3083 C C . THR A 1 426 ? 43.740 -9.587 -50.832 1.00 87.12 426 THR A C 1
ATOM 3085 O O . THR A 1 426 ? 44.779 -9.164 -51.333 1.00 87.12 426 THR A O 1
ATOM 3088 N N . THR A 1 427 ? 42.551 -9.076 -51.161 1.00 89.88 427 THR A N 1
ATOM 3089 C CA . THR A 1 427 ? 42.374 -7.936 -52.063 1.00 89.88 427 THR A CA 1
ATOM 3090 C C . THR A 1 427 ? 42.782 -6.636 -51.376 1.00 89.88 427 THR A C 1
ATOM 3092 O O . THR A 1 427 ? 42.459 -6.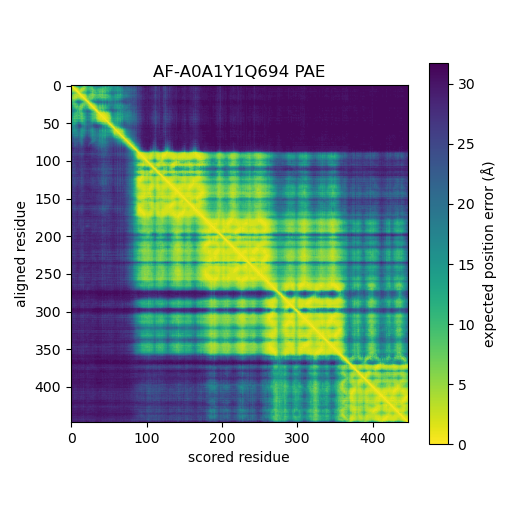399 -50.215 1.00 89.88 427 THR A O 1
ATOM 3095 N N . ASN A 1 428 ? 43.439 -5.737 -52.109 1.00 85.81 428 ASN A N 1
ATOM 3096 C CA . ASN A 1 428 ? 43.867 -4.424 -51.602 1.00 85.81 428 ASN A CA 1
ATOM 3097 C C . ASN A 1 428 ? 42.704 -3.478 -51.237 1.00 85.81 428 ASN A C 1
ATOM 3099 O O . ASN A 1 428 ? 42.935 -2.389 -50.714 1.00 85.81 428 ASN A O 1
ATOM 3103 N N . SER A 1 429 ? 41.461 -3.882 -51.496 1.00 89.81 429 SER A N 1
ATOM 3104 C CA . SER A 1 429 ? 40.250 -3.205 -51.051 1.00 89.81 429 SER A CA 1
ATOM 3105 C C . SER A 1 4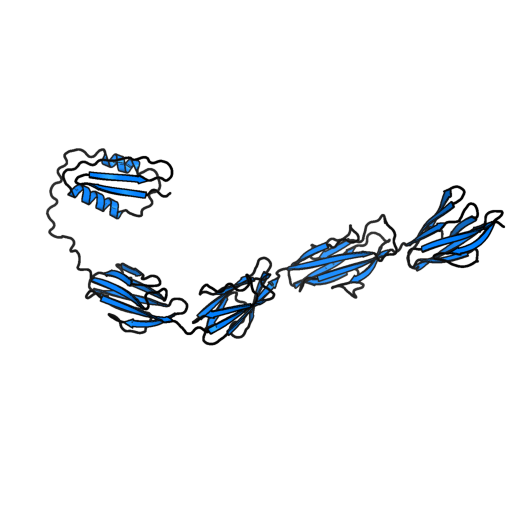29 ? 39.410 -4.121 -50.165 1.00 89.81 429 SER A C 1
ATOM 3107 O O . SER A 1 429 ? 39.364 -5.334 -50.378 1.00 89.81 429 SER A O 1
ATOM 3109 N N . CYS A 1 430 ? 38.762 -3.517 -49.175 1.00 88.38 430 CYS A N 1
ATOM 3110 C CA . CYS A 1 430 ? 37.894 -4.155 -48.199 1.00 88.38 430 CYS A CA 1
ATOM 3111 C C . CYS A 1 430 ? 36.647 -3.285 -47.984 1.00 88.38 430 CYS A C 1
ATOM 3113 O O . CYS A 1 430 ? 36.765 -2.076 -47.800 1.00 88.38 430 CYS A O 1
ATOM 3115 N N . THR A 1 431 ? 35.454 -3.881 -47.952 1.00 88.38 431 THR A N 1
ATOM 3116 C CA . THR A 1 431 ? 34.206 -3.171 -47.634 1.00 88.38 431 THR A CA 1
ATOM 3117 C C . THR A 1 431 ? 33.700 -3.580 -46.258 1.00 88.38 431 THR A C 1
ATOM 3119 O O . THR A 1 431 ? 33.474 -4.758 -45.991 1.00 88.38 431 THR A O 1
ATOM 3122 N N . VAL A 1 432 ? 33.489 -2.598 -45.386 1.00 83.56 432 VAL A N 1
ATOM 3123 C CA . VAL A 1 432 ? 33.039 -2.787 -44.006 1.00 83.56 432 VAL A CA 1
ATOM 3124 C C . VAL A 1 432 ? 31.637 -2.218 -43.859 1.00 83.56 432 VAL A C 1
ATOM 3126 O O . VAL A 1 432 ? 31.428 -1.034 -44.100 1.00 83.56 432 VAL A O 1
ATOM 3129 N N . THR A 1 433 ? 30.678 -3.036 -43.429 1.00 83.44 433 THR A N 1
ATOM 3130 C CA . THR A 1 433 ? 29.342 -2.553 -43.046 1.00 83.44 433 THR A CA 1
ATOM 3131 C C . THR A 1 433 ? 29.337 -2.194 -41.564 1.00 83.44 433 THR A C 1
ATOM 3133 O O . THR A 1 433 ? 29.670 -3.028 -40.714 1.00 83.44 433 THR A O 1
ATOM 3136 N N . MET A 1 434 ? 28.955 -0.962 -41.238 1.00 76.12 434 MET A N 1
ATOM 3137 C CA . MET A 1 434 ? 28.929 -0.458 -39.866 1.00 76.12 434 MET A CA 1
ATOM 3138 C C . MET A 1 434 ? 27.665 -0.932 -39.148 1.00 76.12 434 MET A C 1
ATOM 3140 O O . MET A 1 434 ? 26.679 -0.214 -39.071 1.00 76.12 434 MET A O 1
ATOM 3144 N N . ASN A 1 435 ? 27.676 -2.163 -38.639 1.00 70.75 435 ASN A N 1
ATOM 3145 C CA . ASN A 1 435 ? 26.613 -2.740 -37.796 1.00 70.75 435 ASN A CA 1
ATOM 3146 C C . ASN A 1 435 ? 27.020 -2.887 -36.313 1.00 70.75 435 ASN A C 1
ATOM 3148 O O . ASN A 1 435 ? 26.295 -3.462 -35.512 1.00 70.75 435 ASN A O 1
ATOM 3152 N N . GLY A 1 436 ? 28.203 -2.387 -35.971 1.00 66.00 436 GLY A N 1
ATOM 3153 C CA . GLY A 1 436 ? 28.796 -2.295 -34.640 1.00 66.00 436 GLY A CA 1
ATOM 3154 C C . GLY A 1 436 ? 30.171 -1.620 -34.756 1.00 66.00 436 GLY A C 1
ATOM 3155 O O . GLY A 1 436 ? 30.613 -1.361 -35.879 1.00 66.00 436 GLY A O 1
ATOM 3156 N N . PRO A 1 437 ? 30.869 -1.325 -33.651 1.00 67.06 437 PRO A N 1
ATOM 3157 C CA . PRO A 1 437 ? 32.236 -0.813 -33.686 1.00 67.06 437 PRO A CA 1
ATOM 3158 C C . PRO A 1 437 ? 33.137 -1.838 -34.368 1.00 67.06 437 PRO A C 1
ATOM 3160 O O . PRO A 1 437 ? 33.022 -3.043 -34.121 1.00 67.06 437 PRO A O 1
ATOM 3163 N N . LYS A 1 438 ? 34.028 -1.371 -35.242 1.00 73.06 438 LYS A N 1
ATOM 3164 C CA . LYS A 1 438 ? 34.884 -2.241 -36.055 1.00 73.06 438 LYS A CA 1
ATOM 3165 C C . LYS A 1 438 ? 36.355 -1.916 -35.814 1.00 73.06 438 LYS A C 1
ATOM 3167 O O . LYS A 1 438 ? 36.760 -0.763 -35.857 1.00 73.06 438 LYS A O 1
ATOM 3172 N N . ALA A 1 439 ? 37.177 -2.939 -35.620 1.00 74.94 439 ALA A N 1
ATOM 3173 C CA . ALA A 1 439 ? 38.632 -2.818 -35.687 1.00 74.94 439 ALA A CA 1
ATOM 3174 C C . ALA A 1 439 ? 39.111 -3.585 -36.920 1.00 74.94 439 ALA A C 1
ATOM 3176 O O . ALA A 1 439 ? 38.828 -4.778 -37.034 1.00 74.94 439 ALA A O 1
ATOM 3177 N N . VAL A 1 440 ? 39.770 -2.911 -37.861 1.00 78.75 440 VAL A N 1
ATOM 3178 C CA . VAL A 1 440 ? 40.232 -3.503 -39.124 1.00 78.75 440 VAL A CA 1
ATOM 3179 C C . VAL A 1 440 ? 41.723 -3.255 -39.273 1.00 78.75 440 VAL A C 1
ATOM 3181 O O . VAL A 1 440 ? 42.181 -2.138 -39.094 1.00 78.75 440 VAL A O 1
ATOM 3184 N N . TYR A 1 441 ? 42.493 -4.267 -39.643 1.00 80.62 441 TYR A N 1
ATOM 3185 C CA . TYR A 1 441 ? 43.947 -4.161 -39.743 1.00 80.62 441 TYR A CA 1
ATOM 3186 C C . TYR A 1 441 ? 44.394 -4.450 -41.174 1.00 80.62 441 TYR A C 1
ATOM 3188 O O . TYR A 1 441 ? 43.929 -5.413 -41.787 1.00 80.62 441 TYR A O 1
ATOM 3196 N N . ALA A 1 442 ? 45.284 -3.609 -41.706 1.00 82.25 442 ALA A N 1
ATOM 3197 C CA . ALA A 1 442 ? 45.906 -3.808 -43.012 1.00 82.25 442 ALA A CA 1
ATOM 3198 C C . ALA A 1 442 ? 47.297 -4.417 -42.815 1.00 82.25 442 ALA A C 1
ATOM 3200 O O . ALA A 1 442 ? 48.174 -3.778 -42.228 1.00 82.25 442 ALA A O 1
ATOM 3201 N N . ASN A 1 443 ? 47.503 -5.640 -43.304 1.00 82.81 443 ASN A N 1
ATOM 3202 C CA . ASN A 1 443 ? 48.762 -6.357 -43.136 1.00 82.81 443 ASN A CA 1
ATOM 3203 C C . ASN A 1 443 ? 49.631 -6.230 -44.391 1.00 82.81 443 ASN A C 1
ATOM 3205 O O . ASN A 1 443 ? 49.158 -6.353 -45.524 1.00 82.81 443 ASN A O 1
ATOM 3209 N N . PHE A 1 444 ? 50.921 -6.003 -44.167 1.00 82.81 444 PHE A N 1
ATOM 3210 C CA . PHE A 1 444 ? 51.934 -5.856 -45.203 1.00 82.81 444 PHE A CA 1
ATOM 3211 C C . PHE A 1 444 ? 53.154 -6.708 -44.841 1.00 82.81 444 PHE A C 1
ATOM 3213 O O . PHE A 1 444 ? 53.439 -6.914 -43.661 1.00 82.81 444 PHE A O 1
ATOM 3220 N N . ALA A 1 445 ? 53.879 -7.187 -45.847 1.00 80.56 445 ALA A N 1
ATOM 3221 C CA . ALA A 1 445 ? 55.155 -7.880 -45.685 1.00 80.56 445 ALA A CA 1
ATOM 3222 C C . ALA A 1 445 ? 56.191 -7.293 -46.642 1.00 80.56 445 ALA A C 1
ATOM 3224 O O . ALA A 1 445 ? 55.834 -6.833 -47.727 1.00 80.56 445 ALA A O 1
ATOM 3225 N N . GLN A 1 446 ? 57.461 -7.310 -46.247 1.00 80.81 446 GLN A N 1
ATOM 3226 C CA . GLN A 1 446 ? 58.562 -6.913 -47.120 1.00 80.81 446 GLN A CA 1
ATOM 3227 C C . GLN A 1 446 ? 58.612 -7.839 -48.350 1.00 80.81 446 GLN A C 1
ATOM 3229 O O . GLN A 1 446 ? 58.301 -9.032 -48.236 1.00 80.81 446 GLN A O 1
ATOM 3234 N N . GLN A 1 447 ? 58.891 -7.267 -49.523 1.00 73.81 447 GLN A N 1
ATOM 3235 C CA . GLN A 1 447 ? 59.029 -8.013 -50.777 1.00 73.81 447 GLN A CA 1
ATOM 3236 C C . GLN A 1 447 ? 60.356 -8.750 -50.869 1.00 73.81 447 GLN A C 1
ATOM 3238 O O . GLN A 1 447 ? 61.377 -8.181 -50.421 1.00 73.81 447 GLN A O 1
#

pLDDT: mean 75.39, std 20.14, range [25.64, 97.75]

Mean predicted aligned error: 18.07 Å

Radius of gyration: 47.83 Å; Cα contacts (8 Å, |Δi|>4): 1046; chains: 1; bounding box: 98×63×126 Å